Protein AF-0000000080762406 (afdb_homodimer)

Solvent-accessible surface area (backbone atoms only — not comparable to full-atom values): 23949 Å² total; per-residue (Å²): 122,65,41,46,69,64,52,41,53,52,39,44,47,55,69,65,52,70,76,47,74,43,83,53,78,59,88,74,54,48,87,76,41,47,87,57,53,25,30,38,34,28,82,56,33,22,24,35,25,39,33,64,49,85,54,69,55,34,33,81,73,62,34,51,68,57,38,46,39,51,42,36,42,49,47,42,50,46,51,46,35,34,43,58,48,60,27,44,76,73,37,50,56,74,61,28,39,35,31,44,19,54,60,89,80,19,49,40,38,50,52,50,29,37,26,30,42,48,23,43,40,66,70,35,49,38,54,43,47,39,70,77,38,71,88,57,82,84,72,80,40,53,24,21,5,29,17,45,30,48,32,31,42,29,34,53,81,72,47,77,82,65,17,60,35,66,41,30,54,15,54,34,50,5,51,54,44,43,68,61,88,63,87,45,32,26,34,30,30,44,72,29,53,73,60,40,49,64,79,75,42,33,43,74,95,80,56,39,71,43,59,45,84,46,63,36,69,92,57,84,46,40,55,28,32,33,21,73,50,60,40,83,91,121,65,41,47,68,63,52,41,54,52,38,44,46,56,67,66,51,70,75,47,75,44,83,52,77,57,88,75,55,50,88,74,41,48,84,59,53,26,32,38,34,28,82,56,33,21,24,36,25,38,31,63,50,85,54,69,55,35,33,81,73,63,32,50,69,56,38,45,38,52,43,35,42,49,46,42,50,44,51,45,35,34,43,59,49,61,28,43,76,75,38,49,56,75,62,29,40,35,30,42,19,56,61,89,80,19,48,40,39,49,52,50,27,37,26,29,41,48,21,43,39,65,71,34,49,39,54,44,48,40,70,78,37,71,87,55,82,84,72,78,42,52,24,21,5,29,18,44,30,46,33,30,43,29,34,55,80,71,47,76,82,65,16,61,36,67,41,30,53,14,55,35,49,4,51,54,45,42,68,61,87,61,88,46,32,27,33,32,30,44,72,29,54,73,60,40,49,66,76,76,43,30,43,75,96,80,56,39,70,46,60,44,84,47,63,36,69,92,57,84,46,40,57,28,32,33,20,72,50,60,41,84,92

Organism: Caulobacter vibrioides (strain ATCC 19089 / CIP 103742 / CB 15) (NCBI:txid190650)

pLDDT: mean 94.74, std 6.19, range [59.75, 98.94]

InterPro domains:
  IPR001054 Adenylyl cyclase class-3/4/guanylyl cyclase [PS50125] (46-178)
  IPR029787 Nucleotide cyclase [G3DSA:3.30.70.1230] (40-224)
  IPR029787 Nucleotide cyclase [SSF55073] (41-201)

Nearest PDB structures (foldseek):
  7r65-assembly1_A  TM=9.547E-01  e=5.957E-32  Burkholderia cepacia
  6fht-assembly1_A  TM=8.105E-01  e=4.299E-12  unclassified
  2w01-assembly1_B  TM=8.079E-01  e=7.632E-12  Synechocystis sp. PCC 6803
  6fht-assembly1_B  TM=8.136E-01  e=3.527E-11  unclassified
  3uvj-assembly1_A  TM=7.349E-01  e=1.725E-09  Homo sapiens

Sequence (466 aa):
MADAATLKARVAQIFREAWTTREGQKVPDPGDVKLGNDAVEFEKATILYADLSGSTDLVNAHGWTFAAEIYKTYLHCAATIIRDEGGSIVSYDGDRVMGVFIGDPQTTPAARAGLKINYAVQEIINPALKAQYPSNTFVVRQVVGIDTSPIRAARTGVRGDNDLVWVGRAANYAAKLTELKLDERTWITKEAYDRLTDDAKFGGANRTLMWKFYRWSQMNDHPIYGSTWRWSLMADAATLKARVAQIFREAWTTREGQKVPDPGDVKLGNDAVEFEKATILYADLSGSTDLVNAHGWTFAAEIYKTYLHCAATIIRDEGGSIVSYDGDRVMGVFIGDPQTTPAARAGLKINYAVQEIINPALKAQYPSNTFVVRQVVGIDTSPIRAARTGVRGDNDLVWVGRAANYAAKLTELKLDERTWITKEAYDRLTDDAKFGGANRTLMWKFYRWSQMNDHPIYGSTWRWSL

Radius of gyration: 21.7 Å; Cα contacts (8 Å, |Δi|>4): 1025; chains: 2; bounding box: 52×67×47 Å

Structure (mmCIF, N/CA/C/O backbone):
data_AF-0000000080762406-model_v1
#
loop_
_entity.id
_entity.type
_entity.pdbx_description
1 polymer 'Guanylate cyclase domain-containing protein'
#
loop_
_atom_site.group_PDB
_atom_site.id
_atom_site.type_symbol
_atom_site.label_atom_id
_atom_site.label_alt_id
_atom_site.label_comp_id
_atom_site.label_asym_id
_atom_site.label_entity_id
_atom_site.label_seq_id
_atom_site.pdbx_PDB_ins_code
_atom_site.Cartn_x
_atom_site.Cartn_y
_atom_site.Cartn_z
_atom_site.occupancy
_atom_site.B_iso_or_equiv
_atom_site.auth_seq_id
_atom_site.auth_comp_id
_atom_site.auth_asym_id
_atom_site.auth_atom_id
_atom_site.pdbx_PDB_model_num
ATOM 1 N N . MET A 1 1 ? 1.387 -27.375 1.074 1 71.44 1 MET A N 1
ATOM 2 C CA . MET A 1 1 ? 1.361 -26.844 -0.288 1 71.44 1 MET A CA 1
ATOM 3 C C . MET A 1 1 ? -0.001 -26.25 -0.612 1 71.44 1 MET A C 1
ATOM 5 O O . MET A 1 1 ? -1.035 -26.781 -0.214 1 71.44 1 MET A O 1
ATOM 9 N N . ALA A 1 2 ? 0.133 -24.969 -1.067 1 83.19 2 ALA A N 1
ATOM 10 C CA . ALA A 1 2 ? -1.117 -24.406 -1.573 1 83.19 2 ALA A CA 1
ATOM 11 C C . ALA A 1 2 ? -1.722 -25.297 -2.654 1 83.19 2 ALA A C 1
ATOM 13 O O . ALA A 1 2 ? -1.056 -25.641 -3.637 1 83.19 2 ALA A O 1
ATOM 14 N N . ASP A 1 3 ? -2.869 -25.859 -2.406 1 91.88 3 ASP A N 1
ATOM 15 C CA . ASP A 1 3 ? -3.486 -26.719 -3.416 1 91.88 3 ASP A CA 1
ATOM 16 C C . ASP A 1 3 ? -4.852 -26.172 -3.834 1 91.88 3 ASP A C 1
ATOM 18 O O . ASP A 1 3 ? -5.551 -25.547 -3.029 1 91.88 3 ASP A O 1
ATOM 22 N N . ALA A 1 4 ? -5.168 -26.516 -5.062 1 95.94 4 ALA A N 1
ATOM 23 C CA . ALA A 1 4 ? -6.344 -25.938 -5.719 1 95.94 4 ALA A CA 1
ATOM 24 C C . ALA A 1 4 ? -7.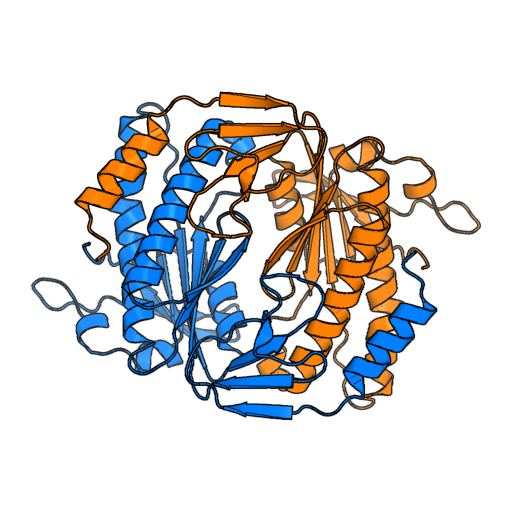617 -26.297 -4.961 1 95.94 4 ALA A C 1
ATOM 26 O O . ALA A 1 4 ? -8.492 -25.453 -4.785 1 95.94 4 ALA A O 1
ATOM 27 N N . ALA A 1 5 ? -7.742 -27.516 -4.516 1 96.31 5 ALA A N 1
ATOM 28 C CA . ALA A 1 5 ? -8.961 -27.969 -3.852 1 96.31 5 ALA A CA 1
ATOM 29 C C . ALA A 1 5 ? -9.203 -27.188 -2.559 1 96.31 5 ALA A C 1
ATOM 31 O O . ALA A 1 5 ? -10.328 -26.781 -2.271 1 96.31 5 ALA A O 1
ATOM 32 N N . THR A 1 6 ? -8.18 -27 -1.749 1 96.19 6 THR A N 1
ATOM 33 C CA . THR A 1 6 ? -8.273 -26.281 -0.485 1 96.19 6 THR A CA 1
ATOM 34 C C . THR A 1 6 ? -8.625 -24.812 -0.724 1 96.19 6 THR A C 1
ATOM 36 O O . THR A 1 6 ? -9.461 -24.25 -0.02 1 96.19 6 THR A O 1
ATOM 39 N N . LEU A 1 7 ? -7.984 -24.188 -1.703 1 97.25 7 LEU A N 1
ATOM 40 C CA . LEU A 1 7 ? -8.281 -22.797 -2.027 1 97.25 7 LEU A CA 1
ATOM 41 C C . LEU A 1 7 ? -9.711 -22.641 -2.533 1 97.25 7 LEU A C 1
ATOM 43 O O . LEU A 1 7 ? -10.414 -21.703 -2.158 1 97.25 7 LEU A O 1
ATOM 47 N N . LYS A 1 8 ? -10.141 -23.625 -3.424 1 97.81 8 LYS A N 1
ATOM 48 C CA . LYS A 1 8 ? -11.5 -23.594 -3.941 1 97.81 8 LYS A CA 1
ATOM 49 C C . LYS A 1 8 ? -12.523 -23.672 -2.809 1 97.81 8 LYS A C 1
ATOM 51 O O . LYS A 1 8 ? -13.508 -22.922 -2.803 1 97.81 8 LYS A O 1
ATOM 56 N N . ALA A 1 9 ? -12.305 -24.531 -1.864 1 96.75 9 ALA A N 1
ATOM 57 C CA . ALA A 1 9 ? -13.227 -24.703 -0.746 1 96.75 9 ALA A CA 1
ATOM 58 C C . ALA A 1 9 ? -13.32 -23.438 0.099 1 96.75 9 ALA A C 1
ATOM 60 O O . ALA A 1 9 ? -14.414 -23.016 0.473 1 96.75 9 ALA A O 1
ATOM 61 N N . ARG A 1 10 ? -12.164 -22.844 0.439 1 95.69 10 ARG A N 1
ATOM 62 C CA . ARG A 1 10 ? -12.148 -21.641 1.261 1 95.69 10 ARG A CA 1
ATOM 63 C C . ARG A 1 10 ? -12.805 -20.469 0.532 1 95.69 10 ARG A C 1
ATOM 65 O O . ARG A 1 10 ? -13.555 -19.703 1.134 1 95.69 10 ARG A O 1
ATOM 72 N N . VAL A 1 11 ? -12.477 -20.281 -0.729 1 97.56 11 VAL A N 1
ATOM 73 C CA . VAL A 1 11 ? -13.039 -19.219 -1.549 1 97.56 11 VAL A CA 1
ATOM 74 C C . VAL A 1 11 ? -14.555 -19.359 -1.607 1 97.56 11 VAL A C 1
ATOM 76 O O . VAL A 1 11 ? -15.281 -18.391 -1.383 1 97.56 11 VAL A O 1
ATOM 79 N N . ALA A 1 12 ? -15.062 -20.562 -1.903 1 97.12 12 ALA A N 1
ATOM 80 C CA . ALA A 1 12 ? -16.5 -20.812 -1.95 1 97.12 12 ALA A CA 1
ATOM 81 C C . ALA A 1 12 ? -17.156 -20.484 -0.612 1 97.12 12 ALA A C 1
ATOM 83 O O . ALA A 1 12 ? -18.25 -19.906 -0.571 1 97.12 12 ALA A O 1
ATOM 84 N N . GLN A 1 13 ? -16.516 -20.906 0.438 1 96.38 13 GLN A N 1
ATOM 85 C CA . GLN A 1 13 ? -17.031 -20.641 1.779 1 96.38 13 GLN A CA 1
ATOM 86 C C . GLN A 1 13 ? -17.172 -19.141 2.037 1 96.38 13 GLN A C 1
ATOM 88 O O . GLN A 1 13 ? -18.188 -18.703 2.594 1 96.38 13 GLN A O 1
ATOM 93 N N . ILE A 1 14 ? -16.188 -18.359 1.713 1 96.25 14 ILE A N 1
ATOM 94 C CA . ILE A 1 14 ? -16.203 -16.922 1.938 1 96.25 14 ILE A CA 1
ATOM 95 C C . ILE A 1 14 ? -17.375 -16.297 1.178 1 96.25 14 ILE A C 1
ATOM 97 O O . ILE A 1 14 ? -18.094 -15.453 1.72 1 96.25 14 ILE A O 1
ATOM 101 N N . PHE A 1 15 ? -17.578 -16.734 -0.079 1 96.56 15 PHE A N 1
ATOM 102 C CA . PHE A 1 15 ? -18.641 -16.172 -0.885 1 96.56 15 PHE A CA 1
ATOM 103 C C . PHE A 1 15 ? -20.016 -16.547 -0.326 1 96.56 15 PHE A C 1
ATOM 105 O O . PHE A 1 15 ? -20.953 -15.766 -0.392 1 96.56 15 PHE A O 1
ATOM 112 N N . ARG A 1 16 ? -20.141 -17.672 0.273 1 95 16 ARG A N 1
ATOM 113 C CA . ARG A 1 16 ? -21.438 -18.203 0.671 1 95 16 ARG A CA 1
ATOM 114 C C . ARG A 1 16 ? -21.812 -17.75 2.08 1 95 16 ARG A C 1
ATOM 116 O O . ARG A 1 16 ? -23 -17.625 2.408 1 95 16 ARG A O 1
ATOM 123 N N . GLU A 1 17 ? -20.859 -17.594 2.914 1 95.5 17 GLU A N 1
ATOM 124 C CA . GLU A 1 17 ? -21.094 -17.312 4.328 1 95.5 17 GLU A CA 1
ATOM 125 C C . GLU A 1 17 ? -21.828 -15.984 4.512 1 95.5 17 GLU A C 1
ATOM 127 O O . GLU A 1 17 ? -21.531 -15.008 3.816 1 95.5 17 GLU A O 1
ATOM 132 N N . ALA A 1 18 ? -22.828 -15.914 5.383 1 95 18 ALA A N 1
ATOM 133 C CA . ALA A 1 18 ? -23.562 -14.688 5.699 1 95 18 ALA A CA 1
ATOM 134 C C . ALA A 1 18 ? -22.703 -13.734 6.527 1 95 18 ALA A C 1
ATOM 136 O O . ALA A 1 18 ? -21.875 -14.172 7.332 1 95 18 ALA A O 1
ATOM 137 N N . TRP A 1 19 ? -22.953 -12.461 6.387 1 96.06 19 TRP A N 1
ATOM 138 C CA . TRP A 1 19 ? -22.219 -11.453 7.133 1 96.06 19 TRP A CA 1
ATOM 139 C C . TRP A 1 19 ? -22.906 -11.141 8.461 1 96.06 19 TRP A C 1
ATOM 141 O O . TRP A 1 19 ? -24.125 -11.055 8.523 1 96.06 19 TRP A O 1
ATOM 151 N N . THR A 1 20 ? -22.156 -11.055 9.461 1 96.38 20 THR A N 1
ATOM 152 C CA . THR A 1 20 ? -22.562 -10.43 10.711 1 96.38 20 THR A CA 1
ATOM 153 C C . THR A 1 20 ? -21.875 -9.086 10.898 1 96.38 20 THR A C 1
ATOM 155 O O . THR A 1 20 ? -20.688 -8.945 10.578 1 96.38 20 THR A O 1
ATOM 158 N N . THR A 1 21 ? -22.641 -8.117 11.406 1 96.25 21 THR A N 1
ATOM 159 C CA . THR A 1 21 ? -22.062 -6.789 11.586 1 96.25 21 THR A CA 1
ATOM 160 C C . THR A 1 21 ? -22.438 -6.227 12.953 1 96.25 21 THR A C 1
ATOM 162 O O . THR A 1 21 ? -23.422 -6.645 13.562 1 96.25 21 THR A O 1
ATOM 165 N N . ARG A 1 22 ? -21.625 -5.426 13.445 1 96.38 22 ARG A N 1
ATOM 166 C CA . ARG A 1 22 ? -21.891 -4.605 14.625 1 96.38 22 ARG A CA 1
ATOM 167 C C . ARG A 1 22 ? -21.344 -3.193 14.445 1 96.38 22 ARG A C 1
ATOM 169 O O . ARG A 1 22 ? -20.375 -2.984 13.719 1 96.38 22 ARG A O 1
ATOM 176 N N . GLU A 1 23 ? -21.969 -2.311 15.148 1 95.94 23 GLU A N 1
ATOM 177 C CA . GLU A 1 23 ? -21.484 -0.933 15.102 1 95.94 23 GLU A CA 1
ATOM 178 C C . GLU A 1 23 ? -20.234 -0.751 15.969 1 95.94 23 GLU A C 1
ATOM 180 O O . GLU A 1 23 ? -20.156 -1.308 17.062 1 95.94 23 GLU A O 1
ATOM 185 N N . GLY A 1 24 ? -19.266 -0.004 15.43 1 93.75 24 GLY A N 1
ATOM 186 C CA . GLY A 1 24 ? -18.062 0.294 16.188 1 93.75 24 GLY A CA 1
ATOM 187 C C . GLY A 1 24 ? -17.906 1.767 16.516 1 93.75 24 GLY A C 1
ATOM 188 O O . GLY A 1 24 ? -18.5 2.621 15.852 1 93.75 24 GLY A O 1
ATOM 189 N N . GLN A 1 25 ? -17.062 2.02 17.594 1 90.81 25 GLN A N 1
ATOM 190 C CA . GLN A 1 25 ? -16.844 3.395 18.031 1 90.81 25 GLN A CA 1
ATOM 191 C C . GLN A 1 25 ? -15.352 3.73 18.031 1 90.81 25 GLN A C 1
ATOM 193 O O . GLN A 1 25 ? -14.969 4.883 18.234 1 90.81 25 GLN A O 1
ATOM 198 N N . LYS A 1 26 ? -14.594 2.756 17.859 1 91.81 26 LYS A N 1
ATOM 199 C CA . LYS A 1 26 ? -13.148 2.916 17.75 1 91.81 26 LYS A CA 1
ATOM 200 C C . LYS A 1 26 ? -12.57 1.942 16.734 1 91.81 26 LYS A C 1
ATOM 202 O O . LYS A 1 26 ? -13.234 0.988 16.328 1 91.81 26 LYS A O 1
ATOM 207 N N . VAL A 1 27 ? -11.398 2.242 16.281 1 91.38 27 VAL A N 1
ATOM 208 C CA . VAL A 1 27 ? -10.711 1.295 15.422 1 91.38 27 VAL A CA 1
ATOM 209 C C . VAL A 1 27 ? -10.508 -0.027 16.156 1 91.38 27 VAL A C 1
ATOM 211 O O . VAL A 1 27 ? -9.852 -0.067 17.203 1 91.38 27 VAL A O 1
ATOM 214 N N . PRO A 1 28 ? -11.023 -1.111 15.68 1 90.75 28 PRO A N 1
ATOM 215 C CA . PRO A 1 28 ? -10.906 -2.383 16.406 1 90.75 28 PRO A CA 1
ATOM 216 C C . PRO A 1 28 ? -9.523 -3.016 16.266 1 90.75 28 PRO A C 1
ATOM 218 O O . PRO A 1 28 ? -8.852 -2.824 15.258 1 90.75 28 PRO A O 1
ATOM 221 N N . ASP A 1 29 ? -9.172 -3.752 17.312 1 86.69 29 ASP A N 1
ATOM 222 C CA . ASP A 1 29 ? -8.07 -4.691 17.156 1 86.69 29 ASP A CA 1
ATOM 223 C C . ASP A 1 29 ? -8.484 -5.891 16.312 1 86.69 29 ASP A C 1
ATOM 225 O O . ASP A 1 29 ? -9.633 -6.32 16.359 1 86.69 29 ASP A O 1
ATOM 229 N N . PRO A 1 30 ? -7.504 -6.383 15.555 1 80.69 30 PRO A N 1
ATOM 230 C CA . PRO A 1 30 ? -7.871 -7.543 14.742 1 80.69 30 PRO A CA 1
ATOM 231 C C . PRO A 1 30 ? -8.539 -8.648 15.562 1 80.69 30 PRO A C 1
ATOM 233 O O . PRO A 1 30 ? -9.477 -9.289 15.086 1 80.69 30 PRO A O 1
ATOM 236 N N . GLY A 1 31 ? -8.141 -8.859 16.75 1 82.75 31 GLY A N 1
ATOM 237 C CA . GLY A 1 31 ? -8.719 -9.875 17.609 1 82.75 31 GLY A CA 1
ATOM 238 C C . GLY A 1 31 ? -10.148 -9.57 18.016 1 82.75 31 GLY A C 1
ATOM 239 O O . GLY A 1 31 ? -10.867 -10.453 18.484 1 82.75 31 GLY A O 1
ATOM 240 N N . ASP A 1 32 ? -10.602 -8.328 17.812 1 85.88 32 ASP A N 1
ATOM 241 C CA . ASP A 1 32 ? -11.961 -7.906 18.141 1 85.88 32 ASP A CA 1
ATOM 242 C C . ASP A 1 32 ? -12.945 -8.32 17.047 1 85.88 32 ASP A C 1
ATOM 244 O O . ASP A 1 32 ? -14.164 -8.234 17.234 1 85.88 32 ASP A O 1
ATOM 248 N N . VAL A 1 33 ? -12.461 -8.68 15.922 1 88.75 33 VAL A N 1
ATOM 249 C CA . VAL A 1 33 ? -13.289 -9.078 14.789 1 88.75 33 VAL A CA 1
ATOM 250 C C . VAL A 1 33 ? -13.141 -10.578 14.547 1 88.75 33 VAL A C 1
ATOM 252 O O . VAL A 1 33 ? -12.023 -11.094 14.492 1 88.75 33 VAL A O 1
ATOM 255 N N . LYS A 1 34 ? -14.289 -11.352 14.445 1 86.06 34 LYS A N 1
ATOM 256 C CA . LYS A 1 34 ? -14.258 -12.797 14.242 1 86.06 34 LYS A CA 1
ATOM 257 C C . LYS A 1 34 ? -13.711 -13.148 12.867 1 86.06 34 LYS A C 1
ATOM 259 O O . LYS A 1 34 ? -13.844 -12.367 11.922 1 86.06 34 LYS A O 1
ATOM 264 N N . LEU A 1 35 ? -13.172 -14.484 13.117 1 82.94 35 LEU A N 1
ATOM 265 C CA . LEU A 1 35 ? -12.789 -15.023 11.812 1 82.94 35 LEU A CA 1
ATOM 266 C C . LEU A 1 35 ? -14.023 -15.344 10.977 1 82.94 35 LEU A C 1
ATOM 268 O O . LEU A 1 35 ? -15.117 -15.539 11.516 1 82.94 35 LEU A O 1
ATOM 272 N N . GLY A 1 36 ? -14.172 -15.156 9.734 1 87.38 36 GLY A N 1
ATOM 273 C CA . GLY A 1 36 ? -15.305 -15.297 8.836 1 87.38 36 GLY A CA 1
ATOM 274 C C . GLY A 1 36 ? -15.805 -13.969 8.297 1 87.38 36 GLY A C 1
ATOM 275 O O . GLY A 1 36 ? -15.031 -13.016 8.18 1 87.38 36 GLY A O 1
ATOM 276 N N . ASN A 1 37 ? -17.109 -14.078 7.906 1 94.38 37 ASN A N 1
ATOM 277 C CA . ASN A 1 37 ? -17.688 -12.852 7.367 1 94.38 37 ASN A CA 1
ATOM 278 C C . ASN A 1 37 ? -18.297 -11.992 8.469 1 94.38 37 ASN A C 1
ATOM 280 O O . ASN A 1 37 ? -19.516 -11.867 8.555 1 94.38 37 ASN A O 1
ATOM 284 N N . ASP A 1 38 ? -17.406 -11.438 9.258 1 94.62 38 ASP A N 1
ATOM 285 C CA . ASP A 1 38 ? -17.703 -10.516 10.352 1 94.62 38 ASP A CA 1
ATOM 286 C C . ASP A 1 38 ? -17.094 -9.141 10.102 1 94.62 38 ASP A C 1
ATOM 288 O O . ASP A 1 38 ? -15.969 -9.039 9.594 1 94.62 38 ASP A O 1
ATOM 292 N N . ALA A 1 39 ? -17.891 -8.094 10.383 1 96.5 39 ALA A N 1
ATOM 293 C CA . ALA A 1 39 ? -17.375 -6.754 10.133 1 96.5 39 ALA A CA 1
ATOM 294 C C . ALA A 1 39 ? -17.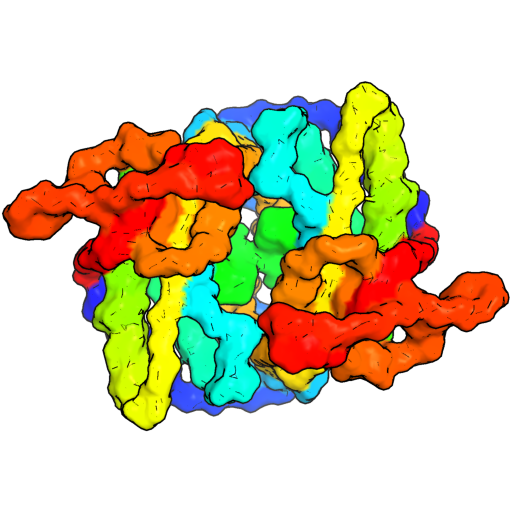844 -5.777 11.211 1 96.5 39 ALA A C 1
ATOM 296 O O . ALA A 1 39 ? -18.906 -5.957 11.797 1 96.5 39 ALA A O 1
ATOM 297 N N . VAL A 1 40 ? -17.047 -4.918 11.562 1 97.25 40 VAL A N 1
ATOM 298 C CA . VAL A 1 40 ? -17.438 -3.752 12.359 1 97.25 40 VAL A CA 1
ATOM 299 C C . VAL A 1 40 ? -17.812 -2.6 11.43 1 97.25 40 VAL A C 1
ATOM 301 O O . VAL A 1 40 ? -17.062 -2.246 10.523 1 97.25 40 VAL A O 1
ATOM 304 N N . GLU A 1 41 ? -18.922 -2.035 11.664 1 97.38 41 GLU A N 1
ATOM 305 C CA . GLU A 1 41 ? -19.469 -0.99 10.805 1 97.38 41 GLU A CA 1
ATOM 306 C C . GLU A 1 41 ? -19.297 0.389 11.438 1 97.38 41 GLU A C 1
ATOM 308 O O . GLU A 1 41 ? -19.531 0.555 12.641 1 97.38 41 GLU A O 1
ATOM 313 N N . PHE A 1 42 ? -18.891 1.265 10.633 1 97.69 42 PHE A N 1
ATOM 314 C CA . PHE A 1 42 ? -18.859 2.678 10.992 1 97.69 42 PHE A CA 1
ATOM 315 C C . PHE A 1 42 ? -19.719 3.5 10.047 1 97.69 42 PHE A C 1
ATOM 317 O O . PHE A 1 42 ? -19.5 3.5 8.836 1 97.69 42 PHE A O 1
ATOM 324 N N . GLU A 1 43 ? -20.703 4.16 10.617 1 96.31 43 GLU A N 1
ATOM 325 C CA . GLU A 1 43 ? -21.562 5.008 9.797 1 96.31 43 GLU A CA 1
ATOM 326 C C . GLU A 1 43 ? -20.75 6.078 9.07 1 96.31 43 GLU A C 1
ATOM 328 O O . GLU A 1 43 ? -21.094 6.48 7.961 1 96.31 43 GLU A O 1
ATOM 333 N N . LYS A 1 44 ? -19.75 6.488 9.75 1 96.88 44 LYS A N 1
ATOM 334 C CA . LYS A 1 44 ? -18.859 7.5 9.195 1 96.88 44 LYS A CA 1
ATOM 335 C C . LYS A 1 44 ? -17.422 7.289 9.68 1 96.88 44 LYS A C 1
ATOM 337 O O . LYS A 1 44 ? -17.188 7.152 10.883 1 96.88 44 LYS A O 1
ATOM 342 N N . ALA A 1 45 ? -16.484 7.246 8.773 1 98.25 45 ALA A N 1
ATOM 343 C CA . ALA A 1 45 ? -15.047 7.27 9.047 1 98.25 45 ALA A CA 1
ATOM 344 C C . ALA A 1 45 ? -14.297 8.078 7.988 1 98.25 45 ALA A C 1
ATOM 346 O O . ALA A 1 45 ? -14.719 8.133 6.828 1 98.25 45 ALA A O 1
ATOM 347 N N . THR A 1 46 ? -13.312 8.773 8.414 1 98.88 46 THR A N 1
ATOM 348 C CA . THR A 1 46 ? -12.469 9.523 7.492 1 98.88 46 THR A CA 1
ATOM 349 C C . THR A 1 46 ? -11.133 8.812 7.293 1 98.88 46 THR A C 1
ATOM 351 O O . THR A 1 46 ? -10.469 8.43 8.266 1 98.88 46 THR A O 1
ATOM 354 N N . ILE A 1 47 ? -10.828 8.562 6.055 1 98.81 47 ILE A N 1
ATOM 355 C CA . ILE A 1 47 ? -9.586 7.898 5.672 1 98.81 47 ILE A CA 1
ATOM 356 C C . ILE A 1 47 ? -8.594 8.922 5.133 1 98.81 47 ILE A C 1
ATOM 358 O O . ILE A 1 47 ? -8.969 9.812 4.359 1 98.81 47 ILE A O 1
ATOM 362 N N . LEU A 1 48 ? -7.379 8.859 5.594 1 98.94 48 LEU A N 1
ATOM 363 C CA . LEU A 1 48 ? -6.27 9.664 5.094 1 98.94 48 LEU A CA 1
ATOM 364 C C . LEU A 1 48 ? -5.145 8.773 4.57 1 98.94 48 LEU A C 1
ATOM 366 O O . LEU A 1 48 ? -4.648 7.91 5.293 1 98.94 48 LEU A O 1
ATOM 370 N N . TYR A 1 49 ? -4.828 8.898 3.301 1 98.81 49 TYR A N 1
ATOM 371 C CA . TYR A 1 49 ? -3.615 8.312 2.736 1 98.81 49 TYR A CA 1
ATOM 372 C C . TYR A 1 49 ? -2.555 9.383 2.506 1 98.81 49 TYR A C 1
ATOM 374 O O . TYR A 1 49 ? -2.844 10.445 1.952 1 98.81 49 TYR A O 1
ATOM 382 N N . ALA A 1 50 ? -1.383 9.172 2.943 1 98.56 50 ALA A N 1
ATOM 383 C CA . ALA A 1 50 ? -0.23 10.039 2.709 1 98.56 50 ALA A CA 1
ATOM 384 C C . ALA A 1 50 ? 0.886 9.289 1.993 1 98.56 50 ALA A C 1
ATOM 386 O O . ALA A 1 50 ? 1.328 8.234 2.457 1 98.56 50 ALA A O 1
ATOM 387 N N . ASP A 1 51 ? 1.363 9.789 0.962 1 97.44 51 ASP A N 1
ATOM 388 C CA . ASP A 1 51 ? 2.332 9.109 0.103 1 97.44 51 ASP A CA 1
ATOM 389 C C . ASP A 1 51 ? 3.361 10.102 -0.443 1 97.44 51 ASP A C 1
ATOM 391 O O . ASP A 1 51 ? 3.07 11.281 -0.602 1 97.44 51 ASP A O 1
ATOM 395 N N . LEU A 1 52 ? 4.594 9.602 -0.665 1 96.69 52 LEU A N 1
ATOM 396 C CA . LEU A 1 52 ? 5.602 10.406 -1.35 1 96.69 52 LEU A CA 1
ATOM 397 C C . LEU A 1 52 ? 5.348 10.43 -2.854 1 96.69 52 LEU A C 1
ATOM 399 O O . LEU A 1 52 ? 4.906 9.438 -3.43 1 96.69 52 LEU A O 1
ATOM 403 N N . SER A 1 53 ? 5.59 11.57 -3.447 1 91.5 53 SER A N 1
ATOM 404 C CA . SER A 1 53 ? 5.477 11.734 -4.895 1 91.5 53 SER A CA 1
ATOM 405 C C . SER A 1 53 ? 6.848 11.695 -5.562 1 91.5 53 SER A C 1
ATOM 407 O O . SER A 1 53 ? 7.789 12.336 -5.09 1 91.5 53 SER A O 1
ATOM 409 N N . GLY A 1 54 ? 6.961 10.922 -6.656 1 83.69 54 GLY A N 1
ATOM 410 C CA . GLY A 1 54 ? 8.203 10.898 -7.402 1 83.69 54 GLY A CA 1
ATOM 411 C C . GLY A 1 54 ? 9.289 10.078 -6.723 1 83.69 54 GLY A C 1
ATOM 412 O O . GLY A 1 54 ? 10.484 10.312 -6.941 1 83.69 54 GLY A O 1
ATOM 413 N N . SER A 1 55 ? 8.938 9.102 -5.977 1 85.56 55 SER A N 1
ATOM 414 C CA . SER A 1 55 ? 9.93 8.367 -5.195 1 85.56 55 SER A CA 1
ATOM 415 C C . SER A 1 55 ? 10.375 7.102 -5.918 1 85.56 55 SER A C 1
ATOM 417 O O . SER A 1 55 ? 11.328 6.441 -5.492 1 85.56 55 SER A O 1
ATOM 419 N N . THR A 1 56 ? 9.75 6.59 -6.941 1 80.75 56 THR A N 1
ATOM 420 C CA . THR A 1 56 ? 9.984 5.301 -7.586 1 80.75 56 THR A CA 1
ATOM 421 C C . THR A 1 56 ? 11.445 5.156 -7.988 1 80.75 56 THR A C 1
ATOM 423 O O . THR A 1 56 ? 12.031 4.078 -7.848 1 80.75 56 THR A O 1
ATOM 426 N N . ASP A 1 57 ? 12.289 6.277 -8.266 1 81.88 57 ASP A N 1
ATOM 427 C CA . ASP A 1 57 ? 13.656 6.09 -8.742 1 81.88 57 ASP A CA 1
ATOM 428 C C . ASP A 1 57 ? 14.664 6.754 -7.809 1 81.88 57 ASP A C 1
ATOM 430 O O . ASP A 1 57 ? 15.742 7.16 -8.234 1 81.88 57 ASP A O 1
ATOM 434 N N . LEU A 1 58 ? 14.258 6.863 -6.582 1 89.56 58 LEU A N 1
ATOM 435 C CA . LEU A 1 58 ? 15.109 7.535 -5.605 1 89.56 58 LEU A CA 1
ATOM 436 C C . LEU A 1 58 ? 16.391 6.742 -5.367 1 89.56 58 LEU A C 1
ATOM 438 O O . LEU A 1 58 ? 17.484 7.32 -5.293 1 89.56 58 LEU A O 1
ATOM 442 N N . VAL A 1 59 ? 16.25 5.445 -5.277 1 90.75 59 VAL A N 1
ATOM 443 C CA . VAL A 1 59 ? 17.391 4.59 -4.965 1 90.75 59 VAL A CA 1
ATOM 444 C C . VAL A 1 59 ? 18.391 4.602 -6.125 1 90.75 59 VAL A C 1
ATOM 446 O O . VAL A 1 59 ? 19.594 4.754 -5.922 1 90.75 59 VAL A O 1
ATOM 449 N N . ASN A 1 60 ? 17.859 4.457 -7.328 1 89.25 60 ASN A N 1
ATOM 450 C CA . ASN A 1 60 ? 18.75 4.441 -8.492 1 89.25 60 ASN A CA 1
ATOM 451 C C . ASN A 1 60 ? 19.406 5.797 -8.711 1 89.25 60 ASN A C 1
ATOM 453 O O . ASN A 1 60 ? 20.578 5.867 -9.086 1 89.25 60 ASN A O 1
ATOM 457 N N . ALA A 1 61 ? 18.734 6.812 -8.43 1 90.69 61 ALA A N 1
ATOM 458 C CA . ALA A 1 61 ? 19.203 8.164 -8.727 1 90.69 61 ALA A CA 1
ATOM 459 C C . ALA A 1 61 ? 20.125 8.672 -7.613 1 90.69 61 ALA A C 1
ATOM 461 O O . ALA A 1 61 ? 21.078 9.414 -7.879 1 90.69 61 ALA A O 1
ATOM 462 N N . HIS A 1 62 ? 19.891 8.266 -6.309 1 93.88 62 HIS A N 1
ATOM 463 C CA . HIS A 1 62 ? 20.578 8.961 -5.219 1 93.88 62 HIS A CA 1
ATOM 464 C C . HIS A 1 62 ? 21.188 7.969 -4.238 1 93.88 62 HIS A C 1
ATOM 466 O O . HIS A 1 62 ? 21.906 8.367 -3.314 1 93.88 62 HIS A O 1
ATOM 472 N N . GLY A 1 63 ? 21.016 6.656 -4.445 1 94.5 63 GLY A N 1
ATOM 473 C CA . GLY A 1 63 ? 21.562 5.656 -3.543 1 94.5 63 GLY A CA 1
ATOM 474 C C . GLY A 1 63 ? 20.594 5.254 -2.441 1 94.5 63 GLY A C 1
ATOM 475 O O . GLY A 1 63 ? 19.641 5.988 -2.141 1 94.5 63 GLY A O 1
ATOM 476 N N . TRP A 1 64 ? 20.844 4.168 -1.79 1 95.81 64 TRP A N 1
ATOM 477 C CA . TRP A 1 64 ? 19.891 3.586 -0.862 1 95.81 64 TRP A CA 1
ATOM 478 C C . TRP A 1 64 ? 19.875 4.348 0.459 1 95.81 64 TRP A C 1
ATOM 480 O O . TRP A 1 64 ? 18.828 4.5 1.086 1 95.81 64 TRP A O 1
ATOM 490 N N . THR A 1 65 ? 21.094 4.824 0.971 1 96.31 65 THR A N 1
ATOM 491 C CA . THR A 1 65 ? 21.109 5.539 2.242 1 96.31 65 THR A CA 1
ATOM 492 C C . THR A 1 65 ? 20.281 6.816 2.164 1 96.31 65 THR A C 1
ATOM 494 O O . THR A 1 65 ? 19.5 7.109 3.068 1 96.31 65 THR A O 1
ATOM 497 N N . PHE A 1 66 ? 20.5 7.547 1.035 1 95.75 66 PHE A N 1
ATOM 498 C CA . PHE A 1 66 ? 19.734 8.758 0.771 1 95.75 66 PHE A CA 1
ATOM 499 C C . PHE A 1 66 ? 18.234 8.469 0.759 1 95.75 66 PHE A C 1
ATOM 501 O O . PHE A 1 66 ? 17.453 9.141 1.433 1 95.75 66 PHE A O 1
ATOM 508 N N . ALA A 1 67 ? 17.812 7.43 0.028 1 96.12 67 ALA A N 1
ATOM 509 C CA . ALA A 1 67 ? 16.406 7.027 -0.051 1 96.12 67 ALA A CA 1
ATOM 510 C C . ALA A 1 67 ? 15.867 6.637 1.323 1 96.12 67 ALA A C 1
ATOM 512 O O . ALA A 1 67 ? 14.773 7.055 1.708 1 96.12 67 ALA A O 1
ATOM 513 N N . ALA A 1 68 ? 16.625 5.879 2.066 1 96.06 68 ALA A N 1
ATOM 514 C CA . ALA A 1 68 ? 16.219 5.41 3.387 1 96.06 68 A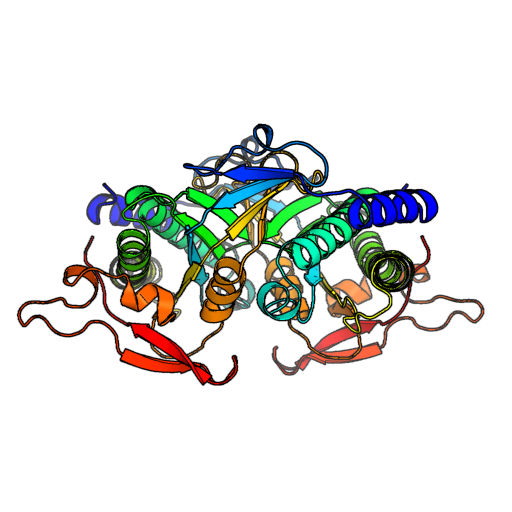LA A CA 1
ATOM 515 C C . ALA A 1 68 ? 15.992 6.582 4.336 1 96.06 68 ALA A C 1
ATOM 517 O O . ALA A 1 68 ? 15.039 6.57 5.125 1 96.06 68 ALA A O 1
ATOM 518 N N . GLU A 1 69 ? 16.891 7.516 4.301 1 97.06 69 GLU A N 1
ATOM 519 C CA . GLU A 1 69 ? 16.766 8.695 5.152 1 97.06 69 GLU A CA 1
ATOM 520 C C . GLU A 1 69 ? 15.477 9.461 4.836 1 97.06 69 GLU A C 1
ATOM 522 O O . GLU A 1 69 ? 14.766 9.883 5.746 1 97.06 69 GLU A O 1
ATOM 527 N N . ILE A 1 70 ? 15.195 9.602 3.559 1 97 70 ILE A N 1
ATOM 528 C CA . ILE A 1 70 ? 13.984 10.289 3.141 1 97 70 ILE A CA 1
ATOM 529 C C . ILE A 1 70 ? 12.758 9.523 3.629 1 97 70 ILE A C 1
ATOM 531 O O . ILE A 1 70 ? 11.836 10.117 4.203 1 97 70 ILE A O 1
ATOM 535 N N . TYR A 1 71 ? 12.711 8.188 3.418 1 96 71 TYR A N 1
ATOM 536 C CA . TYR A 1 71 ? 11.594 7.375 3.879 1 96 71 TYR A CA 1
ATOM 537 C C . TYR A 1 71 ? 11.414 7.504 5.387 1 96 71 TYR A C 1
ATOM 539 O O . TYR A 1 71 ? 10.297 7.695 5.871 1 96 71 TYR A O 1
ATOM 547 N N . LYS A 1 72 ? 12.484 7.41 6.109 1 95.56 72 LYS A N 1
ATOM 548 C CA . LYS A 1 72 ? 12.43 7.438 7.566 1 95.56 72 LYS A CA 1
ATOM 549 C C . LYS A 1 72 ? 11.898 8.773 8.07 1 95.56 72 LYS A C 1
ATOM 551 O O . LYS A 1 72 ? 11.023 8.812 8.945 1 95.56 72 LYS A O 1
ATOM 556 N N . THR A 1 73 ? 12.445 9.875 7.543 1 97.06 73 THR A N 1
ATOM 557 C CA . THR A 1 73 ? 12.031 11.203 7.992 1 97.06 73 THR A CA 1
ATOM 558 C C . THR A 1 73 ? 10.562 11.445 7.656 1 97.06 73 THR A C 1
ATOM 560 O O . THR A 1 73 ? 9.797 11.914 8.5 1 97.06 73 THR A O 1
ATOM 563 N N . TYR A 1 74 ? 10.188 11.086 6.414 1 97.88 74 TYR A N 1
ATOM 564 C CA . TYR A 1 74 ? 8.812 11.32 5.98 1 97.88 74 TYR A CA 1
ATOM 565 C C . TYR A 1 74 ? 7.832 10.508 6.812 1 97.88 74 TYR A C 1
ATOM 567 O O . TYR A 1 74 ? 6.852 11.047 7.332 1 97.88 74 TYR A O 1
ATOM 575 N N . LEU A 1 75 ? 8.109 9.234 6.926 1 96.12 75 LEU A N 1
ATOM 576 C CA . LEU A 1 75 ? 7.215 8.352 7.668 1 96.12 75 LEU A CA 1
ATOM 577 C C . LEU A 1 75 ? 7.109 8.781 9.125 1 96.12 75 LEU A C 1
ATOM 579 O O . LEU A 1 75 ? 6.031 8.727 9.719 1 96.12 75 LEU A O 1
ATOM 583 N N . HIS A 1 76 ? 8.195 9.188 9.742 1 95.56 76 HIS A N 1
ATOM 584 C CA . HIS A 1 76 ? 8.172 9.672 11.117 1 95.56 76 HIS A CA 1
ATOM 585 C C . HIS A 1 76 ? 7.25 10.875 11.266 1 95.56 76 HIS A C 1
ATOM 587 O O . HIS A 1 76 ? 6.398 10.906 12.156 1 95.56 76 HIS A O 1
ATOM 593 N N . CYS A 1 77 ? 7.41 11.805 10.406 1 97.69 77 CYS A N 1
ATOM 594 C CA . CYS A 1 77 ? 6.602 13.016 10.484 1 97.69 77 CYS A CA 1
ATOM 595 C C . CYS A 1 77 ? 5.133 12.703 10.227 1 97.69 77 CYS A C 1
ATOM 597 O O . CYS A 1 77 ? 4.262 13.117 11 1 97.69 77 CYS A O 1
ATOM 599 N N . ALA A 1 78 ? 4.855 11.984 9.109 1 97.75 78 ALA A N 1
ATOM 600 C CA . ALA A 1 78 ? 3.477 11.672 8.742 1 97.75 78 ALA A CA 1
ATOM 601 C C . ALA A 1 78 ? 2.775 10.906 9.859 1 97.75 78 ALA A C 1
ATOM 603 O O . ALA A 1 78 ? 1.669 11.273 10.266 1 97.75 78 ALA A O 1
ATOM 604 N N . ALA A 1 79 ? 3.445 9.898 10.375 1 96.06 79 ALA A N 1
ATOM 605 C CA . ALA A 1 79 ? 2.855 9.078 11.43 1 96.06 79 ALA A CA 1
ATOM 606 C C . ALA A 1 79 ? 2.607 9.898 12.695 1 96.06 79 ALA A C 1
ATOM 608 O O . ALA A 1 79 ? 1.537 9.805 13.297 1 96.06 79 ALA A O 1
ATOM 609 N N . THR A 1 80 ? 3.59 10.68 13.133 1 96.75 80 THR A N 1
ATOM 610 C CA . THR A 1 80 ? 3.475 11.5 14.328 1 96.75 80 THR A CA 1
ATOM 611 C C . THR A 1 80 ? 2.299 12.469 14.211 1 96.75 80 THR A C 1
ATOM 613 O O . THR A 1 80 ? 1.501 12.602 15.141 1 96.75 80 THR A O 1
ATOM 616 N N . ILE A 1 81 ? 2.168 13.07 13.078 1 98.31 81 ILE A N 1
ATOM 617 C CA . ILE A 1 81 ? 1.138 14.078 12.859 1 98.31 81 ILE A CA 1
ATOM 618 C C . ILE A 1 81 ? -0.237 13.414 12.836 1 98.31 81 ILE A C 1
ATOM 620 O O . ILE A 1 81 ? -1.18 13.906 13.461 1 98.31 81 ILE A O 1
ATOM 624 N N . ILE A 1 82 ? -0.397 12.281 12.078 1 98.06 82 ILE A N 1
ATOM 625 C CA . ILE A 1 82 ? -1.663 11.555 12.008 1 98.06 82 ILE A CA 1
ATOM 626 C C . ILE A 1 82 ? -2.111 11.164 13.414 1 98.06 82 ILE A C 1
ATOM 628 O O . ILE A 1 82 ? -3.26 11.398 13.789 1 98.06 82 ILE A O 1
ATOM 632 N N . ARG A 1 83 ? -1.232 10.656 14.203 1 96.56 83 ARG A N 1
ATOM 633 C CA . ARG A 1 83 ? -1.568 10.227 15.555 1 96.56 83 ARG A CA 1
ATOM 634 C C . ARG A 1 83 ? -1.922 11.414 16.438 1 96.56 83 ARG A C 1
ATOM 636 O O . ARG A 1 83 ? -2.865 11.344 17.234 1 96.56 83 ARG A O 1
ATOM 643 N N . ASP A 1 84 ? -1.153 12.453 16.344 1 97.38 84 ASP A N 1
ATOM 644 C CA . ASP A 1 84 ? -1.386 13.648 17.156 1 97.38 84 ASP A CA 1
ATOM 645 C C . ASP A 1 84 ? -2.771 14.227 16.891 1 97.38 84 ASP A C 1
ATOM 647 O O . ASP A 1 84 ? -3.393 14.805 17.781 1 97.38 84 ASP A O 1
ATOM 651 N N . GLU A 1 85 ? -3.252 14.062 15.656 1 97.88 85 GLU A N 1
ATOM 652 C CA . GLU A 1 85 ? -4.57 14.57 15.289 1 97.88 85 GLU A CA 1
ATOM 653 C C . GLU A 1 85 ? -5.66 13.547 15.594 1 97.88 85 GLU A C 1
ATOM 655 O O . GLU A 1 85 ? -6.824 13.758 15.25 1 97.88 85 GLU A O 1
ATOM 660 N N . GLY A 1 86 ? -5.238 12.445 16.188 1 96.75 86 GLY A N 1
ATOM 661 C CA . GLY A 1 86 ? -6.219 11.484 16.672 1 96.75 86 GLY A CA 1
ATOM 662 C C . GLY A 1 86 ? -6.473 10.352 15.695 1 96.75 86 GLY A C 1
ATOM 663 O O . GLY A 1 86 ? -7.391 9.555 15.891 1 96.75 86 GLY A O 1
ATOM 664 N N . GLY A 1 87 ? -5.723 10.266 14.625 1 97.31 87 GLY A N 1
ATOM 665 C CA . GLY A 1 87 ? -5.855 9.18 13.672 1 97.31 87 GLY A CA 1
ATOM 666 C C . GLY A 1 87 ? -5.156 7.906 14.125 1 97.31 87 GLY A C 1
ATOM 667 O O . GLY A 1 87 ? -4.188 7.961 14.883 1 97.31 87 GLY A O 1
ATOM 668 N N . SER A 1 88 ? -5.688 6.785 13.695 1 95.56 88 SER A N 1
ATOM 669 C CA . SER A 1 88 ? -5.035 5.496 13.875 1 95.56 88 SER A CA 1
ATOM 670 C C . SER A 1 88 ? -4.371 5.031 12.578 1 95.56 88 SER A C 1
ATOM 672 O O . SER A 1 88 ? -5.023 4.953 11.531 1 95.56 88 SER A O 1
ATOM 674 N N . ILE A 1 89 ? -3.139 4.777 12.641 1 94 89 ILE A N 1
ATOM 675 C CA . ILE A 1 89 ? -2.463 4.238 11.469 1 94 89 ILE A CA 1
ATOM 676 C C . ILE A 1 89 ? -2.777 2.75 11.328 1 94 89 ILE A C 1
ATOM 678 O O . ILE A 1 89 ? -2.516 1.967 12.242 1 94 89 ILE A O 1
ATOM 682 N N . VAL A 1 90 ? -3.252 2.311 10.211 1 91.81 90 VAL A N 1
ATOM 683 C CA . VAL A 1 90 ? -3.721 0.934 10.094 1 91.81 90 VAL A CA 1
ATOM 684 C C . VAL A 1 90 ? -2.867 0.184 9.07 1 91.81 90 VAL A C 1
ATOM 686 O O . VAL A 1 90 ? -2.889 -1.049 9.023 1 91.81 90 VAL A O 1
ATOM 689 N N . SER A 1 91 ? -2.084 0.922 8.266 1 90.5 91 SER A N 1
ATOM 690 C CA . SER A 1 91 ? -1.183 0.219 7.355 1 90.5 91 SER A CA 1
ATOM 691 C C . SER A 1 91 ? -0.081 1.142 6.844 1 90.5 91 SER A C 1
ATOM 693 O O . SER A 1 91 ? -0.25 2.363 6.816 1 90.5 91 SER A O 1
ATOM 695 N N . TYR A 1 92 ? 1.025 0.525 6.535 1 91.69 92 TYR A N 1
ATOM 696 C CA . TYR A 1 92 ? 2.139 1.1 5.789 1 91.69 92 TYR A CA 1
ATOM 697 C C . TYR A 1 92 ? 2.428 0.287 4.531 1 91.69 92 TYR A C 1
ATOM 699 O O . TYR A 1 92 ? 2.35 -0.944 4.551 1 91.69 92 TYR A O 1
ATOM 707 N N . ASP A 1 93 ? 2.742 0.896 3.531 1 92.31 93 ASP A N 1
ATOM 708 C CA . ASP A 1 93 ? 3.236 0.275 2.307 1 92.31 93 ASP A CA 1
ATOM 709 C C . ASP A 1 93 ? 4.395 1.073 1.715 1 92.31 93 ASP A C 1
ATOM 711 O O . ASP A 1 93 ? 4.195 1.899 0.823 1 92.31 93 ASP A O 1
ATOM 715 N N . GLY A 1 94 ? 5.602 0.699 2.158 1 91.19 94 GLY A N 1
ATOM 716 C CA . GLY A 1 94 ? 6.742 1.54 1.835 1 91.19 94 GLY A CA 1
ATOM 717 C C . GLY A 1 94 ? 6.668 2.916 2.467 1 91.19 94 GLY A C 1
ATOM 718 O O . GLY A 1 94 ? 6.656 3.043 3.693 1 91.19 94 GLY A O 1
ATOM 719 N N . ASP A 1 95 ? 6.586 3.85 1.588 1 93.69 95 ASP A N 1
ATOM 720 C CA . ASP A 1 95 ? 6.535 5.234 2.039 1 93.69 95 ASP A CA 1
ATOM 721 C C . ASP A 1 95 ? 5.094 5.711 2.193 1 93.69 95 ASP A C 1
ATOM 723 O O . ASP A 1 95 ? 4.848 6.867 2.549 1 93.69 95 ASP A O 1
ATOM 727 N N . ARG A 1 96 ? 4.117 4.836 1.936 1 95.94 96 ARG A N 1
ATOM 728 C CA . ARG A 1 96 ? 2.709 5.211 2.027 1 95.94 96 ARG A CA 1
ATOM 729 C C . ARG A 1 96 ? 2.133 4.844 3.391 1 95.94 96 ARG A C 1
ATOM 731 O O . ARG A 1 96 ? 2.418 3.768 3.922 1 95.94 96 ARG A O 1
ATOM 738 N N . VAL A 1 97 ? 1.279 5.73 3.959 1 95.62 97 VAL A N 1
ATOM 739 C CA . VAL A 1 97 ? 0.653 5.539 5.262 1 95.62 97 VAL A CA 1
ATOM 740 C C . VAL A 1 97 ? -0.861 5.688 5.137 1 95.62 97 VAL A C 1
ATOM 742 O O . VAL A 1 97 ? -1.347 6.598 4.461 1 95.62 97 VAL A O 1
ATOM 745 N N . MET A 1 98 ? -1.56 4.793 5.762 1 96.69 98 MET A N 1
ATOM 746 C CA . MET A 1 98 ? -3.012 4.91 5.855 1 96.69 98 MET A CA 1
ATOM 747 C C . MET A 1 98 ? -3.441 5.219 7.285 1 96.69 98 MET A C 1
ATOM 749 O O . MET A 1 98 ? -3.125 4.465 8.211 1 96.69 98 MET A O 1
ATOM 753 N N . GLY A 1 99 ? -4.117 6.27 7.48 1 97.5 99 GLY A N 1
ATOM 754 C CA . GLY A 1 99 ? -4.73 6.637 8.742 1 97.5 99 GLY A CA 1
ATOM 755 C C . GLY A 1 99 ? -6.246 6.598 8.703 1 97.5 99 GLY A C 1
ATOM 756 O O . GLY A 1 99 ? -6.859 6.992 7.711 1 97.5 99 GLY A O 1
ATOM 757 N N . VAL A 1 100 ? -6.84 6.137 9.766 1 98.19 100 VAL A N 1
ATOM 758 C CA . VAL A 1 100 ? -8.289 6.098 9.922 1 98.19 100 VAL A CA 1
ATOM 759 C C . VAL A 1 100 ? -8.703 6.977 11.102 1 98.19 100 VAL A C 1
ATOM 761 O O . VAL A 1 100 ? -8.148 6.867 12.195 1 98.19 100 VAL A O 1
ATOM 764 N N . PHE A 1 101 ? -9.594 7.832 10.867 1 98.5 101 PHE A N 1
ATOM 765 C CA . PHE A 1 101 ? -10.164 8.711 11.883 1 98.5 101 PHE A CA 1
ATOM 766 C C . PHE A 1 101 ? -11.617 8.336 12.164 1 98.5 101 PHE A C 1
ATOM 768 O O . PHE A 1 101 ? -12.453 8.344 11.258 1 98.5 101 PHE A O 1
ATOM 775 N N . ILE A 1 102 ? -11.867 7.973 13.375 1 96.94 102 ILE A N 1
ATOM 776 C CA . ILE A 1 102 ? -13.195 7.605 13.836 1 96.94 102 ILE A CA 1
ATOM 777 C C . ILE A 1 102 ? -13.602 8.508 15 1 96.94 102 ILE A C 1
ATOM 779 O O . ILE A 1 102 ? -12.742 9.031 15.719 1 96.94 102 ILE A O 1
ATOM 783 N N . GLY A 1 103 ? -14.945 8.688 15.156 1 93.12 103 GLY A N 1
ATOM 784 C CA . GLY A 1 103 ? -15.453 9.531 16.219 1 93.12 103 GLY A CA 1
ATOM 785 C C . GLY A 1 103 ? -15.898 10.898 15.75 1 93.12 103 GLY A C 1
ATOM 786 O O . GLY A 1 103 ? -16.031 11.125 14.547 1 93.12 103 GLY A O 1
ATOM 787 N N . ASP A 1 104 ? -16.234 11.781 16.641 1 90.62 104 ASP A N 1
ATOM 788 C CA . ASP A 1 104 ? -16.656 13.156 16.391 1 90.62 104 ASP A CA 1
ATOM 789 C C . ASP A 1 104 ? -15.875 14.133 17.266 1 90.62 104 ASP A C 1
ATOM 791 O O . ASP A 1 104 ? -16.031 14.125 18.5 1 90.62 104 ASP A O 1
ATOM 795 N N . PRO A 1 105 ? -14.977 15 16.594 1 92.62 105 PRO A N 1
ATOM 796 C CA . PRO A 1 105 ? -14.789 15.203 15.156 1 92.62 105 PRO A CA 1
ATOM 797 C C . PRO A 1 105 ? -13.82 14.203 14.531 1 92.62 105 PRO A C 1
ATOM 799 O O . PRO A 1 105 ? -13.031 13.578 15.25 1 92.62 105 PRO A O 1
ATOM 802 N N . GLN A 1 106 ? -13.859 14.031 13.273 1 96.56 106 GLN A N 1
ATOM 803 C CA . GLN A 1 106 ? -12.938 13.125 12.609 1 96.56 106 GLN A CA 1
ATOM 804 C C . GLN A 1 106 ? -12.461 13.695 11.273 1 96.56 106 GLN A C 1
ATOM 806 O O . GLN A 1 106 ? -11.281 13.578 10.93 1 96.56 106 GLN A O 1
ATOM 811 N N . THR A 1 107 ? -13.336 14.375 10.562 1 98.56 107 THR A N 1
ATOM 812 C CA . THR A 1 107 ? -12.945 14.836 9.234 1 98.56 107 THR A CA 1
ATOM 813 C C . THR A 1 107 ? -12.008 16.031 9.336 1 98.56 107 THR A C 1
ATOM 815 O O . THR A 1 107 ? -10.992 16.094 8.641 1 98.56 107 THR A O 1
ATOM 818 N N . THR A 1 108 ? -12.359 16.969 10.188 1 98.81 108 THR A N 1
ATOM 819 C CA . THR A 1 108 ? -11.539 18.156 10.367 1 98.81 108 THR A CA 1
ATOM 820 C C . THR A 1 108 ? -10.141 17.781 10.852 1 98.81 108 THR A C 1
ATOM 822 O O . THR A 1 108 ? -9.148 18.219 10.281 1 98.81 108 THR A O 1
ATOM 825 N N . PRO A 1 109 ? -10.047 16.891 11.906 1 98.56 109 PRO A N 1
ATOM 826 C CA . PRO A 1 109 ? -8.703 16.484 12.312 1 98.56 109 PRO A CA 1
ATOM 827 C C . PRO A 1 109 ? -7.918 15.82 11.18 1 98.56 109 PRO A C 1
ATOM 829 O O . PRO A 1 109 ? -6.703 16.016 11.07 1 98.56 109 PRO A O 1
ATOM 832 N N . ALA A 1 110 ? -8.531 15.008 10.344 1 98.88 110 ALA A N 1
ATOM 833 C CA . ALA A 1 110 ? -7.855 14.375 9.211 1 98.88 110 ALA A CA 1
ATOM 834 C C . ALA A 1 110 ? -7.344 15.414 8.219 1 98.88 110 ALA A C 1
ATOM 836 O O . ALA A 1 110 ? -6.219 15.312 7.73 1 98.88 110 ALA A O 1
ATOM 837 N N . ALA A 1 111 ? -8.203 16.406 7.918 1 98.88 111 ALA A N 1
ATOM 838 C CA . ALA A 1 111 ? -7.797 17.469 7.012 1 98.88 111 ALA A CA 1
ATOM 839 C C . ALA A 1 111 ? -6.609 18.25 7.574 1 98.88 111 ALA A C 1
ATOM 841 O O . ALA A 1 111 ? -5.656 18.547 6.855 1 98.88 111 ALA A O 1
ATOM 842 N N . ARG A 1 112 ? -6.668 18.562 8.859 1 98.62 112 ARG A N 1
ATOM 843 C CA . ARG A 1 112 ? -5.562 19.266 9.516 1 98.62 112 ARG A CA 1
ATOM 844 C C . ARG A 1 112 ? -4.277 18.438 9.43 1 98.62 112 ARG A C 1
ATOM 846 O O . ARG A 1 112 ? -3.203 18.984 9.172 1 98.62 112 ARG A O 1
ATOM 853 N N . ALA A 1 113 ? -4.406 17.156 9.664 1 98.81 113 ALA A N 1
ATOM 854 C CA . ALA A 1 113 ? -3.242 16.281 9.555 1 98.81 113 ALA A CA 1
ATOM 855 C C . ALA A 1 113 ? -2.605 16.391 8.172 1 98.81 113 ALA A C 1
ATOM 857 O O . ALA A 1 113 ? -1.383 16.5 8.047 1 98.81 113 ALA A O 1
ATOM 858 N N . GLY A 1 114 ? -3.443 16.328 7.113 1 98.88 114 GLY A N 1
ATOM 859 C CA . GLY A 1 114 ? -2.93 16.438 5.758 1 98.88 114 GLY A CA 1
ATOM 860 C C . GLY A 1 114 ? -2.182 17.734 5.512 1 98.88 114 GLY A C 1
ATOM 861 O O . GLY A 1 114 ? -1.092 17.734 4.938 1 98.88 114 GLY A O 1
ATOM 862 N N . LEU A 1 115 ? -2.756 18.844 5.945 1 98.81 115 LEU A N 1
ATOM 863 C CA . LEU A 1 115 ? -2.141 20.156 5.758 1 98.81 115 LEU A CA 1
ATOM 864 C C . LEU A 1 115 ? -0.859 20.281 6.578 1 98.81 115 LEU A C 1
ATOM 866 O O . LEU A 1 115 ? 0.109 20.906 6.137 1 98.81 115 LEU A O 1
ATOM 870 N N . LYS A 1 116 ? -0.827 19.703 7.777 1 98.75 116 LYS A N 1
ATOM 871 C CA . LYS A 1 116 ? 0.354 19.703 8.633 1 98.75 116 LYS A CA 1
ATOM 872 C C . LYS A 1 116 ? 1.466 18.844 8.047 1 98.75 116 LYS A C 1
ATOM 874 O O . LYS A 1 116 ? 2.648 19.172 8.188 1 98.75 116 LYS A O 1
ATOM 879 N N . ILE A 1 117 ? 1.117 17.719 7.43 1 98.81 117 ILE A N 1
ATOM 880 C CA . ILE A 1 117 ? 2.111 16.891 6.758 1 98.81 117 ILE A CA 1
ATOM 881 C C . ILE A 1 117 ? 2.785 17.688 5.645 1 98.81 117 ILE A C 1
ATOM 883 O O . ILE A 1 117 ? 4.004 17.625 5.477 1 98.81 117 ILE A O 1
ATOM 887 N N . ASN A 1 118 ? 1.97 18.422 4.895 1 98.75 118 ASN A N 1
ATOM 888 C CA . ASN A 1 118 ? 2.557 19.281 3.873 1 98.75 118 ASN A CA 1
ATOM 889 C C . ASN A 1 118 ? 3.523 20.297 4.484 1 98.75 118 ASN A C 1
ATOM 891 O O . ASN A 1 118 ? 4.605 20.531 3.939 1 98.75 118 ASN A O 1
ATOM 895 N N . TYR A 1 119 ? 3.145 20.875 5.586 1 98.62 119 TYR A N 1
ATOM 896 C CA . TYR A 1 119 ? 4.043 21.766 6.297 1 98.62 119 TYR A CA 1
ATOM 897 C C . TYR A 1 119 ? 5.344 21.062 6.668 1 98.62 119 TYR A C 1
ATOM 899 O O . TYR A 1 119 ? 6.434 21.594 6.43 1 98.62 119 TYR A O 1
ATOM 907 N N . ALA A 1 120 ? 5.238 19.906 7.27 1 98.75 120 ALA A N 1
ATOM 908 C CA . ALA A 1 120 ? 6.41 19.156 7.723 1 98.75 120 ALA A CA 1
ATOM 909 C C . ALA A 1 120 ? 7.371 18.891 6.566 1 98.75 120 ALA A C 1
ATOM 911 O O . ALA A 1 120 ? 8.586 19.031 6.723 1 98.75 120 ALA A O 1
ATOM 912 N N . VAL A 1 121 ? 6.848 18.531 5.418 1 98.62 121 VAL A N 1
ATOM 913 C CA . VAL A 1 121 ? 7.691 18.234 4.266 1 98.62 121 VAL A CA 1
ATOM 914 C C . VAL A 1 121 ? 8.375 19.5 3.779 1 98.62 121 VAL A C 1
ATOM 916 O O . VAL A 1 121 ? 9.586 19.516 3.559 1 98.62 121 VAL A O 1
ATOM 919 N N . GLN A 1 122 ? 7.633 20.594 3.693 1 98.38 122 GLN A N 1
ATOM 920 C CA . GLN A 1 122 ? 8.109 21.828 3.082 1 98.38 122 GLN A CA 1
ATOM 921 C C . GLN A 1 122 ? 9.039 22.578 4.023 1 98.38 122 GLN A C 1
ATOM 923 O O . GLN A 1 122 ? 10.008 23.203 3.58 1 98.38 122 GLN A O 1
ATOM 928 N N . GLU A 1 123 ? 8.742 22.5 5.305 1 98.56 123 GLU A N 1
ATOM 929 C CA . GLU A 1 123 ? 9.398 23.422 6.23 1 98.56 123 GLU A CA 1
ATOM 930 C C . GLU A 1 123 ? 10.344 22.672 7.172 1 98.56 123 GLU A C 1
ATOM 932 O O . GLU A 1 123 ? 11.102 23.297 7.914 1 98.56 123 GLU A O 1
ATOM 937 N N . ILE A 1 124 ? 10.281 21.406 7.176 1 98.69 124 ILE A N 1
ATOM 938 C CA . ILE A 1 124 ? 11.117 20.656 8.109 1 98.69 124 ILE A CA 1
ATOM 939 C C . ILE A 1 124 ? 12.016 19.688 7.336 1 98.69 124 ILE A C 1
ATOM 941 O O . ILE A 1 124 ? 13.234 19.828 7.344 1 98.69 124 ILE A O 1
ATOM 945 N N . ILE A 1 125 ? 11.469 18.797 6.562 1 98.69 125 ILE A N 1
ATOM 946 C CA . ILE A 1 125 ? 12.219 17.734 5.906 1 98.69 125 ILE A CA 1
ATOM 947 C C . ILE A 1 125 ? 13.102 18.328 4.809 1 98.69 125 ILE A C 1
ATOM 949 O O . ILE A 1 125 ? 14.312 18.094 4.773 1 98.69 125 ILE A O 1
ATOM 953 N N . ASN A 1 126 ? 12.508 19.109 3.889 1 98.5 126 ASN A N 1
ATOM 954 C CA . ASN A 1 126 ? 13.258 19.625 2.748 1 98.5 126 ASN A CA 1
ATOM 955 C C . ASN A 1 126 ? 14.391 20.547 3.191 1 98.5 126 ASN A C 1
ATOM 957 O O . ASN A 1 126 ? 15.516 20.438 2.699 1 98.5 126 ASN A O 1
ATOM 961 N N . PRO A 1 127 ? 14.156 21.5 4.145 1 98.31 127 PRO A N 1
ATOM 962 C CA . PRO A 1 127 ? 15.281 22.312 4.617 1 98.31 127 PRO A CA 1
ATOM 963 C C . PRO A 1 127 ? 16.391 21.469 5.246 1 98.31 127 PRO A C 1
ATOM 965 O O . PRO A 1 127 ? 17.578 21.734 5.031 1 98.31 127 PRO A O 1
ATOM 968 N N . ALA A 1 128 ? 16.047 20.453 6.059 1 98.44 128 ALA A N 1
ATOM 969 C CA . ALA A 1 128 ? 17.047 19.578 6.664 1 98.44 128 ALA A CA 1
ATOM 970 C C . ALA A 1 128 ? 17.812 18.797 5.598 1 98.44 128 ALA A C 1
ATOM 972 O O . ALA A 1 128 ? 19.016 18.609 5.719 1 98.44 128 ALA A O 1
ATOM 973 N N . LEU A 1 129 ? 17.094 18.297 4.613 1 97.81 129 LEU A N 1
ATOM 974 C CA . LEU A 1 129 ? 17.703 17.578 3.498 1 97.81 129 LEU A CA 1
ATOM 975 C C . LEU A 1 129 ? 18.734 18.453 2.795 1 97.81 129 LEU A C 1
ATOM 977 O O . LEU A 1 129 ? 19.844 18.016 2.523 1 97.81 129 LEU A O 1
ATOM 981 N N . LYS A 1 130 ? 18.359 19.688 2.492 1 97.38 130 LYS A N 1
ATOM 982 C CA . LYS A 1 130 ? 19.25 20.625 1.817 1 97.38 130 LYS A CA 1
ATOM 983 C C . LYS A 1 130 ? 20.469 20.922 2.668 1 97.38 130 LYS A C 1
ATOM 985 O O . LYS A 1 130 ? 21.578 21.078 2.143 1 97.38 130 LYS A O 1
ATOM 990 N N . ALA A 1 131 ? 20.281 21.094 3.908 1 97.25 131 ALA A N 1
ATOM 991 C CA . ALA A 1 131 ? 21.391 21.375 4.816 1 97.25 131 ALA A CA 1
ATOM 992 C C . ALA A 1 131 ? 22.391 20.219 4.824 1 97.25 131 ALA A C 1
ATOM 994 O O . ALA A 1 131 ? 23.609 20.438 4.875 1 97.25 131 ALA A O 1
ATOM 995 N N . GLN A 1 132 ? 21.922 18.969 4.859 1 96.69 132 GLN A N 1
ATOM 996 C CA . GLN A 1 132 ? 22.781 17.781 4.941 1 96.69 132 GLN A CA 1
ATOM 997 C C . GLN A 1 132 ? 23.422 17.484 3.592 1 96.69 132 GLN A C 1
ATOM 999 O O . GLN A 1 132 ? 24.547 17 3.535 1 96.69 132 GLN A O 1
ATOM 1004 N N . TYR A 1 133 ? 22.656 17.672 2.535 1 96.38 133 TYR A N 1
ATOM 1005 C CA . TYR A 1 133 ? 23.109 17.406 1.177 1 96.38 133 TYR A CA 1
ATOM 1006 C C . TYR A 1 133 ? 23.016 18.656 0.308 1 96.38 133 TYR A C 1
ATOM 1008 O O . TYR A 1 133 ? 22.219 18.703 -0.628 1 96.38 133 TYR A O 1
ATOM 1016 N N . PRO A 1 134 ? 23.922 19.594 0.468 1 95.25 134 PRO A N 1
ATOM 1017 C CA . PRO A 1 134 ? 23.797 20.906 -0.179 1 95.25 134 PRO A CA 1
ATOM 1018 C C . PRO A 1 134 ? 23.906 20.828 -1.7 1 95.25 134 PRO A C 1
ATOM 1020 O O . PRO A 1 134 ? 23.375 21.688 -2.408 1 95.25 134 PRO A O 1
ATOM 1023 N N . SER A 1 135 ? 24.578 19.797 -2.297 1 94.81 135 SER A N 1
ATOM 1024 C CA . SER A 1 135 ? 24.766 19.703 -3.738 1 94.81 135 SER A CA 1
ATOM 1025 C C . SER A 1 135 ? 23.625 18.938 -4.398 1 94.81 135 SER A C 1
ATOM 1027 O O . SER A 1 135 ? 23.531 18.891 -5.629 1 94.81 135 SER A O 1
ATOM 1029 N N . ASN A 1 136 ? 22.812 18.312 -3.553 1 92.38 136 ASN A N 1
ATOM 1030 C CA . ASN A 1 136 ? 21.688 17.562 -4.094 1 92.38 136 ASN A CA 1
ATOM 1031 C C . ASN A 1 136 ? 20.516 18.484 -4.453 1 92.38 136 ASN A C 1
ATOM 1033 O O . ASN A 1 136 ? 20.234 19.438 -3.732 1 92.38 136 ASN A O 1
ATOM 1037 N N . THR A 1 137 ? 19.828 18.203 -5.578 1 92.25 137 THR A N 1
ATOM 1038 C CA . THR A 1 137 ? 18.75 19.062 -6.047 1 92.25 137 THR A CA 1
ATOM 1039 C C . THR A 1 137 ? 17.391 18.406 -5.836 1 92.25 137 THR A C 1
ATOM 1041 O O . THR A 1 137 ? 16.359 18.984 -6.152 1 92.25 137 THR A O 1
ATOM 1044 N N . PHE A 1 138 ? 17.406 17.172 -5.32 1 94.38 138 PHE A N 1
ATOM 1045 C CA . PHE A 1 138 ? 16.141 16.469 -5.082 1 94.38 138 PHE A CA 1
ATOM 1046 C C . PHE A 1 138 ? 15.305 17.203 -4.039 1 94.38 138 PHE A C 1
ATOM 1048 O O . PHE A 1 138 ? 15.836 17.672 -3.025 1 94.38 138 PHE A O 1
ATOM 1055 N N . VAL A 1 139 ? 14.023 17.375 -4.328 1 95.81 139 VAL A N 1
ATOM 1056 C CA . VAL A 1 139 ? 13.07 17.953 -3.391 1 95.81 139 VAL A CA 1
ATOM 1057 C C . VAL A 1 139 ? 11.992 16.922 -3.049 1 95.81 139 VAL A C 1
ATOM 1059 O O . VAL A 1 139 ? 11.352 16.375 -3.941 1 95.81 139 VAL A O 1
ATOM 1062 N N . VAL A 1 140 ? 11.797 16.672 -1.762 1 97.12 140 VAL A N 1
ATOM 1063 C CA . VAL A 1 140 ? 10.766 15.742 -1.312 1 97.12 140 VAL A CA 1
ATOM 1064 C C . VAL A 1 140 ? 9.383 16.328 -1.579 1 97.12 140 VAL A C 1
ATOM 1066 O O . VAL A 1 140 ? 9.125 17.5 -1.253 1 97.12 140 VAL A O 1
ATOM 1069 N N . ARG A 1 141 ? 8.555 15.617 -2.207 1 96.62 141 ARG A N 1
ATOM 1070 C CA . ARG A 1 141 ? 7.16 15.969 -2.438 1 96.62 141 ARG A CA 1
ATOM 1071 C C . ARG A 1 141 ? 6.23 14.859 -1.949 1 96.62 141 ARG A C 1
ATOM 1073 O O . ARG A 1 141 ? 6.551 13.68 -2.061 1 96.62 141 ARG A O 1
ATOM 1080 N N . GLN A 1 142 ? 5.129 15.266 -1.434 1 98.19 142 GLN A N 1
ATOM 1081 C CA . GLN A 1 142 ? 4.141 14.312 -0.95 1 98.19 142 GLN A CA 1
ATOM 1082 C C . GLN A 1 142 ? 2.736 14.68 -1.417 1 98.19 142 GLN A C 1
ATOM 1084 O O . GLN A 1 142 ? 2.496 15.82 -1.836 1 98.19 142 GLN A O 1
ATOM 1089 N N . VAL A 1 143 ? 1.861 13.758 -1.422 1 98.62 143 VAL A N 1
ATOM 1090 C CA . VAL A 1 143 ? 0.442 13.969 -1.685 1 98.62 143 VAL A CA 1
ATOM 1091 C C . VAL A 1 143 ? -0.394 13.25 -0.631 1 98.62 143 VAL A C 1
ATOM 1093 O O . VAL A 1 143 ? -0.077 12.117 -0.247 1 98.62 143 VAL A O 1
ATOM 1096 N N . VAL A 1 144 ? -1.382 13.922 -0.131 1 98.88 144 VAL A N 1
ATOM 1097 C CA . VAL A 1 144 ? -2.324 13.352 0.828 1 98.88 144 VAL A CA 1
ATOM 1098 C C . VAL A 1 144 ? -3.719 13.297 0.211 1 98.88 144 VAL A C 1
ATOM 1100 O O . VAL A 1 144 ? -4.141 14.234 -0.472 1 98.88 144 VAL A O 1
ATOM 1103 N N . GLY A 1 145 ? -4.387 12.188 0.316 1 98.94 145 GLY A N 1
ATOM 1104 C CA . GLY A 1 145 ? -5.781 12.031 -0.061 1 98.94 145 GLY A CA 1
ATOM 1105 C C . GLY A 1 145 ? -6.691 11.758 1.122 1 98.94 145 GLY A C 1
ATOM 1106 O O . GLY A 1 145 ? -6.348 10.977 2.008 1 98.94 145 GLY A O 1
ATOM 1107 N N . ILE A 1 146 ? -7.895 12.43 1.138 1 98.94 146 ILE A N 1
ATOM 1108 C CA . ILE A 1 146 ? -8.812 12.32 2.264 1 98.94 146 ILE A CA 1
ATOM 1109 C C . ILE A 1 146 ? -10.242 12.141 1.747 1 98.94 146 ILE A C 1
ATOM 1111 O O . ILE A 1 146 ? -10.664 12.836 0.829 1 98.94 146 ILE A O 1
ATOM 1115 N N . ASP A 1 147 ? -10.922 11.219 2.281 1 98.75 147 ASP A N 1
ATOM 1116 C CA . ASP A 1 147 ? -12.344 11.039 2.01 1 98.75 147 ASP A CA 1
ATOM 1117 C C . ASP A 1 147 ? -13.078 10.531 3.244 1 98.75 147 ASP A C 1
ATOM 1119 O O . ASP A 1 147 ? -12.461 10 4.168 1 98.75 147 ASP A O 1
ATOM 1123 N N . THR A 1 148 ? -14.367 10.789 3.309 1 98.62 148 THR A N 1
ATOM 1124 C CA . THR A 1 148 ? -15.242 10.352 4.395 1 98.62 148 THR A CA 1
ATOM 1125 C C . THR A 1 148 ? -16.453 9.602 3.848 1 98.62 148 THR A C 1
ATOM 1127 O O . THR A 1 148 ? -17.125 10.078 2.93 1 98.62 148 THR A O 1
ATOM 1130 N N . SER A 1 149 ? -16.703 8.484 4.371 1 97.81 149 SER A N 1
ATOM 1131 C CA . SER A 1 149 ? -17.875 7.688 4.004 1 97.81 149 SER A CA 1
ATOM 1132 C C . SER A 1 149 ? -18.156 6.617 5.051 1 97.81 149 SER A C 1
ATOM 1134 O O . SER A 1 149 ? -17.391 6.434 5.988 1 97.81 149 SER A O 1
ATOM 1136 N N . PRO A 1 150 ? -19.391 5.973 4.996 1 97.25 150 PRO A N 1
ATOM 1137 C CA . PRO A 1 150 ? -19.5 4.719 5.738 1 97.25 150 PRO A CA 1
ATOM 1138 C C . PRO A 1 150 ? -18.422 3.707 5.367 1 97.25 150 PRO A C 1
ATOM 1140 O O . PRO A 1 150 ? -18.016 3.629 4.203 1 97.25 150 PRO A O 1
ATOM 1143 N N . ILE A 1 151 ? -17.875 3.037 6.332 1 97.69 151 ILE A N 1
ATOM 1144 C CA . ILE A 1 151 ? -16.828 2.057 6.082 1 97.69 151 ILE A CA 1
ATOM 1145 C C . ILE A 1 151 ? -17 0.858 7.008 1 97.69 151 ILE A C 1
ATOM 1147 O O . ILE A 1 151 ? -17.672 0.959 8.039 1 97.69 151 ILE A O 1
ATOM 1151 N N . ARG A 1 152 ? -16.547 -0.285 6.656 1 97.5 152 ARG A N 1
ATOM 1152 C CA . ARG A 1 152 ? -16.516 -1.509 7.449 1 97.5 152 ARG A CA 1
ATOM 1153 C C . ARG A 1 152 ? -15.094 -2.041 7.586 1 97.5 152 ARG A C 1
ATOM 1155 O O . ARG A 1 152 ? -14.289 -1.924 6.656 1 97.5 152 ARG A O 1
ATOM 1162 N N . ALA A 1 153 ? -14.797 -2.531 8.688 1 96.19 153 ALA A N 1
ATOM 1163 C CA . ALA A 1 153 ? -13.555 -3.27 8.922 1 96.19 153 ALA A CA 1
ATOM 1164 C C . ALA A 1 153 ? -13.828 -4.77 9.039 1 96.19 153 ALA A C 1
ATOM 1166 O O . ALA A 1 153 ? -14.648 -5.195 9.859 1 96.19 153 ALA A O 1
ATOM 1167 N N . ALA A 1 154 ? -13.195 -5.535 8.234 1 94.62 154 ALA A N 1
ATOM 1168 C CA . ALA A 1 154 ? -13.344 -6.988 8.242 1 94.62 154 ALA A CA 1
ATOM 1169 C C . ALA A 1 154 ? -12 -7.676 8.43 1 94.62 154 ALA A C 1
ATOM 1171 O O . ALA A 1 154 ? -10.969 -7.16 7.992 1 94.62 154 ALA A O 1
ATOM 1172 N N . ARG A 1 155 ? -12.039 -8.781 9.039 1 91.19 155 ARG A N 1
ATOM 1173 C CA . ARG A 1 155 ? -10.812 -9.547 9.227 1 91.19 155 ARG A CA 1
ATOM 1174 C C . ARG A 1 155 ? -10.562 -10.484 8.047 1 91.19 155 ARG A C 1
ATOM 1176 O O . ARG A 1 155 ? -11.469 -11.203 7.617 1 91.19 155 ARG A O 1
ATOM 1183 N N . THR A 1 156 ? -9.414 -10.484 7.508 1 86.62 156 THR A N 1
ATOM 1184 C CA . THR A 1 156 ? -9.102 -11.297 6.34 1 86.62 156 THR A CA 1
ATOM 1185 C C . THR A 1 156 ? -8.586 -12.672 6.766 1 86.62 156 THR A C 1
ATOM 1187 O O . THR A 1 156 ? -8.789 -13.664 6.062 1 86.62 156 THR A O 1
ATOM 1190 N N . GLY A 1 157 ? -7.848 -12.781 7.934 1 78.44 157 GLY A N 1
ATOM 1191 C CA . GLY A 1 157 ? -7.344 -14.039 8.453 1 78.44 157 GLY A CA 1
ATOM 1192 C C . GLY A 1 157 ? -6.012 -14.445 7.852 1 78.44 157 GLY A C 1
ATOM 1193 O O . GLY A 1 157 ? -5.578 -15.586 7.992 1 78.44 157 GLY A O 1
ATOM 1194 N N . VAL A 1 158 ? -5.418 -13.57 7.137 1 71.12 158 VAL A N 1
ATOM 1195 C CA . VAL A 1 158 ? -4.184 -13.938 6.445 1 71.12 158 VAL A CA 1
ATOM 1196 C C . VAL A 1 158 ? -3.012 -13.156 7.031 1 71.12 158 VAL A C 1
ATOM 1198 O O . VAL A 1 158 ? -1.85 -13.492 6.801 1 71.12 158 VAL A O 1
ATOM 1201 N N . ARG A 1 159 ? -3.248 -12.039 7.758 1 62.59 159 ARG A N 1
ATOM 1202 C CA . ARG A 1 159 ? -2.25 -11 8 1 62.59 159 ARG A CA 1
ATOM 1203 C C . ARG A 1 159 ? -1.698 -11.086 9.422 1 62.59 159 ARG A C 1
ATOM 1205 O O . ARG A 1 159 ? -0.926 -10.227 9.844 1 62.59 159 ARG A O 1
ATOM 1212 N N . GLY A 1 160 ? -1.873 -12.039 10.094 1 60.75 160 GLY A N 1
ATOM 1213 C CA . GLY A 1 160 ? -1.385 -11.984 11.461 1 60.75 160 GLY A CA 1
ATOM 1214 C C . GLY A 1 160 ? -1.894 -10.781 12.234 1 60.75 160 GLY A C 1
ATOM 1215 O O . GLY A 1 160 ? -3.104 -10.586 12.352 1 60.75 160 GLY A O 1
ATOM 1216 N N . ASP A 1 161 ? -1.008 -9.695 12.688 1 59.75 161 ASP A N 1
ATOM 1217 C CA . ASP A 1 161 ? -1.3 -8.594 13.602 1 59.75 161 ASP A CA 1
ATOM 1218 C C . ASP A 1 161 ? -2.119 -7.504 12.906 1 59.75 161 ASP A C 1
ATOM 1220 O O . ASP A 1 161 ? -2.9 -6.801 13.555 1 59.75 161 ASP A O 1
ATOM 1224 N N . ASN A 1 162 ? -1.972 -7.262 11.695 1 69.62 162 ASN A N 1
ATOM 1225 C CA . ASN A 1 162 ? -2.744 -6.258 10.969 1 69.62 162 ASN A CA 1
ATOM 1226 C C . ASN A 1 162 ? -3.617 -6.898 9.891 1 69.62 162 ASN A C 1
ATOM 1228 O O . ASN A 1 162 ? -3.561 -6.504 8.727 1 69.62 162 ASN A O 1
ATOM 1232 N N . ASP A 1 163 ? -4.625 -7.578 10.461 1 80.5 163 ASP A N 1
ATOM 1233 C CA . ASP A 1 163 ? -5.375 -8.484 9.609 1 80.5 163 ASP A CA 1
ATOM 1234 C C . ASP A 1 163 ? -6.711 -7.871 9.188 1 80.5 163 ASP A C 1
ATOM 1236 O O . ASP A 1 163 ? -7.664 -8.594 8.883 1 80.5 163 ASP A O 1
ATOM 1240 N N . LEU A 1 164 ? -6.824 -6.523 9.289 1 90.69 164 LEU A N 1
ATOM 1241 C CA . LEU A 1 164 ? -8.086 -5.898 8.914 1 90.69 164 LEU A CA 1
ATOM 1242 C C . LEU A 1 164 ? -8 -5.297 7.516 1 90.69 164 LEU A C 1
ATOM 1244 O O . LEU A 1 164 ? -6.973 -4.727 7.145 1 90.69 164 LEU A O 1
ATOM 1248 N N . VAL A 1 165 ? -9.062 -5.449 6.82 1 93.31 165 VAL A N 1
ATOM 1249 C CA . VAL A 1 165 ? -9.258 -4.723 5.57 1 93.31 165 VAL A CA 1
ATOM 1250 C C . VAL A 1 165 ? -10.422 -3.742 5.723 1 93.31 165 VAL A C 1
ATOM 1252 O O . VAL A 1 165 ? -11.43 -4.059 6.352 1 93.31 165 VAL A O 1
ATOM 1255 N N . TRP A 1 166 ? -10.203 -2.6 5.293 1 95.69 166 TRP A N 1
ATOM 1256 C CA . TRP A 1 166 ? -11.188 -1.527 5.391 1 95.69 166 TRP A CA 1
ATOM 1257 C C . TRP A 1 166 ? -11.953 -1.377 4.082 1 95.69 166 TRP A C 1
ATOM 1259 O O . TRP A 1 166 ? -11.367 -1.115 3.031 1 95.69 166 TRP A O 1
ATOM 1269 N N . VAL A 1 167 ? -13.25 -1.582 4.172 1 96.88 167 VAL A N 1
ATOM 1270 C CA . VAL A 1 167 ? -14.094 -1.665 2.982 1 96.88 167 VAL A CA 1
ATOM 1271 C C . VAL A 1 167 ? -15.07 -0.491 2.957 1 96.88 167 VAL A C 1
ATOM 1273 O O . VAL A 1 167 ? -15.953 -0.392 3.811 1 96.88 167 VAL A O 1
ATOM 1276 N N . GLY A 1 168 ? -14.938 0.348 2.004 1 96.88 168 GLY A N 1
ATOM 1277 C CA . GLY A 1 168 ? -15.75 1.539 1.8 1 96.88 168 GLY A CA 1
ATOM 1278 C C . GLY A 1 168 ? -15.164 2.49 0.774 1 96.88 168 GLY A C 1
ATOM 1279 O O . GLY A 1 168 ? -13.977 2.406 0.448 1 96.88 168 GLY A O 1
ATOM 1280 N N . ARG A 1 169 ? -15.977 3.387 0.277 1 95.94 169 ARG A N 1
ATOM 1281 C CA . ARG A 1 169 ? -15.562 4.332 -0.755 1 95.94 169 ARG A CA 1
ATOM 1282 C C . ARG A 1 169 ? -14.352 5.141 -0.303 1 95.94 169 ARG A C 1
ATOM 1284 O O . ARG A 1 169 ? -13.43 5.379 -1.086 1 95.94 169 ARG A O 1
ATOM 1291 N N . ALA A 1 170 ? -14.391 5.535 1.007 1 97.62 170 ALA A N 1
ATOM 1292 C CA . ALA A 1 170 ? -13.375 6.461 1.509 1 97.62 170 ALA A CA 1
ATOM 1293 C C . ALA A 1 170 ? -11.984 5.855 1.401 1 97.62 170 ALA A C 1
ATOM 1295 O O . ALA A 1 170 ? -11.008 6.562 1.125 1 97.62 170 ALA A O 1
ATOM 1296 N N . ALA A 1 171 ? -11.914 4.547 1.714 1 97.19 171 ALA A N 1
ATOM 1297 C CA . ALA A 1 171 ? -10.609 3.887 1.614 1 97.19 171 ALA A CA 1
ATOM 1298 C C . ALA A 1 171 ? -10.078 3.934 0.184 1 97.19 171 ALA A C 1
ATOM 1300 O O . ALA A 1 171 ? -8.906 4.234 -0.038 1 97.19 171 ALA A O 1
ATOM 1301 N N . ASN A 1 172 ? -10.93 3.738 -0.799 1 95.81 172 ASN A N 1
ATOM 1302 C CA . ASN A 1 172 ? -10.531 3.691 -2.203 1 95.81 172 ASN A CA 1
ATOM 1303 C C . ASN A 1 172 ? -10.273 5.09 -2.758 1 95.81 172 ASN A C 1
ATOM 1305 O O . ASN A 1 172 ? -9.266 5.316 -3.436 1 95.81 172 ASN A O 1
ATOM 1309 N N . TYR A 1 173 ? -11.133 6.031 -2.469 1 97.56 173 TYR A N 1
ATOM 1310 C CA . TYR A 1 173 ? -10.992 7.387 -2.986 1 97.56 173 TYR A CA 1
ATOM 1311 C C . TYR A 1 173 ? -9.773 8.078 -2.383 1 97.56 173 TYR A C 1
ATOM 1313 O O . TYR A 1 173 ? -9.031 8.758 -3.088 1 97.56 173 TYR A O 1
ATOM 1321 N N . ALA A 1 174 ? -9.617 7.91 -1.083 1 98.38 174 ALA A N 1
ATOM 1322 C CA . ALA A 1 174 ? -8.445 8.516 -0.445 1 98.38 174 ALA A CA 1
ATOM 1323 C C . ALA A 1 174 ? -7.156 8.016 -1.082 1 98.38 174 ALA A C 1
ATOM 1325 O O . ALA A 1 174 ? -6.246 8.805 -1.358 1 98.38 174 ALA A O 1
ATOM 1326 N N . ALA A 1 175 ? -7.082 6.719 -1.274 1 97.06 175 ALA A N 1
ATOM 1327 C CA . ALA A 1 175 ? -5.91 6.125 -1.911 1 97.06 175 ALA A CA 1
ATOM 1328 C C . ALA A 1 175 ? -5.715 6.672 -3.322 1 97.06 175 ALA A C 1
ATOM 1330 O O . ALA A 1 175 ? -4.605 7.07 -3.693 1 97.06 175 ALA A O 1
ATOM 1331 N N . LYS A 1 176 ? -6.723 6.746 -4.121 1 96.38 176 LYS A N 1
ATOM 1332 C CA . LYS A 1 176 ? -6.637 7.168 -5.516 1 96.38 176 LYS A CA 1
ATOM 1333 C C . LYS A 1 176 ? -6.285 8.648 -5.625 1 96.38 176 LYS A C 1
ATOM 1335 O O . LYS A 1 176 ? -5.609 9.062 -6.57 1 96.38 176 LYS A O 1
ATOM 1340 N N . LEU A 1 177 ? -6.742 9.414 -4.699 1 97.94 177 LEU A N 1
ATOM 1341 C CA . LEU A 1 177 ? -6.438 10.836 -4.695 1 97.94 177 LEU A CA 1
ATOM 1342 C C . LEU A 1 177 ? -4.93 11.07 -4.609 1 97.94 177 LEU A C 1
ATOM 1344 O O . LEU A 1 177 ? -4.426 12.078 -5.105 1 97.94 177 LEU A O 1
ATOM 1348 N N . THR A 1 178 ? -4.16 10.125 -4 1 97.44 178 THR A N 1
ATOM 1349 C CA . THR A 1 178 ? -2.721 10.312 -3.865 1 97.44 178 THR A CA 1
ATOM 1350 C C . THR A 1 178 ? -2.027 10.148 -5.211 1 97.44 178 THR A C 1
ATOM 1352 O O . THR A 1 178 ? -0.831 10.422 -5.34 1 97.44 178 THR A O 1
ATOM 1355 N N . GLU A 1 179 ? -2.727 9.758 -6.219 1 94.44 179 GLU A N 1
ATOM 1356 C CA . GLU A 1 179 ? -2.143 9.547 -7.539 1 94.44 179 GLU A CA 1
ATOM 1357 C C . GLU A 1 179 ? -2.209 10.812 -8.383 1 94.44 179 GLU A C 1
ATOM 1359 O O . GLU A 1 179 ? -1.624 10.875 -9.469 1 94.44 179 GLU A O 1
ATOM 1364 N N . LEU A 1 180 ? -2.916 11.828 -7.91 1 96.25 180 LEU A N 1
ATOM 1365 C CA . LEU A 1 180 ? -3.021 13.078 -8.656 1 96.25 180 LEU A CA 1
ATOM 1366 C C . LEU A 1 180 ? -1.685 13.812 -8.688 1 96.25 180 LEU A C 1
ATOM 1368 O O . LEU A 1 180 ? -1.02 13.938 -7.652 1 96.25 180 LEU A O 1
ATOM 1372 N N . LYS A 1 181 ? -1.283 14.188 -9.828 1 90.88 181 LYS A N 1
ATOM 1373 C CA . LYS A 1 181 ? 0.01 14.836 -10.016 1 90.88 181 LYS A CA 1
ATOM 1374 C C . LYS A 1 181 ? -0.162 16.312 -10.352 1 90.88 181 LYS A C 1
ATOM 1376 O O . LYS A 1 181 ? 0.146 16.75 -11.469 1 90.88 181 LYS A O 1
ATOM 1381 N N . LEU A 1 182 ? -0.775 17.047 -9.602 1 94.81 182 LEU A N 1
ATOM 1382 C CA . LEU A 1 182 ? -0.918 18.5 -9.703 1 94.81 182 LEU A CA 1
ATOM 1383 C C . LEU A 1 182 ? -0.158 19.203 -8.586 1 94.81 182 LEU A C 1
ATOM 1385 O O . LEU A 1 182 ? 0.688 18.594 -7.926 1 94.81 182 LEU A O 1
ATOM 1389 N N . ASP A 1 183 ? -0.302 20.516 -8.484 1 95.62 183 ASP A N 1
ATOM 1390 C CA . ASP A 1 183 ? 0.508 21.297 -7.551 1 95.62 183 ASP A CA 1
ATOM 1391 C C . ASP A 1 183 ? 0.052 21.078 -6.109 1 95.62 183 ASP A C 1
ATOM 1393 O O . ASP A 1 183 ? 0.84 21.234 -5.176 1 95.62 183 ASP A O 1
ATOM 1397 N N . GLU A 1 184 ? -1.216 20.766 -6.016 1 97.81 184 GLU A N 1
ATOM 1398 C CA . GLU A 1 184 ? -1.791 20.609 -4.684 1 97.81 184 GLU A CA 1
ATOM 1399 C C . GLU A 1 184 ? -1.196 19.391 -3.971 1 97.81 184 GLU A C 1
ATOM 1401 O O . GLU A 1 184 ? -0.882 18.391 -4.605 1 97.81 184 GLU A O 1
ATOM 1406 N N . ARG A 1 185 ? -1.082 19.5 -2.688 1 98.12 185 ARG A N 1
ATOM 1407 C CA . ARG A 1 185 ? -0.399 18.5 -1.887 1 98.12 185 ARG A CA 1
ATOM 1408 C C . ARG A 1 185 ? -1.38 17.75 -0.982 1 98.12 185 ARG A C 1
ATOM 1410 O O . ARG A 1 185 ? -1.058 16.703 -0.441 1 98.12 185 ARG A O 1
ATOM 1417 N N . THR A 1 186 ? -2.518 18.281 -0.768 1 98.88 186 THR A N 1
ATOM 1418 C CA . THR A 1 186 ? -3.59 17.672 0.002 1 98.88 186 THR A CA 1
ATOM 1419 C C . THR A 1 186 ? -4.902 17.703 -0.773 1 98.88 186 THR A C 1
ATOM 1421 O O . THR A 1 186 ? -5.348 18.766 -1.201 1 98.88 186 THR A O 1
ATOM 1424 N N . TRP A 1 187 ? -5.488 16.578 -0.991 1 98.94 187 TRP A N 1
ATOM 1425 C CA . TRP A 1 187 ? -6.754 16.453 -1.706 1 98.94 187 TRP A CA 1
ATOM 1426 C C . TRP A 1 187 ? -7.844 15.914 -0.787 1 98.94 187 TRP A C 1
ATOM 1428 O O . TRP A 1 187 ? -7.594 15.016 0.025 1 98.94 187 TRP A O 1
ATOM 1438 N N . ILE A 1 188 ? -8.992 16.438 -0.92 1 98.94 188 ILE A N 1
ATOM 1439 C CA . ILE A 1 188 ? -10.156 16.031 -0.128 1 98.94 188 ILE A CA 1
ATOM 1440 C C . ILE A 1 188 ? -11.391 15.953 -1.021 1 98.94 188 ILE A C 1
ATOM 1442 O O . ILE A 1 188 ? -11.578 16.797 -1.904 1 98.94 188 ILE A O 1
ATOM 1446 N N . THR A 1 189 ? -12.195 14.922 -0.909 1 98.75 189 THR A N 1
ATOM 1447 C CA . THR A 1 189 ? -13.445 14.859 -1.655 1 98.75 189 THR A CA 1
ATOM 1448 C C . THR A 1 189 ? -14.414 15.938 -1.173 1 98.75 189 THR A C 1
ATOM 1450 O O . THR A 1 189 ? -14.273 16.469 -0.065 1 98.75 189 THR A O 1
ATOM 1453 N N . LYS A 1 190 ? -15.383 16.234 -1.979 1 98.81 190 LYS A N 1
ATOM 1454 C CA . LYS A 1 190 ? -16.406 17.188 -1.573 1 98.81 190 LYS A CA 1
ATOM 1455 C C . LYS A 1 190 ? -17.141 16.719 -0.32 1 98.81 190 LYS A C 1
ATOM 1457 O O . LYS A 1 190 ? -17.438 17.531 0.564 1 98.81 190 LYS A O 1
ATOM 1462 N N . GLU A 1 191 ? -17.453 15.438 -0.261 1 98.19 191 GLU A N 1
ATOM 1463 C CA . GLU A 1 191 ? -18.156 14.875 0.888 1 98.19 191 GLU A CA 1
ATOM 1464 C C . GLU A 1 191 ? -17.406 15.141 2.186 1 98.19 191 GLU A C 1
ATOM 1466 O O . GLU A 1 191 ? -18 15.516 3.195 1 98.19 191 GLU A O 1
ATOM 1471 N N . ALA A 1 192 ? -16.141 14.945 2.146 1 98.81 192 ALA A N 1
ATOM 1472 C CA . ALA A 1 192 ? -15.312 15.227 3.316 1 98.81 192 ALA A CA 1
ATOM 1473 C C . ALA A 1 192 ? -15.188 16.719 3.551 1 98.81 192 ALA A C 1
ATOM 1475 O O . ALA A 1 192 ? -15.328 17.203 4.684 1 98.81 192 ALA A O 1
ATOM 1476 N N . TYR A 1 193 ? -14.961 17.469 2.521 1 98.88 193 TYR A N 1
ATOM 1477 C CA . TYR A 1 193 ? -14.805 18.922 2.609 1 98.88 193 TYR A CA 1
ATOM 1478 C C . TYR A 1 193 ? -16.016 19.562 3.271 1 98.88 193 TYR A C 1
ATOM 1480 O O . TYR A 1 193 ? -15.875 20.453 4.102 1 98.88 193 TYR A O 1
ATOM 1488 N N . ASP A 1 194 ? -17.172 19.125 2.898 1 98.56 194 ASP A N 1
ATOM 1489 C CA . ASP A 1 194 ? -18.406 19.688 3.396 1 98.56 194 ASP A CA 1
ATOM 1490 C C . ASP A 1 194 ? -18.547 19.5 4.906 1 98.56 194 ASP A C 1
ATOM 1492 O O . ASP A 1 194 ? -19.344 20.172 5.555 1 98.56 194 ASP A O 1
ATOM 1496 N N . ARG A 1 195 ? -17.75 18.656 5.473 1 98.12 195 ARG A N 1
ATOM 1497 C CA . ARG A 1 195 ? -17.828 18.344 6.898 1 98.12 195 ARG A CA 1
ATOM 1498 C C . ARG A 1 195 ? -16.797 19.156 7.691 1 98.12 195 ARG A C 1
ATOM 1500 O O . ARG A 1 195 ? -16.797 19.125 8.922 1 98.12 195 ARG A O 1
ATOM 1507 N N . LEU A 1 196 ? -15.961 19.828 7.027 1 98.56 196 LEU A N 1
ATOM 1508 C CA . LEU A 1 196 ? -14.922 20.594 7.707 1 98.56 196 LEU A CA 1
ATOM 1509 C C . LEU A 1 196 ? -15.516 21.766 8.477 1 98.56 196 LEU A C 1
ATOM 1511 O O . LEU A 1 196 ? -16.453 22.406 8 1 98.56 196 LEU A O 1
ATOM 1515 N N . THR A 1 197 ? -14.945 22.047 9.609 1 97.94 197 THR A N 1
ATOM 1516 C CA . THR A 1 197 ? -15.242 23.297 10.297 1 97.94 197 THR A CA 1
ATOM 1517 C C . THR A 1 197 ? -14.57 24.469 9.586 1 97.94 197 THR A C 1
ATOM 1519 O O . THR A 1 197 ? -13.648 24.281 8.797 1 97.94 197 THR A O 1
ATOM 1522 N N . ASP A 1 198 ? -14.945 25.609 9.891 1 96.81 198 ASP A N 1
ATOM 1523 C CA . ASP A 1 198 ? -14.453 26.812 9.219 1 96.81 198 ASP A CA 1
ATOM 1524 C C . ASP A 1 198 ? -12.953 27 9.438 1 96.81 198 ASP A C 1
ATOM 1526 O O . ASP A 1 198 ? -12.25 27.484 8.555 1 96.81 198 ASP A O 1
ATOM 1530 N N . ASP A 1 199 ? -12.5 26.672 10.57 1 95.31 199 ASP A N 1
ATOM 1531 C CA . ASP A 1 199 ? -11.086 26.859 10.891 1 95.31 199 ASP A CA 1
ATOM 1532 C C . ASP A 1 199 ? -10.195 25.984 10.016 1 95.31 199 ASP A C 1
ATOM 1534 O O . ASP A 1 199 ? -9 26.25 9.875 1 95.31 199 ASP A O 1
ATOM 1538 N N . ALA A 1 200 ? -10.789 24.922 9.398 1 97.62 200 ALA A N 1
ATOM 1539 C CA . ALA A 1 200 ? -10.023 24.062 8.5 1 97.62 200 ALA A CA 1
ATOM 1540 C C . ALA A 1 200 ? -10.305 24.406 7.039 1 97.62 200 ALA A C 1
ATOM 1542 O O . ALA A 1 200 ? -9.75 23.781 6.133 1 97.62 200 ALA A O 1
ATOM 1543 N N . LYS A 1 201 ? -11.141 25.312 6.816 1 98.25 201 LYS A N 1
ATOM 1544 C CA . LYS A 1 201 ? -11.414 25.781 5.461 1 98.25 201 LYS A CA 1
ATOM 1545 C C . LYS A 1 201 ? -10.68 27.078 5.172 1 98.25 201 LYS A C 1
ATOM 1547 O O . LYS A 1 201 ? -10.289 27.344 4.031 1 98.25 201 LYS A O 1
ATOM 1552 N N . PHE A 1 202 ? -10.57 27.875 6.219 1 97.5 202 PHE A N 1
ATOM 1553 C CA . PHE A 1 202 ? -9.992 29.203 6.066 1 97.5 202 PHE A CA 1
ATOM 1554 C C . PHE A 1 202 ? -8.773 29.359 6.965 1 97.5 202 PHE A C 1
ATOM 1556 O O . PHE A 1 202 ? -8.734 28.828 8.078 1 97.5 202 PHE A O 1
ATOM 1563 N N . GLY A 1 203 ? -7.734 30.016 6.477 1 94.5 203 GLY A N 1
ATOM 1564 C CA . GLY A 1 203 ? -6.531 30.25 7.258 1 94.5 203 GLY A CA 1
ATOM 1565 C C . GLY A 1 203 ? -5.836 31.547 6.906 1 94.5 203 GLY A C 1
ATOM 1566 O O . GLY A 1 203 ? -6.246 32.25 5.98 1 94.5 203 GLY A O 1
ATOM 1567 N N . GLY A 1 204 ? -4.777 31.844 7.789 1 90.88 204 GLY A N 1
ATOM 1568 C CA . GLY A 1 204 ? -3.977 33.031 7.562 1 90.88 204 GLY A CA 1
ATOM 1569 C C . GLY A 1 204 ? -4.578 34.281 8.18 1 90.88 204 GLY A C 1
ATOM 1570 O O . GLY A 1 204 ? -5.672 34.25 8.75 1 90.88 204 GLY A O 1
ATOM 1571 N N . ALA A 1 205 ? -3.799 35.344 8.039 1 90.19 205 ALA A N 1
ATOM 1572 C CA . ALA A 1 205 ? -4.176 36.594 8.656 1 90.19 205 ALA A CA 1
ATOM 1573 C C . ALA A 1 205 ? -5.453 37.156 8.023 1 90.19 205 ALA A C 1
ATOM 1575 O O . ALA A 1 205 ? -6.27 37.781 8.711 1 90.19 205 ALA A O 1
ATOM 1576 N N . ASN A 1 206 ? -5.715 36.938 6.781 1 91 206 ASN A N 1
ATOM 1577 C CA . ASN A 1 206 ? -6.867 37.5 6.078 1 91 206 ASN A CA 1
ATOM 1578 C C . ASN A 1 206 ? -7.953 36.438 5.863 1 91 206 ASN A C 1
ATOM 1580 O O . ASN A 1 206 ? -8.797 36.594 4.98 1 91 206 ASN A O 1
ATOM 1584 N N . ARG A 1 207 ? -7.906 35.344 6.566 1 91.94 207 ARG A N 1
ATOM 1585 C CA . ARG A 1 207 ? -8.898 34.281 6.48 1 91.94 207 ARG A CA 1
ATOM 1586 C C . ARG A 1 207 ? -9.133 33.844 5.031 1 91.94 207 ARG A C 1
ATOM 1588 O O . ARG A 1 207 ? -10.266 33.844 4.555 1 91.94 207 ARG A O 1
ATOM 1595 N N . THR A 1 208 ? -8.195 33.469 4.418 1 95 208 THR A N 1
ATOM 1596 C CA . THR A 1 208 ? -8.234 33.031 3.021 1 95 208 THR A CA 1
ATOM 1597 C C . THR A 1 208 ? -8.625 31.578 2.916 1 95 208 THR A C 1
ATOM 1599 O O . THR A 1 208 ? -8.242 30.766 3.768 1 95 208 THR A O 1
ATOM 1602 N N . LEU A 1 209 ? -9.406 31.25 1.912 1 97.56 209 LEU A N 1
ATOM 1603 C CA . LEU A 1 209 ? -9.773 29.875 1.654 1 97.56 209 LEU A CA 1
ATOM 1604 C C . LEU A 1 209 ? -8.539 29.031 1.349 1 97.56 209 LEU A C 1
ATOM 1606 O O . LEU A 1 209 ? -7.77 29.344 0.443 1 97.56 209 LEU A O 1
ATOM 1610 N N . MET A 1 210 ? -8.375 27.953 2.062 1 98.44 210 MET A N 1
ATOM 1611 C CA . MET A 1 210 ? -7.172 27.141 1.938 1 98.44 210 MET A CA 1
ATOM 1612 C C . MET A 1 210 ? -7.316 26.109 0.813 1 98.44 210 MET A C 1
ATOM 1614 O O . MET A 1 210 ? -6.355 25.438 0.459 1 98.44 210 MET A O 1
ATOM 1618 N N . TRP A 1 211 ? -8.523 26.016 0.266 1 98.69 211 TRP A N 1
ATOM 1619 C CA . TRP A 1 211 ? -8.852 24.922 -0.644 1 98.69 211 TRP A CA 1
ATOM 1620 C C . TRP A 1 211 ? -9.32 25.453 -1.993 1 98.69 211 TRP A C 1
ATOM 1622 O O . TRP A 1 211 ? -10.023 26.469 -2.057 1 98.69 211 TRP A O 1
ATOM 1632 N N . LYS A 1 212 ? -8.984 24.797 -3.057 1 98.62 212 LYS A N 1
ATOM 1633 C CA . LYS A 1 212 ? -9.406 25.109 -4.418 1 98.62 212 LYS A CA 1
ATOM 1634 C C . LYS A 1 212 ? -10.234 23.969 -5.008 1 98.62 212 LYS A C 1
ATOM 1636 O O . LYS A 1 212 ? -9.883 22.797 -4.863 1 98.62 212 LYS A O 1
ATOM 1641 N N . PHE A 1 213 ? -11.305 24.297 -5.66 1 98.62 213 PHE A N 1
ATOM 1642 C CA . PHE A 1 213 ? -12.234 23.328 -6.23 1 98.62 213 PHE A CA 1
ATOM 1643 C C . PHE A 1 213 ? -11.688 22.75 -7.531 1 98.62 213 PHE A C 1
ATOM 1645 O O . PHE A 1 213 ? -11.109 23.484 -8.344 1 98.62 213 PHE A O 1
ATOM 1652 N N . TYR A 1 214 ? -11.828 21.469 -7.727 1 98.62 214 TYR A N 1
ATOM 1653 C CA . TYR A 1 214 ? -11.469 20.75 -8.945 1 98.62 214 TYR A CA 1
ATOM 1654 C C . TYR A 1 214 ? -12.531 19.734 -9.312 1 98.62 214 TYR A C 1
ATOM 1656 O O . TYR A 1 214 ? -13.328 19.312 -8.469 1 98.62 214 TYR A O 1
ATOM 1664 N N . ARG A 1 215 ? -12.602 19.359 -10.531 1 98.38 215 ARG A N 1
ATOM 1665 C CA . ARG A 1 215 ? -13.312 18.172 -11 1 98.38 215 ARG A CA 1
ATOM 1666 C C . ARG A 1 215 ? -12.352 17.016 -11.258 1 98.38 215 ARG A C 1
ATOM 1668 O O . ARG A 1 215 ? -11.383 17.172 -12.008 1 98.38 215 ARG A O 1
ATOM 1675 N N . TRP A 1 216 ? -12.57 15.914 -10.57 1 97.44 216 TRP A N 1
ATOM 1676 C CA . TRP A 1 216 ? -11.711 14.734 -10.641 1 97.44 216 TRP A CA 1
ATOM 1677 C C . TRP A 1 216 ? -11.969 13.953 -11.93 1 97.44 216 TRP A C 1
ATOM 1679 O O . TRP A 1 216 ? -12.695 12.953 -11.922 1 97.44 216 TRP A O 1
ATOM 1689 N N . SER A 1 217 ? -11.297 14.266 -13.023 1 96.25 217 SER A N 1
ATOM 1690 C CA . SER A 1 217 ? -11.586 13.742 -14.359 1 96.25 217 SER A CA 1
ATOM 1691 C C . SER A 1 217 ? -11.406 12.234 -14.414 1 96.25 217 SER A C 1
ATOM 1693 O O . SER A 1 217 ? -12.133 11.539 -15.133 1 96.25 217 SER A O 1
ATOM 1695 N N . GLN A 1 218 ? -10.477 11.703 -13.625 1 92.38 218 GLN A N 1
ATOM 1696 C CA . GLN A 1 218 ? -10.195 10.273 -13.641 1 92.38 218 GLN A CA 1
ATOM 1697 C C . GLN A 1 218 ? -11.281 9.492 -12.906 1 92.38 218 GLN A C 1
ATOM 1699 O O . GLN A 1 218 ? -11.305 8.266 -12.945 1 92.38 218 GLN A O 1
ATOM 1704 N N . MET A 1 219 ? -12.117 10.18 -12.203 1 94.38 219 MET A N 1
ATOM 1705 C CA . MET A 1 219 ? -13.172 9.547 -11.422 1 94.38 219 MET A CA 1
ATOM 1706 C C . MET A 1 219 ? -14.523 10.203 -11.688 1 94.38 219 MET A C 1
ATOM 1708 O O . MET A 1 219 ? -15.188 10.664 -10.766 1 94.38 219 MET A O 1
ATOM 1712 N N . ASN A 1 220 ? -14.953 10.234 -13.016 1 93.69 220 ASN A N 1
ATOM 1713 C CA . ASN A 1 220 ? -16.25 10.703 -13.477 1 93.69 220 ASN A CA 1
ATOM 1714 C C . ASN A 1 220 ? -16.531 12.141 -13.031 1 93.69 220 ASN A C 1
ATOM 1716 O O . ASN A 1 220 ? -17.625 12.461 -12.578 1 93.69 220 ASN A O 1
ATOM 1720 N N . ASP A 1 221 ? -15.516 13.008 -12.945 1 97.56 221 ASP A N 1
ATOM 1721 C CA . ASP A 1 221 ? -15.578 14.422 -12.609 1 97.56 221 ASP A CA 1
ATOM 1722 C C . ASP A 1 221 ? -16.109 14.625 -11.195 1 97.56 221 ASP A C 1
ATOM 1724 O O . ASP A 1 221 ? -16.781 15.625 -10.922 1 97.56 221 ASP A O 1
ATOM 1728 N N . HIS A 1 222 ? -15.891 13.625 -10.359 1 96.88 222 HIS A N 1
ATOM 1729 C CA . HIS A 1 222 ? -16.266 13.766 -8.953 1 96.88 222 HIS A CA 1
ATOM 1730 C C . HIS A 1 222 ? -15.664 15.031 -8.352 1 96.88 222 HIS A C 1
ATOM 1732 O O . HIS A 1 222 ? -14.492 15.336 -8.562 1 96.88 222 HIS A O 1
ATOM 1738 N N . PRO A 1 223 ? -16.516 15.859 -7.648 1 98.69 223 PRO A N 1
ATOM 1739 C CA . PRO A 1 223 ? -15.984 17.094 -7.078 1 98.69 223 PRO A CA 1
ATOM 1740 C C . PRO A 1 223 ? -14.977 16.844 -5.961 1 98.69 223 PRO A C 1
ATOM 1742 O O . PRO A 1 223 ? -15.242 16.062 -5.043 1 98.69 223 PRO A O 1
ATOM 1745 N N . ILE A 1 224 ? -13.867 17.484 -6.035 1 98.88 224 ILE A N 1
ATOM 1746 C CA . ILE A 1 224 ? -12.812 17.391 -5.023 1 98.88 224 ILE A CA 1
ATOM 1747 C C . ILE A 1 224 ? -12.211 18.766 -4.777 1 98.88 224 ILE A C 1
ATOM 1749 O O . ILE A 1 224 ? -12.5 19.719 -5.512 1 98.88 224 ILE A O 1
ATOM 1753 N N . TYR A 1 225 ? -11.5 18.906 -3.697 1 98.94 225 TYR A N 1
ATOM 1754 C CA . TYR A 1 225 ? -10.742 20.109 -3.385 1 98.94 225 TYR A CA 1
ATOM 1755 C C . TYR A 1 225 ? -9.273 19.797 -3.164 1 98.94 225 TYR A C 1
ATOM 1757 O O . TYR A 1 225 ? -8.93 18.75 -2.607 1 98.94 225 TYR A O 1
ATOM 1765 N N . GLY A 1 226 ? -8.43 20.625 -3.631 1 98.88 226 GLY A N 1
ATOM 1766 C CA . GLY A 1 226 ? -6.988 20.531 -3.428 1 98.88 226 GLY A CA 1
ATOM 1767 C C . GLY A 1 226 ? -6.414 21.703 -2.66 1 98.88 226 GLY A C 1
ATOM 1768 O O . GLY A 1 226 ? -6.969 22.797 -2.686 1 98.88 226 GLY A O 1
ATOM 1769 N N . SER A 1 227 ? -5.328 21.516 -1.922 1 98.81 227 SER A N 1
ATOM 1770 C CA . SER A 1 227 ? -4.727 22.578 -1.121 1 98.81 227 SER A CA 1
ATOM 1771 C C . SER A 1 227 ? -3.203 22.5 -1.162 1 98.81 227 SER A C 1
ATOM 1773 O O . SER A 1 227 ? -2.629 21.406 -1.167 1 98.81 227 SER A O 1
ATOM 1775 N N . THR A 1 228 ? -2.533 23.641 -1.174 1 98.31 228 THR A N 1
ATOM 1776 C CA . THR A 1 228 ? -1.092 23.766 -0.987 1 98.31 228 THR A CA 1
ATOM 1777 C C . THR A 1 228 ? -0.774 24.406 0.362 1 98.31 228 THR A C 1
ATOM 1779 O O . THR A 1 228 ? 0.375 24.766 0.628 1 98.31 228 THR A O 1
ATOM 1782 N N . TRP A 1 229 ? -1.809 24.578 1.162 1 98.06 229 TRP A N 1
ATOM 1783 C CA . TRP A 1 229 ? -1.662 25.281 2.432 1 98.06 229 TRP A CA 1
ATOM 1784 C C . TRP A 1 229 ? -0.713 24.547 3.363 1 98.06 229 TRP A C 1
ATOM 1786 O O . TRP A 1 229 ? -0.736 23.312 3.426 1 98.06 229 TRP A O 1
ATOM 1796 N N . ARG A 1 230 ? 0.094 25.266 4.094 1 97.62 230 ARG A N 1
ATOM 1797 C CA . ARG A 1 230 ? 1.021 24.734 5.09 1 97.62 230 ARG A CA 1
ATOM 1798 C C . ARG A 1 230 ? 0.559 25.062 6.504 1 97.62 230 ARG A C 1
ATOM 1800 O O . ARG A 1 230 ? 0.884 26.141 7.027 1 97.62 230 ARG A O 1
ATOM 1807 N N . TRP A 1 231 ? -0.142 24.156 7.055 1 96.75 231 TRP A N 1
ATOM 1808 C CA . TRP A 1 231 ? -0.627 24.375 8.414 1 96.75 231 TRP A CA 1
ATOM 1809 C C . TRP A 1 231 ? 0.506 24.219 9.422 1 96.75 231 TRP A C 1
ATOM 1811 O O . TRP A 1 231 ? 1.021 23.125 9.633 1 96.75 231 TRP A O 1
ATOM 1821 N N . SER A 1 232 ? 0.812 25.281 10.125 1 94.62 232 SER A N 1
ATOM 1822 C CA . SER A 1 232 ? 2 25.328 10.969 1 94.62 232 SER A CA 1
ATOM 1823 C C . SER A 1 232 ? 1.873 24.391 12.164 1 94.62 232 SER A C 1
ATOM 1825 O O . SER A 1 232 ? 0.788 24.234 12.727 1 94.62 232 SER A O 1
ATOM 1827 N N . LEU A 1 233 ? 2.994 23.672 12.43 1 94.81 233 LEU A N 1
ATOM 1828 C CA . LEU A 1 233 ? 3.121 22.812 13.594 1 94.81 233 LEU A CA 1
ATOM 1829 C C . LEU A 1 233 ? 3.684 23.578 14.789 1 94.81 233 LEU A C 1
ATOM 1831 O O . LEU A 1 233 ? 4.555 24.438 14.625 1 94.81 233 LEU A O 1
ATOM 1835 N N . MET B 1 1 ? 1.664 16.656 21.688 1 71.56 1 MET B N 1
ATOM 1836 C CA . MET B 1 1 ? 1.374 17.344 20.438 1 71.56 1 MET B CA 1
ATOM 1837 C C . MET B 1 1 ? 2.586 17.328 19.516 1 71.56 1 MET B C 1
ATOM 1839 O O . MET B 1 1 ? 3.723 17.484 19.969 1 71.56 1 MET B O 1
ATOM 1843 N N . ALA B 1 2 ? 2.254 16.844 18.312 1 84 2 ALA B N 1
ATOM 1844 C CA . ALA B 1 2 ? 3.326 16.969 17.328 1 84 2 ALA B CA 1
ATOM 1845 C C . ALA B 1 2 ? 3.787 18.422 17.219 1 84 2 ALA B C 1
ATOM 1847 O O . ALA B 1 2 ? 2.977 19.328 16.984 1 84 2 ALA B O 1
ATOM 1848 N N . ASP B 1 3 ? 5.012 18.703 17.594 1 92.31 3 ASP B N 1
ATOM 1849 C CA . ASP B 1 3 ? 5.496 20.078 17.5 1 92.31 3 ASP B CA 1
ATOM 1850 C C . ASP B 1 3 ? 6.699 20.172 16.562 1 92.31 3 ASP B C 1
ATOM 1852 O O . ASP B 1 3 ? 7.488 19.234 16.453 1 92.31 3 ASP B O 1
ATOM 1856 N N . ALA B 1 4 ? 6.801 21.359 16 1 96 4 ALA B N 1
ATOM 1857 C CA . ALA B 1 4 ? 7.77 21.609 14.938 1 96 4 ALA B CA 1
ATOM 1858 C C . ALA B 1 4 ? 9.195 21.375 15.422 1 96 4 ALA B C 1
ATOM 1860 O O . ALA B 1 4 ? 10.008 20.766 14.719 1 96 4 ALA B O 1
ATOM 1861 N N . ALA B 1 5 ? 9.523 21.828 16.609 1 96.38 5 ALA B N 1
ATOM 1862 C CA . ALA B 1 5 ? 10.883 21.719 17.125 1 96.38 5 ALA B CA 1
ATOM 1863 C C . ALA B 1 5 ? 11.297 20.266 17.297 1 96.38 5 ALA B C 1
ATOM 1865 O O . ALA B 1 5 ? 12.422 19.875 16.938 1 96.38 5 ALA B O 1
ATOM 1866 N N . THR B 1 6 ? 10.438 19.438 17.844 1 96.19 6 THR B N 1
ATOM 1867 C CA . THR B 1 6 ? 10.703 18.016 18.062 1 96.19 6 THR B CA 1
ATOM 1868 C C . THR B 1 6 ? 10.867 17.297 16.734 1 96.19 6 THR B C 1
ATOM 1870 O O . THR B 1 6 ? 11.773 16.469 16.578 1 96.19 6 THR B O 1
ATOM 1873 N N . LEU B 1 7 ? 10 17.562 15.758 1 97.25 7 LEU B N 1
ATOM 1874 C CA . LEU B 1 7 ? 10.094 16.938 14.445 1 97.25 7 LEU B CA 1
ATOM 1875 C C . LEU B 1 7 ? 11.383 17.359 13.742 1 97.25 7 LEU B C 1
ATOM 1877 O O . LEU B 1 7 ? 12.055 16.531 13.117 1 97.25 7 LEU B O 1
ATOM 1881 N N . LYS B 1 8 ? 11.719 18.719 13.859 1 97.88 8 LYS B N 1
ATOM 1882 C CA . LYS B 1 8 ? 12.953 19.203 13.242 1 97.88 8 LYS B CA 1
ATOM 1883 C C . LYS B 1 8 ? 14.172 18.484 13.805 1 97.88 8 LYS B C 1
ATOM 1885 O O . LYS B 1 8 ? 15.07 18.109 13.055 1 97.88 8 LYS B O 1
ATOM 1890 N N . ALA B 1 9 ? 14.219 18.297 15.102 1 96.88 9 ALA B N 1
ATOM 1891 C CA . ALA B 1 9 ? 15.352 17.656 15.75 1 96.88 9 ALA B CA 1
ATOM 1892 C C . ALA B 1 9 ? 15.492 16.203 15.289 1 96.88 9 ALA B C 1
ATOM 1894 O O . ALA B 1 9 ? 16.594 15.742 14.984 1 96.88 9 ALA B O 1
ATOM 1895 N N . ARG B 1 10 ? 14.383 15.453 15.258 1 95.75 10 ARG B N 1
ATOM 1896 C CA . ARG B 1 10 ? 14.406 14.055 14.852 1 95.75 10 ARG B CA 1
ATOM 1897 C C . ARG B 1 10 ? 14.797 13.914 13.383 1 95.75 10 ARG B C 1
ATOM 1899 O O . ARG B 1 10 ? 15.578 13.031 13.023 1 95.75 10 ARG B O 1
ATOM 1906 N N . VAL B 1 11 ? 14.219 14.734 12.539 1 97.62 11 VAL B N 1
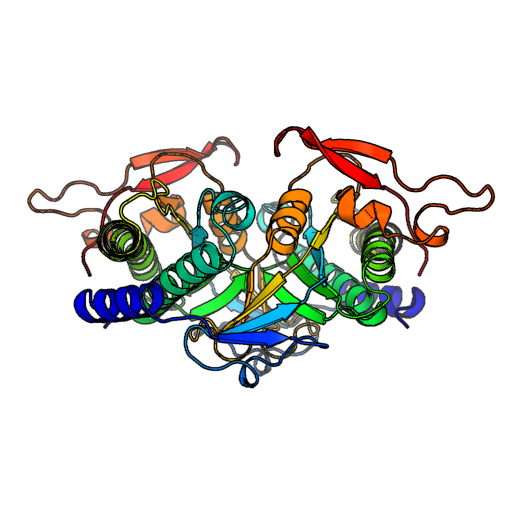ATOM 1907 C CA . VAL B 1 11 ? 14.508 14.719 11.109 1 97.62 11 VAL B CA 1
ATOM 1908 C C . VAL B 1 11 ? 15.992 14.992 10.883 1 97.62 11 VAL B C 1
ATOM 1910 O O . VAL B 1 11 ? 16.656 14.266 10.141 1 97.62 11 VAL B O 1
ATOM 1913 N N . ALA B 1 12 ? 16.531 16.047 11.523 1 97.19 12 ALA B N 1
ATOM 1914 C CA . ALA B 1 12 ? 17.953 16.375 11.398 1 97.19 12 ALA B CA 1
ATOM 1915 C C . ALA B 1 12 ? 18.812 15.203 11.852 1 97.19 12 ALA B C 1
ATOM 1917 O O . ALA B 1 12 ? 19.844 14.906 11.227 1 97.19 12 ALA B O 1
ATOM 1918 N N . GLN B 1 13 ? 18.438 14.609 12.945 1 96.44 13 GLN B N 1
ATOM 1919 C CA . GLN B 1 13 ? 19.172 13.469 13.477 1 96.44 13 GLN B CA 1
ATOM 1920 C C . GLN B 1 13 ? 19.234 12.328 12.461 1 96.44 13 GLN B C 1
ATOM 1922 O O . GLN B 1 13 ? 20.281 11.711 12.273 1 96.44 13 GLN B O 1
ATOM 1927 N N . ILE B 1 14 ? 18.141 11.977 11.859 1 96.25 14 ILE B N 1
ATOM 1928 C CA . ILE B 1 14 ? 18.062 10.883 10.898 1 96.25 14 ILE B CA 1
ATOM 1929 C C . ILE B 1 14 ? 19 11.164 9.719 1 96.25 14 ILE B C 1
ATOM 1931 O O . ILE B 1 14 ? 19.734 10.281 9.273 1 96.25 14 ILE B O 1
ATOM 1935 N N . PHE B 1 15 ? 18.984 12.438 9.25 1 96.56 15 PHE B N 1
ATOM 1936 C CA . PHE B 1 15 ? 19.812 12.781 8.102 1 96.56 15 PHE B CA 1
ATOM 1937 C C . PHE B 1 15 ? 21.297 12.727 8.477 1 96.56 15 PHE B C 1
ATOM 1939 O O . PHE B 1 15 ? 22.141 12.359 7.652 1 96.56 15 PHE B O 1
ATOM 1946 N N . ARG B 1 16 ? 21.656 13 9.664 1 95.19 16 ARG B N 1
ATOM 1947 C CA . ARG B 1 16 ? 23.047 13.164 10.062 1 95.19 16 ARG B CA 1
ATOM 1948 C C . ARG B 1 16 ? 23.656 11.836 10.523 1 95.19 16 ARG B C 1
ATOM 1950 O O . ARG B 1 16 ? 24.859 11.609 10.391 1 95.19 16 ARG B O 1
ATOM 1957 N N . GLU B 1 17 ? 22.875 11.008 11.102 1 95.56 17 GLU B N 1
ATOM 1958 C CA . GLU B 1 17 ? 23.344 9.773 11.711 1 95.56 17 GLU B CA 1
ATOM 1959 C C . GLU B 1 17 ? 23.969 8.844 10.672 1 95.56 17 GLU B C 1
ATOM 1961 O O . GLU B 1 17 ? 23.453 8.719 9.562 1 95.56 17 GLU B O 1
ATOM 1966 N N . ALA B 1 18 ? 25.109 8.227 10.969 1 95.12 18 ALA B N 1
ATOM 1967 C CA . ALA B 1 18 ? 25.781 7.266 10.094 1 95.12 18 ALA B CA 1
ATOM 1968 C C . ALA B 1 18 ? 25.016 5.945 10.047 1 95.12 18 ALA B C 1
ATOM 1970 O O . ALA B 1 18 ? 24.406 5.539 11.039 1 95.12 18 ALA B O 1
ATOM 1971 N N . TRP B 1 19 ? 25.125 5.266 8.938 1 96.12 19 TRP B N 1
ATOM 1972 C CA . TRP B 1 19 ? 24.453 3.979 8.773 1 96.12 19 TRP B CA 1
ATOM 1973 C C . TRP B 1 19 ? 25.359 2.834 9.227 1 96.12 19 TRP B C 1
ATOM 1975 O O . TRP B 1 19 ? 26.562 2.844 8.961 1 96.12 19 TRP B O 1
ATOM 1985 N N . THR B 1 20 ? 24.812 1.95 9.922 1 96.31 20 THR B N 1
ATOM 1986 C CA . THR B 1 20 ? 25.406 0.637 10.133 1 96.31 20 THR B CA 1
ATOM 1987 C C . THR B 1 20 ? 24.641 -0.437 9.375 1 96.31 20 THR B C 1
ATOM 1989 O O . THR B 1 20 ? 23.406 -0.391 9.289 1 96.31 20 THR B O 1
ATOM 1992 N N . THR B 1 21 ? 25.406 -1.368 8.805 1 96.19 21 THR B N 1
ATOM 1993 C CA . THR B 1 21 ? 24.766 -2.414 8.008 1 96.19 21 THR B CA 1
ATOM 1994 C C . THR B 1 21 ? 25.328 -3.785 8.359 1 96.19 21 THR B C 1
ATOM 1996 O O . THR B 1 21 ? 26.453 -3.887 8.859 1 96.19 21 THR B O 1
ATOM 1999 N N . ARG B 1 22 ? 24.562 -4.75 8.203 1 96.38 22 ARG B N 1
ATOM 2000 C CA . ARG B 1 22 ? 24.984 -6.145 8.25 1 96.38 22 ARG B CA 1
ATOM 2001 C C . ARG B 1 22 ? 24.297 -6.969 7.176 1 96.38 22 ARG B C 1
ATOM 2003 O O . ARG B 1 22 ? 23.188 -6.637 6.754 1 96.38 22 ARG B O 1
ATOM 2010 N N . GLU B 1 23 ? 24.938 -8.016 6.82 1 95.94 23 GLU B N 1
ATOM 2011 C CA . GLU B 1 23 ? 24.344 -8.906 5.836 1 95.94 23 GLU B CA 1
ATOM 2012 C C . GLU B 1 23 ? 23.281 -9.789 6.477 1 95.94 23 GLU B C 1
ATOM 2014 O O . GLU B 1 23 ? 23.453 -10.273 7.598 1 95.94 23 GLU B O 1
ATOM 2019 N N . GLY B 1 24 ? 22.156 -9.961 5.762 1 93.81 24 GLY B N 1
ATOM 2020 C CA . GLY B 1 24 ? 21.094 -10.836 6.234 1 93.81 24 GLY B CA 1
ATOM 2021 C C . GLY B 1 24 ? 20.875 -12.047 5.344 1 93.81 24 GLY B C 1
ATOM 2022 O O . GLY B 1 24 ? 21.25 -12.039 4.172 1 93.81 24 GLY B O 1
ATOM 2023 N N . GLN B 1 25 ? 20.234 -13.117 5.988 1 90.81 25 GLN B N 1
ATOM 2024 C CA . GLN B 1 25 ? 19.969 -14.344 5.25 1 90.81 25 GLN B CA 1
ATOM 2025 C C . GLN B 1 25 ? 18.484 -14.688 5.285 1 90.81 25 GLN B C 1
ATOM 2027 O O . GLN B 1 25 ? 18.047 -15.625 4.617 1 90.81 25 GLN B O 1
ATOM 2032 N N . LYS B 1 26 ? 17.797 -14.008 6.066 1 91.81 26 LYS B N 1
ATOM 2033 C CA . LYS B 1 26 ? 16.359 -14.164 6.16 1 91.81 26 LYS B CA 1
ATOM 2034 C C . LYS B 1 26 ? 15.672 -12.812 6.387 1 91.81 26 LYS B C 1
ATOM 2036 O O . LYS B 1 26 ? 16.344 -11.828 6.727 1 91.81 26 LYS B O 1
ATOM 2041 N N . VAL B 1 27 ? 14.422 -12.773 6.117 1 91.38 27 VAL B N 1
ATOM 2042 C CA . VAL B 1 27 ? 13.672 -11.57 6.438 1 91.38 27 VAL B CA 1
ATOM 2043 C C . VAL B 1 27 ? 13.734 -11.297 7.938 1 91.38 27 VAL B C 1
ATOM 2045 O O . VAL B 1 27 ? 13.305 -12.125 8.742 1 91.38 27 VAL B O 1
ATOM 2048 N N . PRO B 1 28 ? 14.258 -10.188 8.367 1 90.94 28 PRO B N 1
ATOM 2049 C CA . PRO B 1 28 ? 14.406 -9.922 9.805 1 90.94 28 PRO B CA 1
ATOM 2050 C C . PRO B 1 28 ? 13.094 -9.547 10.477 1 90.94 28 PRO B C 1
ATOM 2052 O O . PRO B 1 28 ? 12.211 -8.961 9.844 1 90.94 28 PRO B O 1
ATOM 2055 N N . ASP B 1 29 ? 13.008 -9.914 11.758 1 86.69 29 ASP B N 1
ATOM 2056 C CA . ASP B 1 29 ? 11.984 -9.289 12.594 1 86.69 29 ASP B CA 1
ATOM 2057 C C . ASP B 1 29 ? 12.344 -7.84 12.906 1 86.69 29 ASP B C 1
ATOM 2059 O O . ASP B 1 29 ? 13.516 -7.496 13.047 1 86.69 29 ASP B O 1
ATOM 2063 N N . PRO B 1 30 ? 11.281 -7.039 12.992 1 80.69 30 PRO B N 1
ATOM 2064 C CA . PRO B 1 30 ? 11.594 -5.641 13.305 1 80.69 30 PRO B CA 1
ATOM 2065 C C . PRO B 1 30 ? 12.5 -5.496 14.523 1 80.69 30 PRO B C 1
ATOM 2067 O O . PRO B 1 30 ? 13.383 -4.637 14.539 1 80.69 30 PRO B O 1
ATOM 2070 N N . GLY B 1 31 ? 12.359 -6.301 15.5 1 82.69 31 GLY B N 1
ATOM 2071 C CA . GLY B 1 31 ? 13.18 -6.254 16.688 1 82.69 31 GLY B CA 1
ATOM 2072 C C . GLY B 1 31 ? 14.633 -6.617 16.438 1 82.69 31 GLY B C 1
ATOM 2073 O O . GLY B 1 31 ? 15.508 -6.34 17.266 1 82.69 31 GLY B O 1
ATOM 2074 N N . ASP B 1 32 ? 14.922 -7.223 15.266 1 85.56 32 ASP B N 1
ATOM 2075 C CA . ASP B 1 32 ? 16.281 -7.617 14.891 1 85.56 32 ASP B CA 1
ATOM 2076 C C . ASP B 1 32 ? 17.062 -6.43 14.336 1 85.56 32 ASP B C 1
ATOM 2078 O O . ASP B 1 32 ? 18.281 -6.512 14.148 1 85.56 32 ASP B O 1
ATOM 2082 N N . VAL B 1 33 ? 16.406 -5.395 14.016 1 88.75 33 VAL B N 1
ATOM 2083 C CA . VAL B 1 33 ? 17.031 -4.199 13.461 1 88.75 33 VAL B CA 1
ATOM 2084 C C . VAL B 1 33 ? 16.984 -3.066 14.477 1 88.75 33 VAL B C 1
ATOM 2086 O O . VAL B 1 33 ? 15.922 -2.799 15.062 1 88.75 33 VAL B O 1
ATOM 2089 N N . LYS B 1 34 ? 18.156 -2.385 14.773 1 85.94 34 LYS B N 1
ATOM 2090 C CA . LYS B 1 34 ? 18.219 -1.311 15.766 1 85.94 34 LYS B CA 1
ATOM 2091 C C . LYS B 1 34 ? 17.438 -0.082 15.289 1 85.94 34 LYS B C 1
ATOM 2093 O O . LYS B 1 34 ? 17.312 0.148 14.086 1 85.94 34 LYS B O 1
ATOM 2098 N N . LEU B 1 35 ? 17.062 0.53 16.531 1 83.31 35 LEU B N 1
ATOM 2099 C CA . LEU B 1 35 ? 16.5 1.839 16.203 1 83.31 35 LEU B CA 1
ATOM 2100 C C . LEU B 1 35 ? 17.594 2.779 15.688 1 83.31 35 LEU B C 1
ATOM 2102 O O . LEU B 1 35 ? 18.781 2.553 15.922 1 83.31 35 LEU B O 1
ATOM 2106 N N . GLY B 1 36 ? 17.391 3.693 14.805 1 87.38 36 GLY B N 1
ATOM 2107 C CA . GLY B 1 36 ? 18.359 4.547 14.141 1 87.38 36 GLY B CA 1
ATOM 2108 C C . GLY B 1 36 ? 18.625 4.148 12.703 1 87.38 36 GLY B C 1
ATOM 2109 O O . GLY B 1 36 ? 17.766 3.555 12.055 1 87.38 36 GLY B O 1
ATOM 2110 N N . ASN B 1 37 ? 19.844 4.602 12.258 1 94.31 37 ASN B N 1
ATOM 2111 C CA . ASN B 1 37 ? 20.188 4.273 10.883 1 94.31 37 ASN B CA 1
ATOM 2112 C C . ASN B 1 37 ? 20.922 2.939 10.789 1 94.31 37 ASN B C 1
ATOM 2114 O O . ASN B 1 37 ? 22.125 2.906 10.516 1 94.31 37 ASN B O 1
ATOM 2118 N N . ASP B 1 38 ? 20.156 1.903 11.023 1 94.56 38 ASP B N 1
ATOM 2119 C CA . ASP B 1 38 ? 20.594 0.51 10.938 1 94.56 38 ASP B CA 1
ATOM 2120 C C . ASP B 1 38 ? 19.812 -0.238 9.859 1 94.56 38 ASP B C 1
ATOM 2122 O O . ASP B 1 38 ? 18.609 -0.016 9.68 1 94.56 38 ASP B O 1
ATOM 2126 N N . ALA B 1 39 ? 20.562 -1.054 9.086 1 96.5 39 ALA B N 1
ATOM 2127 C CA . ALA B 1 39 ? 19.891 -1.771 8 1 96.5 39 ALA B CA 1
ATOM 2128 C C . ALA B 1 39 ? 20.453 -3.174 7.836 1 96.5 39 ALA B C 1
ATOM 2130 O O . ALA B 1 39 ? 21.625 -3.412 8.133 1 96.5 39 ALA B O 1
ATOM 2131 N N . VAL B 1 40 ? 19.672 -4.062 7.547 1 97.25 40 VAL B N 1
ATOM 2132 C CA . VAL B 1 40 ? 20.094 -5.379 7.078 1 97.25 40 VAL B CA 1
ATOM 2133 C C . VAL B 1 40 ? 20.188 -5.375 5.551 1 97.25 40 VAL B C 1
ATOM 2135 O O . VAL B 1 40 ? 19.234 -4.98 4.871 1 97.25 40 VAL B O 1
ATOM 2138 N N . GLU B 1 41 ? 21.266 -5.82 5.062 1 97.38 41 GLU B N 1
ATOM 2139 C CA . GLU B 1 41 ? 21.531 -5.781 3.627 1 97.38 41 GLU B CA 1
ATOM 2140 C C . GLU B 1 41 ? 21.359 -7.164 3 1 97.38 41 GLU B C 1
ATOM 2142 O O . GLU B 1 41 ? 21.797 -8.164 3.576 1 97.38 41 GLU B O 1
ATOM 2147 N N . PHE B 1 42 ? 20.734 -7.145 1.904 1 97.69 42 PHE B N 1
ATOM 2148 C CA . PHE B 1 42 ? 20.641 -8.328 1.06 1 97.69 42 PHE B CA 1
ATOM 2149 C C . PHE B 1 42 ? 21.234 -8.055 -0.319 1 97.69 42 PHE B C 1
ATOM 2151 O O . PHE B 1 42 ? 20.781 -7.152 -1.024 1 97.69 42 PHE B O 1
ATOM 2158 N N . GLU B 1 43 ? 22.234 -8.836 -0.652 1 96.31 43 GLU B N 1
ATOM 2159 C CA . GLU B 1 43 ? 22.844 -8.68 -1.972 1 96.31 43 GLU B CA 1
ATOM 2160 C C . GLU B 1 43 ? 21.812 -8.891 -3.078 1 96.31 43 GLU B C 1
ATOM 2162 O O . GLU B 1 43 ? 21.891 -8.266 -4.141 1 96.31 43 GLU B O 1
ATOM 2167 N N . LYS B 1 44 ? 20.922 -9.758 -2.777 1 96.81 44 LYS B N 1
ATOM 2168 C CA . LYS B 1 44 ? 19.844 -10.062 -3.719 1 96.81 44 LYS B CA 1
ATOM 2169 C C . LYS B 1 44 ? 18.562 -10.422 -2.984 1 96.81 44 LYS B C 1
ATOM 2171 O O . LYS B 1 44 ? 18.562 -11.273 -2.088 1 96.81 44 LYS B O 1
ATOM 2176 N N . ALA B 1 45 ? 17.469 -9.797 -3.334 1 98.25 45 ALA B N 1
ATOM 2177 C CA . ALA B 1 45 ? 16.109 -10.148 -2.906 1 98.25 45 ALA B CA 1
ATOM 2178 C C . ALA B 1 45 ? 15.109 -9.938 -4.035 1 98.25 45 ALA B C 1
ATOM 2180 O O . ALA B 1 45 ? 15.289 -9.055 -4.879 1 98.25 45 ALA B O 1
ATOM 2181 N N . THR B 1 46 ? 14.172 -10.805 -4.105 1 98.88 46 THR B N 1
ATOM 2182 C CA . THR B 1 46 ? 13.094 -10.656 -5.078 1 98.88 46 THR B CA 1
ATOM 2183 C C . THR B 1 46 ? 11.82 -10.172 -4.402 1 98.88 46 THR B C 1
ATOM 2185 O O . THR B 1 46 ? 11.398 -10.727 -3.383 1 98.88 46 THR B O 1
ATOM 2188 N N . ILE B 1 47 ? 11.297 -9.094 -4.926 1 98.81 47 ILE B N 1
ATOM 2189 C CA . ILE B 1 47 ? 10.07 -8.492 -4.41 1 98.81 47 ILE B CA 1
ATOM 2190 C C . ILE B 1 47 ? 8.906 -8.828 -5.332 1 98.81 47 ILE B C 1
ATOM 2192 O O . ILE B 1 47 ? 9.039 -8.773 -6.559 1 98.81 47 ILE B O 1
ATOM 2196 N N . LEU B 1 48 ? 7.816 -9.25 -4.762 1 98.94 48 LEU B N 1
ATOM 2197 C CA . LEU B 1 48 ? 6.562 -9.484 -5.465 1 98.94 48 LEU B CA 1
ATOM 2198 C C . LEU B 1 48 ? 5.445 -8.617 -4.895 1 98.94 48 LEU B C 1
ATOM 2200 O O . LEU B 1 48 ? 5.184 -8.656 -3.689 1 98.94 48 LEU B O 1
ATOM 2204 N N . TYR B 1 49 ? 4.879 -7.758 -5.707 1 98.81 49 TYR B N 1
ATOM 2205 C CA . TYR B 1 49 ? 3.641 -7.062 -5.379 1 98.81 49 TYR B CA 1
ATOM 2206 C C . TYR B 1 49 ? 2.461 -7.672 -6.129 1 98.81 49 TYR B C 1
ATOM 2208 O O . TYR B 1 49 ? 2.539 -7.902 -7.336 1 98.81 49 TYR B O 1
ATOM 2216 N N . ALA B 1 50 ? 1.416 -7.973 -5.473 1 98.56 50 ALA B N 1
ATOM 2217 C CA . ALA B 1 50 ? 0.166 -8.453 -6.059 1 98.56 50 ALA B CA 1
ATOM 2218 C C . ALA B 1 50 ? -0.995 -7.527 -5.703 1 98.56 50 ALA B C 1
ATOM 2220 O O . ALA B 1 50 ? -1.236 -7.246 -4.527 1 98.56 50 ALA B O 1
ATOM 2221 N N . ASP B 1 51 ? -1.705 -7.105 -6.625 1 97.44 51 ASP B N 1
ATOM 2222 C CA . ASP B 1 51 ? -2.76 -6.113 -6.449 1 97.44 51 ASP B CA 1
ATOM 2223 C C . ASP B 1 51 ? -3.963 -6.426 -7.336 1 97.44 51 ASP B C 1
ATOM 2225 O O . ASP B 1 51 ? -3.816 -7.039 -8.398 1 97.44 51 ASP B O 1
ATOM 2229 N N . LEU B 1 52 ? -5.16 -6.059 -6.859 1 96.75 52 LEU B N 1
ATOM 2230 C CA . LEU B 1 52 ? -6.352 -6.145 -7.695 1 96.75 52 LEU B CA 1
ATOM 2231 C C . LEU B 1 52 ? -6.398 -4.992 -8.695 1 96.75 52 LEU B C 1
ATOM 2233 O O . LEU B 1 52 ? -5.984 -3.875 -8.383 1 96.75 52 LEU B O 1
ATOM 2237 N N . SER B 1 53 ? -6.863 -5.297 -9.883 1 91.56 53 SER B N 1
ATOM 2238 C CA . SER B 1 53 ? -7.051 -4.289 -10.922 1 91.56 53 SER B CA 1
ATOM 2239 C C . SER B 1 53 ? -8.516 -3.885 -11.039 1 91.56 53 SER B C 1
ATOM 2241 O O . SER B 1 53 ? -9.406 -4.738 -11.039 1 91.56 53 SER B O 1
ATOM 2243 N N . GLY B 1 54 ? -8.766 -2.557 -11.109 1 83.88 54 GLY B N 1
ATOM 2244 C CA . GLY B 1 54 ? -10.125 -2.084 -11.305 1 83.88 54 GLY B CA 1
ATOM 2245 C C . GLY B 1 54 ? -10.977 -2.176 -10.055 1 83.88 54 GLY B C 1
ATOM 2246 O O . GLY B 1 54 ? -12.203 -2.266 -10.133 1 83.88 54 GLY B O 1
ATOM 2247 N N . SER B 1 55 ? -10.398 -2.096 -8.922 1 85.88 55 SER B N 1
ATOM 2248 C CA . SER B 1 55 ? -11.141 -2.307 -7.684 1 85.88 55 SER B CA 1
ATOM 2249 C C . SER B 1 55 ? -11.602 -0.984 -7.086 1 85.88 55 SER B C 1
ATOM 2251 O O . SER B 1 55 ? -12.391 -0.969 -6.137 1 85.88 55 SER B O 1
ATOM 2253 N N . THR B 1 56 ? -11.148 0.179 -7.449 1 81.31 56 THR B N 1
ATOM 2254 C CA . THR B 1 56 ? -11.383 1.477 -6.824 1 81.31 56 THR B CA 1
ATOM 2255 C C . THR B 1 56 ? -12.883 1.74 -6.684 1 81.31 56 THR B C 1
ATOM 2257 O O . THR B 1 56 ? -13.328 2.27 -5.664 1 81.31 56 THR B O 1
ATOM 2260 N N . ASP B 1 57 ? -13.859 1.177 -7.555 1 82.12 57 ASP B N 1
ATOM 2261 C CA . ASP B 1 57 ? -15.266 1.531 -7.449 1 82.12 57 ASP B CA 1
ATOM 2262 C C . ASP B 1 57 ? -16.125 0.298 -7.168 1 82.12 57 ASP B C 1
ATOM 2264 O O . ASP B 1 57 ? -17.312 0.261 -7.52 1 82.12 57 ASP B O 1
ATOM 2268 N N . LEU B 1 58 ? -15.5 -0.671 -6.57 1 89.62 58 LEU B N 1
ATOM 2269 C CA . LEU B 1 58 ? -16.188 -1.928 -6.309 1 89.62 58 LEU B CA 1
ATOM 2270 C C . LEU B 1 58 ? -17.328 -1.729 -5.305 1 89.62 58 LEU B C 1
ATOM 2272 O O . LEU B 1 58 ? -18.422 -2.26 -5.484 1 89.62 58 LEU B O 1
ATOM 2276 N N . VAL B 1 59 ? -17.062 -0.943 -4.285 1 90.81 59 VAL B N 1
ATOM 2277 C CA . VAL B 1 59 ? -18.031 -0.747 -3.219 1 90.81 59 VAL B CA 1
ATOM 2278 C C . VAL B 1 59 ? -19.234 0.038 -3.75 1 90.81 59 VAL B C 1
ATOM 2280 O O . VAL B 1 59 ? -20.375 -0.333 -3.504 1 90.81 59 VAL B O 1
ATOM 2283 N N . ASN B 1 60 ? -18.953 1.1 -4.48 1 89.19 60 ASN B N 1
ATOM 2284 C CA . ASN B 1 60 ? -20.031 1.917 -5.016 1 89.19 60 ASN B CA 1
ATOM 2285 C C . ASN B 1 60 ? -20.859 1.155 -6.051 1 89.19 60 ASN B C 1
ATOM 2287 O O . ASN B 1 60 ? -22.078 1.298 -6.109 1 89.19 60 ASN B O 1
ATOM 2291 N N . ALA B 1 61 ? -20.25 0.342 -6.785 1 90.62 61 ALA B N 1
ATOM 2292 C CA . ALA B 1 61 ? -20.891 -0.347 -7.898 1 90.62 61 ALA B CA 1
ATOM 2293 C C . ALA B 1 61 ? -21.625 -1.602 -7.422 1 90.62 61 ALA B C 1
ATOM 2295 O O . ALA B 1 61 ? -22.672 -1.963 -7.961 1 90.62 61 ALA B O 1
ATOM 2296 N N . HIS B 1 62 ? -21.094 -2.303 -6.348 1 93.94 62 HIS B N 1
ATOM 2297 C CA . HIS B 1 62 ? -21.609 -3.641 -6.07 1 93.94 62 HIS B CA 1
ATOM 2298 C C . HIS B 1 62 ? -21.938 -3.807 -4.59 1 93.94 62 HIS B C 1
ATOM 2300 O O . HIS B 1 62 ? -22.5 -4.832 -4.184 1 93.94 62 HIS B O 1
ATOM 2306 N N . GLY B 1 63 ? -21.672 -2.799 -3.754 1 94.5 63 GLY B N 1
ATOM 2307 C CA . GLY B 1 63 ? -21.938 -2.891 -2.326 1 94.5 63 GLY B CA 1
ATOM 2308 C C . GLY B 1 63 ? -20.75 -3.387 -1.527 1 94.5 63 GLY B C 1
ATOM 2309 O O . GLY B 1 63 ? -19.844 -3.998 -2.082 1 94.5 63 GLY B O 1
ATOM 2310 N N . TRP B 1 64 ? -20.766 -3.211 -0.253 1 95.81 64 TRP B N 1
ATOM 2311 C CA . TRP B 1 64 ? -19.594 -3.459 0.575 1 95.81 64 TRP B CA 1
ATOM 2312 C C . TRP B 1 64 ? -19.406 -4.953 0.808 1 95.81 64 TRP B C 1
ATOM 2314 O O . TRP B 1 64 ? -18.266 -5.434 0.875 1 95.81 64 TRP B O 1
ATOM 2324 N N . THR B 1 65 ? -20.531 -5.742 1 1 96.25 65 THR B N 1
ATOM 2325 C CA . THR B 1 65 ? -20.391 -7.172 1.248 1 96.25 65 THR B CA 1
ATOM 2326 C C . THR B 1 65 ? -19.703 -7.859 0.067 1 96.25 65 THR B C 1
ATOM 2328 O O . THR B 1 65 ? -18.781 -8.656 0.252 1 96.25 65 THR B O 1
ATOM 2331 N N . PHE B 1 66 ? -20.203 -7.496 -1.149 1 95.81 66 PHE B N 1
ATOM 2332 C CA . PHE B 1 66 ? -19.609 -8.008 -2.383 1 95.81 66 PHE B CA 1
ATOM 2333 C C . PHE B 1 66 ? -18.125 -7.668 -2.457 1 95.81 66 PHE B C 1
ATOM 2335 O O . PHE B 1 66 ? -17.297 -8.547 -2.707 1 95.81 66 PHE B O 1
ATOM 2342 N N . ALA B 1 67 ? -17.766 -6.406 -2.207 1 96.12 67 ALA B N 1
ATOM 2343 C CA . ALA B 1 67 ? -16.375 -5.957 -2.223 1 96.12 67 ALA B CA 1
ATOM 2344 C C . ALA B 1 67 ? -15.539 -6.707 -1.181 1 96.12 67 ALA B C 1
ATOM 2346 O O . ALA B 1 67 ? -14.438 -7.164 -1.472 1 96.12 67 ALA B O 1
ATOM 2347 N N . ALA B 1 68 ? -16.062 -6.855 0.009 1 96.12 68 ALA B N 1
ATOM 2348 C CA . ALA B 1 68 ? -15.367 -7.523 1.104 1 96.12 68 ALA B CA 1
ATOM 2349 C C . ALA B 1 68 ? -15.062 -8.977 0.756 1 96.12 68 ALA B C 1
ATOM 2351 O O . ALA B 1 68 ? -13.977 -9.484 1.063 1 96.12 68 ALA B O 1
ATOM 2352 N N . GLU B 1 69 ? -16.047 -9.625 0.2 1 97.12 69 GLU B N 1
ATOM 2353 C CA . GLU B 1 69 ? -15.852 -11.016 -0.198 1 97.12 69 GLU B CA 1
ATOM 2354 C C . GLU B 1 69 ? -14.727 -11.148 -1.222 1 97.12 69 GLU B C 1
ATOM 2356 O O . GLU B 1 69 ? -13.891 -12.055 -1.121 1 97.12 69 GLU B O 1
ATOM 2361 N N . ILE B 1 70 ? -14.711 -10.25 -2.188 1 97 70 ILE B N 1
ATOM 2362 C CA . ILE B 1 70 ? -13.672 -10.266 -3.209 1 97 70 ILE B CA 1
ATOM 2363 C C . ILE B 1 70 ? -12.312 -10.039 -2.561 1 97 70 ILE B C 1
ATOM 2365 O O . ILE B 1 70 ? -11.352 -10.766 -2.832 1 97 70 ILE B O 1
ATOM 2369 N N . TYR B 1 71 ? -12.188 -9.008 -1.674 1 96.06 71 TYR B N 1
ATOM 2370 C CA . TYR B 1 71 ? -10.93 -8.727 -0.987 1 96.06 71 TYR B CA 1
ATOM 2371 C C . TYR B 1 71 ? -10.469 -9.938 -0.186 1 96.06 71 TYR B C 1
ATOM 2373 O O . TYR B 1 71 ? -9.305 -10.328 -0.252 1 96.06 71 TYR B O 1
ATOM 2381 N N . LYS B 1 72 ? -11.367 -10.539 0.527 1 95.62 72 LYS B N 1
ATOM 2382 C CA . LYS B 1 72 ? -11.023 -11.664 1.397 1 95.62 72 LYS B CA 1
ATOM 2383 C C . LYS B 1 72 ? -10.531 -12.859 0.588 1 95.62 72 LYS B C 1
ATOM 2385 O O . LYS B 1 72 ? -9.516 -13.469 0.932 1 95.62 72 LYS B O 1
ATOM 2390 N N . THR B 1 73 ? -11.273 -13.211 -0.461 1 97.12 73 THR B N 1
ATOM 2391 C CA . THR B 1 73 ? -10.906 -14.367 -1.274 1 97.12 73 THR B CA 1
ATOM 2392 C C . THR B 1 73 ? -9.562 -14.133 -1.958 1 97.12 73 THR B C 1
ATOM 2394 O O . THR B 1 73 ? -8.688 -15.008 -1.935 1 97.12 73 THR B O 1
ATOM 2397 N N . TYR B 1 74 ? -9.398 -12.922 -2.525 1 97.94 74 TYR B N 1
ATOM 2398 C CA . TYR B 1 74 ? -8.164 -12.617 -3.24 1 97.94 74 TYR B CA 1
ATOM 2399 C C . TYR B 1 74 ? -6.969 -12.633 -2.297 1 97.94 74 TYR B C 1
ATOM 2401 O O . TYR B 1 74 ? -5.961 -13.289 -2.578 1 97.94 74 TYR B O 1
ATOM 2409 N N . LEU B 1 75 ? -7.102 -11.938 -1.198 1 96.19 75 LEU B N 1
ATOM 2410 C CA . LEU B 1 75 ? -6 -11.844 -0.245 1 96.19 75 LEU B CA 1
ATOM 2411 C C . LEU B 1 75 ? -5.656 -13.227 0.314 1 96.19 75 LEU B C 1
ATOM 2413 O O . LEU B 1 75 ? -4.48 -13.539 0.514 1 96.19 75 LEU B O 1
ATOM 2417 N N . HIS B 1 76 ? -6.637 -14.055 0.595 1 95.62 76 HIS B N 1
ATOM 2418 C CA . HIS B 1 76 ? -6.383 -15.406 1.077 1 95.62 76 HIS B CA 1
ATOM 2419 C C . HIS B 1 76 ? -5.566 -16.203 0.07 1 95.62 76 HIS B C 1
ATOM 2421 O O . HIS B 1 76 ? -4.562 -16.828 0.431 1 95.62 76 HIS B O 1
ATOM 2427 N N . CYS B 1 77 ? -5.977 -16.156 -1.134 1 97.75 77 CYS B N 1
ATOM 2428 C CA . CYS B 1 77 ? -5.285 -16.922 -2.168 1 97.75 77 CYS B CA 1
ATOM 2429 C C . CYS B 1 77 ? -3.869 -16.391 -2.379 1 97.75 77 CYS B C 1
ATOM 2431 O O . CYS B 1 77 ? -2.908 -17.172 -2.383 1 97.75 77 CYS B O 1
ATOM 2433 N N . ALA B 1 78 ? -3.748 -15.062 -2.58 1 97.75 78 ALA B N 1
ATOM 2434 C CA . ALA B 1 78 ? -2.443 -14.453 -2.834 1 97.75 78 ALA B CA 1
ATOM 2435 C C . ALA B 1 78 ? -1.471 -14.75 -1.696 1 97.75 78 ALA B C 1
ATOM 2437 O O . ALA B 1 78 ? -0.343 -15.188 -1.934 1 97.75 78 ALA B O 1
ATOM 2438 N N . ALA B 1 79 ? -1.932 -14.555 -0.479 1 96.06 79 ALA B N 1
ATOM 2439 C CA . ALA B 1 79 ? -1.077 -14.781 0.685 1 96.06 79 ALA B CA 1
ATOM 2440 C C . ALA B 1 79 ? -0.661 -16.234 0.791 1 96.06 79 ALA B C 1
ATOM 2442 O O . ALA B 1 79 ? 0.511 -16.547 1.026 1 96.06 79 ALA B O 1
ATOM 2443 N N . THR B 1 80 ? -1.604 -17.156 0.659 1 96.81 80 THR B N 1
ATOM 2444 C CA . THR B 1 80 ? -1.333 -18.594 0.749 1 96.81 80 THR B CA 1
ATOM 2445 C C . THR B 1 80 ? -0.296 -19.016 -0.289 1 96.81 80 THR B C 1
ATOM 2447 O O . THR B 1 80 ? 0.651 -19.734 0.028 1 96.81 80 THR B O 1
ATOM 2450 N N . ILE B 1 81 ? -0.441 -18.531 -1.468 1 98.31 81 ILE B N 1
ATOM 2451 C CA . ILE B 1 81 ? 0.431 -18.906 -2.574 1 98.31 81 ILE B CA 1
ATOM 2452 C C . ILE B 1 81 ? 1.831 -18.344 -2.346 1 98.31 81 ILE B C 1
ATOM 2454 O O . ILE B 1 81 ? 2.828 -19.047 -2.52 1 98.31 81 ILE B O 1
ATOM 2458 N N . ILE B 1 82 ? 1.943 -17.016 -1.987 1 98.06 82 ILE B N 1
ATOM 2459 C CA . ILE B 1 82 ? 3.232 -16.391 -1.729 1 98.06 82 ILE B CA 1
ATOM 2460 C C . ILE B 1 82 ? 3.979 -17.156 -0.646 1 98.06 82 ILE B C 1
ATOM 2462 O O . ILE B 1 82 ? 5.152 -17.5 -0.812 1 98.06 82 ILE B O 1
ATOM 2466 N N . ARG B 1 83 ? 3.326 -17.516 0.401 1 96.56 83 ARG B N 1
ATOM 2467 C CA . ARG B 1 83 ? 3.955 -18.234 1.504 1 96.56 83 ARG B CA 1
ATOM 2468 C C . ARG B 1 83 ? 4.367 -19.641 1.077 1 96.56 83 ARG B C 1
ATOM 2470 O O . ARG B 1 83 ? 5.449 -20.125 1.435 1 96.56 83 ARG B O 1
ATOM 2477 N N . ASP B 1 84 ? 3.498 -20.312 0.385 1 97.38 84 ASP B N 1
ATOM 2478 C CA . ASP B 1 84 ? 3.773 -21.672 -0.071 1 97.38 84 ASP B CA 1
ATOM 2479 C C . ASP B 1 84 ? 5.023 -21.719 -0.947 1 97.38 84 ASP B C 1
ATOM 2481 O O . ASP B 1 84 ? 5.754 -22.703 -0.95 1 97.38 84 ASP B O 1
ATOM 2485 N N . GLU B 1 85 ? 5.262 -20.641 -1.678 1 97.88 85 GLU B N 1
ATOM 2486 C CA . GLU B 1 85 ? 6.43 -20.562 -2.551 1 97.88 85 GLU B CA 1
ATOM 2487 C C . GLU B 1 85 ? 7.648 -20.031 -1.798 1 97.88 85 GLU B C 1
ATOM 2489 O O . GLU B 1 85 ? 8.695 -19.797 -2.396 1 97.88 85 GLU B O 1
ATOM 2494 N N . GLY B 1 86 ? 7.457 -19.812 -0.513 1 96.69 86 GLY B N 1
ATOM 2495 C CA . GLY B 1 86 ? 8.594 -19.469 0.324 1 96.69 86 GLY B CA 1
ATOM 2496 C C . GLY B 1 86 ? 8.766 -17.969 0.535 1 96.69 86 GLY B C 1
ATOM 2497 O O . GLY B 1 86 ? 9.766 -17.531 1.091 1 96.69 86 GLY B O 1
ATOM 2498 N N . GLY B 1 87 ? 7.82 -17.188 0.069 1 97.31 87 GLY B N 1
ATOM 2499 C CA . GLY B 1 87 ? 7.867 -15.742 0.284 1 97.31 87 GLY B CA 1
ATOM 2500 C C . GLY B 1 87 ? 7.383 -15.328 1.661 1 97.31 87 GLY B C 1
ATOM 2501 O O . GLY B 1 87 ? 6.578 -16.031 2.277 1 97.31 87 GLY B O 1
ATOM 2502 N N . SER B 1 88 ? 7.93 -14.234 2.158 1 95.56 88 SER B N 1
ATOM 2503 C CA . SER B 1 88 ? 7.445 -13.602 3.379 1 95.56 88 SER B CA 1
ATOM 2504 C C . SER B 1 88 ? 6.59 -12.375 3.062 1 95.56 88 SER B C 1
ATOM 2506 O O . SER B 1 88 ? 7.035 -11.469 2.354 1 95.56 88 SER B O 1
ATOM 2508 N N . ILE B 1 89 ? 5.414 -12.383 3.523 1 93.94 89 ILE B N 1
ATOM 2509 C CA . ILE B 1 89 ? 4.574 -11.203 3.34 1 93.94 89 ILE B CA 1
ATOM 2510 C C . ILE B 1 89 ? 4.988 -10.117 4.328 1 93.94 89 ILE B C 1
ATOM 2512 O O . ILE B 1 89 ? 4.98 -10.328 5.543 1 93.94 89 ILE B O 1
ATOM 2516 N N . VAL B 1 90 ? 5.289 -8.93 3.883 1 91.88 90 VAL B N 1
ATOM 2517 C CA . VAL B 1 90 ? 5.848 -7.91 4.77 1 91.88 90 VAL B CA 1
ATOM 2518 C C . VAL B 1 90 ? 4.883 -6.73 4.875 1 91.88 90 VAL B C 1
ATOM 2520 O O . VAL B 1 90 ? 5.004 -5.902 5.777 1 91.88 90 VAL B O 1
ATOM 2523 N N . SER B 1 91 ? 3.891 -6.664 3.961 1 90.5 91 SER B N 1
ATOM 2524 C CA . SER B 1 91 ? 2.898 -5.602 4.109 1 90.5 91 SER B CA 1
ATOM 2525 C C . SER B 1 91 ? 1.638 -5.91 3.307 1 90.5 91 SER B C 1
ATOM 2527 O O . SER B 1 91 ? 1.685 -6.656 2.328 1 90.5 91 SER B O 1
ATOM 2529 N N . TYR B 1 92 ? 0.551 -5.383 3.803 1 91.69 92 TYR B N 1
ATOM 2530 C CA . TYR B 1 92 ? -0.734 -5.281 3.121 1 91.69 92 TYR B CA 1
ATOM 2531 C C . TYR B 1 92 ? -1.188 -3.83 3.021 1 91.69 92 TYR B C 1
ATOM 2533 O O . TYR B 1 92 ? -0.996 -3.047 3.955 1 91.69 92 TYR B O 1
ATOM 2541 N N . ASP B 1 93 ? -1.741 -3.482 2.004 1 92.38 93 ASP B N 1
ATOM 2542 C CA . ASP B 1 93 ? -2.406 -2.197 1.819 1 92.38 93 ASP B CA 1
ATOM 2543 C C . ASP B 1 93 ? -3.725 -2.363 1.066 1 92.38 93 ASP B C 1
ATOM 2545 O O . ASP B 1 93 ? -3.777 -2.184 -0.152 1 92.38 93 ASP B O 1
ATOM 2549 N N . GLY B 1 94 ? -4.785 -2.582 1.863 1 91.31 94 GLY B N 1
ATOM 2550 C CA . GLY B 1 94 ? -6.039 -2.977 1.24 1 91.31 94 GLY B CA 1
ATOM 2551 C C . GLY B 1 94 ? -5.965 -4.332 0.564 1 91.31 94 GLY B C 1
ATOM 2552 O O . GLY B 1 94 ? -5.723 -5.348 1.22 1 91.31 94 GLY B O 1
ATOM 2553 N N . ASP B 1 95 ? -6.137 -4.242 -0.707 1 93.81 95 ASP B N 1
ATOM 2554 C CA . ASP B 1 95 ? -6.125 -5.473 -1.497 1 93.81 95 ASP B CA 1
ATOM 2555 C C . ASP B 1 95 ? -4.727 -5.758 -2.045 1 93.81 95 ASP B C 1
ATOM 2557 O O . ASP B 1 95 ? -4.523 -6.742 -2.76 1 93.81 95 ASP B O 1
ATOM 2561 N N . ARG B 1 96 ? -3.752 -4.918 -1.727 1 95.94 96 ARG B N 1
ATOM 2562 C CA . ARG B 1 96 ? -2.393 -5.098 -2.23 1 95.94 96 ARG B CA 1
ATOM 2563 C C . ARG B 1 96 ? -1.53 -5.848 -1.221 1 95.94 96 ARG B C 1
ATOM 2565 O O . ARG B 1 96 ? -1.604 -5.59 -0.018 1 95.94 96 ARG B O 1
ATOM 2572 N N . VAL B 1 97 ? -0.671 -6.777 -1.708 1 95.69 97 VAL B N 1
ATOM 2573 C CA . VAL B 1 97 ? 0.209 -7.59 -0.875 1 95.69 97 VAL B CA 1
ATOM 2574 C C . VAL B 1 97 ? 1.65 -7.457 -1.363 1 95.69 97 VAL B C 1
ATOM 2576 O O . VAL B 1 97 ? 1.91 -7.488 -2.568 1 95.69 97 VAL B O 1
ATOM 2579 N N . MET B 1 98 ? 2.537 -7.301 -0.433 1 96.62 98 MET B N 1
ATOM 2580 C CA . MET B 1 98 ? 3.963 -7.316 -0.745 1 96.62 98 MET B CA 1
ATOM 2581 C C . MET B 1 98 ? 4.633 -8.562 -0.179 1 96.62 98 MET B C 1
ATOM 2583 O O . MET B 1 98 ? 4.574 -8.812 1.026 1 96.62 98 MET B O 1
ATOM 2587 N N . GLY B 1 99 ? 5.242 -9.32 -0.982 1 97.5 99 GLY B N 1
ATOM 2588 C CA . GLY B 1 99 ? 6.055 -10.469 -0.597 1 97.5 99 GLY B CA 1
ATOM 2589 C C . GLY B 1 99 ? 7.531 -10.273 -0.889 1 97.5 99 GLY B C 1
ATOM 2590 O O . GLY B 1 99 ? 7.898 -9.711 -1.921 1 97.5 99 GLY B O 1
ATOM 2591 N N . VAL B 1 100 ? 8.352 -10.727 0.003 1 98.19 100 VAL B N 1
ATOM 2592 C CA . VAL B 1 100 ? 9.805 -10.688 -0.153 1 98.19 100 VAL B CA 1
ATOM 2593 C C . VAL B 1 100 ? 10.359 -12.109 -0.175 1 98.19 100 VAL B C 1
ATOM 2595 O O . VAL B 1 100 ? 10.031 -12.93 0.692 1 98.19 100 VAL B O 1
ATOM 2598 N N . PHE B 1 101 ? 11.109 -12.398 -1.146 1 98.5 101 PHE B N 1
ATOM 2599 C CA . PHE B 1 101 ? 11.789 -13.68 -1.295 1 98.5 101 PHE B CA 1
ATOM 2600 C C . PHE B 1 101 ? 13.289 -13.523 -1.117 1 98.5 101 PHE B C 1
ATOM 2602 O O . PHE B 1 101 ? 13.93 -12.766 -1.845 1 98.5 101 PHE B O 1
ATOM 2609 N N . ILE B 1 102 ? 13.797 -14.188 -0.146 1 96.88 102 ILE B N 1
ATOM 2610 C CA . ILE B 1 102 ? 15.219 -14.188 0.16 1 96.88 102 ILE B CA 1
ATOM 2611 C C . ILE B 1 102 ? 15.758 -15.617 0.11 1 96.88 102 ILE B C 1
ATOM 2613 O O . ILE B 1 102 ? 15.008 -16.578 0.312 1 96.88 102 ILE B O 1
ATOM 2617 N N . GLY B 1 103 ? 17.094 -15.727 -0.193 1 93.12 103 GLY B N 1
ATOM 2618 C CA . GLY B 1 103 ? 17.719 -17.031 -0.273 1 93.12 103 GLY B CA 1
ATOM 2619 C C . GLY B 1 103 ? 17.922 -17.516 -1.698 1 93.12 103 GLY B C 1
ATOM 2620 O O . GLY B 1 103 ? 17.797 -16.719 -2.643 1 93.12 103 GLY B O 1
ATOM 2621 N N . ASP B 1 104 ? 18.344 -18.75 -1.885 1 90.69 104 ASP B N 1
ATOM 2622 C CA . ASP B 1 104 ? 18.578 -19.391 -3.17 1 90.69 104 ASP B CA 1
ATOM 2623 C C . ASP B 1 104 ? 17.906 -20.766 -3.219 1 90.69 104 ASP B C 1
ATOM 2625 O O . ASP B 1 104 ? 18.297 -21.688 -2.494 1 90.69 104 ASP B O 1
ATOM 2629 N N . PRO B 1 105 ? 16.812 -20.875 -4.113 1 92.75 105 PRO B N 1
ATOM 2630 C CA . PRO B 1 105 ? 16.328 -19.938 -5.125 1 92.75 105 PRO B CA 1
ATOM 2631 C C . PRO B 1 105 ? 15.344 -18.906 -4.559 1 92.75 105 PRO B C 1
ATOM 2633 O O . PRO B 1 105 ? 14.773 -19.125 -3.486 1 92.75 105 PRO B O 1
ATOM 2636 N N . GLN B 1 106 ? 15.156 -17.828 -5.219 1 96.56 106 GLN B N 1
ATOM 2637 C CA . GLN B 1 106 ? 14.203 -16.828 -4.754 1 96.56 106 GLN B CA 1
ATOM 2638 C C . GLN B 1 106 ? 13.43 -16.219 -5.922 1 96.56 106 GLN B C 1
ATOM 2640 O O . GLN B 1 106 ? 12.227 -15.984 -5.82 1 96.56 106 GLN B O 1
ATOM 2645 N N . THR B 1 107 ? 14.086 -16.031 -7.055 1 98.56 107 THR B N 1
ATOM 2646 C CA . THR B 1 107 ? 13.406 -15.352 -8.148 1 98.56 107 THR B CA 1
ATOM 2647 C C . THR B 1 107 ? 12.398 -16.281 -8.82 1 98.56 107 THR B C 1
ATOM 2649 O O . THR B 1 107 ? 11.266 -15.883 -9.094 1 98.56 107 THR B O 1
ATOM 2652 N N . THR B 1 108 ? 12.828 -17.484 -9.062 1 98.81 108 THR B N 1
ATOM 2653 C CA . THR B 1 108 ? 11.953 -18.469 -9.695 1 98.81 108 THR B CA 1
ATOM 2654 C C . THR B 1 108 ? 10.719 -18.734 -8.844 1 98.81 108 THR B C 1
ATOM 2656 O O . THR B 1 108 ? 9.594 -18.656 -9.336 1 98.81 108 THR B O 1
ATOM 2659 N N . PRO B 1 109 ? 10.906 -18.969 -7.5 1 98.56 109 PRO B N 1
ATOM 2660 C CA . PRO B 1 109 ? 9.711 -19.141 -6.668 1 98.56 109 PRO B CA 1
ATOM 2661 C C . PRO B 1 109 ? 8.789 -17.922 -6.719 1 98.56 109 PRO B C 1
ATOM 2663 O O . PRO B 1 109 ? 7.562 -18.078 -6.699 1 98.56 109 PRO B O 1
ATOM 2666 N N . ALA B 1 110 ? 9.289 -16.703 -6.738 1 98.88 110 ALA B N 1
ATOM 2667 C CA . ALA B 1 110 ? 8.469 -15.5 -6.82 1 98.88 110 ALA B CA 1
ATOM 2668 C C . ALA B 1 110 ? 7.684 -15.453 -8.125 1 98.88 110 ALA B C 1
ATOM 2670 O O . ALA B 1 110 ? 6.5 -15.125 -8.133 1 98.88 110 ALA B O 1
ATOM 2671 N N . ALA B 1 111 ? 8.375 -15.781 -9.227 1 98.88 111 ALA B N 1
ATOM 2672 C CA . ALA B 1 111 ? 7.703 -15.812 -10.531 1 98.88 111 ALA B CA 1
ATOM 2673 C C . ALA B 1 111 ? 6.586 -16.859 -10.539 1 98.88 111 ALA B C 1
ATOM 2675 O O . ALA B 1 111 ? 5.484 -16.578 -11.031 1 98.88 111 ALA B O 1
ATOM 2676 N N . ARG B 1 112 ? 6.863 -18.031 -10 1 98.62 112 ARG B N 1
ATOM 2677 C CA . ARG B 1 112 ? 5.848 -19.078 -9.906 1 98.62 112 ARG B CA 1
ATOM 2678 C C . ARG B 1 112 ? 4.656 -18.609 -9.086 1 98.62 112 ARG B C 1
ATOM 2680 O O . ARG B 1 112 ? 3.504 -18.859 -9.445 1 98.62 112 ARG B O 1
ATOM 2687 N N . ALA B 1 113 ? 4.93 -17.953 -7.996 1 98.81 113 ALA B N 1
ATOM 2688 C CA . ALA B 1 113 ? 3.854 -17.406 -7.168 1 98.81 113 ALA B CA 1
ATOM 2689 C C . ALA B 1 113 ? 2.955 -16.484 -7.977 1 98.81 113 ALA B C 1
ATOM 2691 O O . ALA B 1 113 ? 1.729 -16.562 -7.898 1 98.81 113 ALA B O 1
ATOM 2692 N N . GLY B 1 114 ? 3.58 -15.562 -8.742 1 98.88 114 GLY B N 1
ATOM 2693 C CA . GLY B 1 114 ? 2.805 -14.648 -9.57 1 98.88 114 GLY B CA 1
ATOM 2694 C C . GLY B 1 114 ? 1.906 -15.359 -10.562 1 98.88 114 GLY B C 1
ATOM 2695 O O . GLY B 1 114 ? 0.73 -15.023 -10.695 1 98.88 114 GLY B O 1
ATOM 2696 N N . LEU B 1 115 ? 2.445 -16.344 -11.25 1 98.81 115 LEU B N 1
ATOM 2697 C CA . LEU B 1 115 ? 1.688 -17.109 -12.234 1 98.81 115 LEU B CA 1
ATOM 2698 C C . LEU B 1 115 ? 0.584 -17.922 -11.57 1 98.81 115 LEU B C 1
ATOM 2700 O O . LEU B 1 115 ? -0.504 -18.078 -12.133 1 98.81 115 LEU B O 1
ATOM 2704 N N . LYS B 1 116 ? 0.841 -18.469 -10.391 1 98.75 116 LYS B N 1
ATOM 2705 C CA . LYS B 1 116 ? -0.144 -19.234 -9.633 1 98.75 116 LYS B CA 1
ATOM 2706 C C . LYS B 1 116 ? -1.266 -18.328 -9.117 1 98.75 116 LYS B C 1
ATOM 2708 O O . LYS B 1 116 ? -2.422 -18.75 -9.047 1 98.75 116 LYS B O 1
ATOM 2713 N N . ILE B 1 117 ? -0.949 -17.109 -8.711 1 98.81 117 ILE B N 1
ATOM 2714 C CA . ILE B 1 117 ? -1.975 -16.156 -8.297 1 98.81 117 ILE B CA 1
ATOM 2715 C C . ILE B 1 117 ? -2.924 -15.883 -9.461 1 98.81 117 ILE B C 1
ATOM 2717 O O . ILE B 1 117 ? -4.141 -15.828 -9.281 1 98.81 117 ILE B O 1
ATOM 2721 N N . ASN B 1 118 ? -2.346 -15.711 -10.656 1 98.75 118 ASN B N 1
ATOM 2722 C CA . ASN B 1 118 ? -3.197 -15.547 -11.836 1 98.75 118 ASN B CA 1
ATOM 2723 C C . ASN B 1 118 ? -4.117 -16.75 -12.031 1 98.75 118 ASN B C 1
ATOM 2725 O O . ASN B 1 118 ? -5.301 -16.594 -12.328 1 98.75 118 ASN B O 1
ATOM 2729 N N . TYR B 1 119 ? -3.578 -17.922 -11.859 1 98.62 119 TYR B N 1
ATOM 2730 C CA . TYR B 1 119 ? -4.398 -19.125 -11.922 1 98.62 119 TYR B CA 1
ATOM 2731 C C . TYR B 1 119 ? -5.531 -19.062 -10.906 1 98.62 119 TYR B C 1
ATOM 2733 O O . TYR B 1 119 ? -6.688 -19.328 -11.234 1 98.62 119 TYR B O 1
ATOM 2741 N N . ALA B 1 120 ? -5.195 -18.766 -9.664 1 98.75 120 ALA B N 1
ATOM 2742 C CA . ALA B 1 120 ? -6.184 -18.75 -8.594 1 98.75 120 ALA B CA 1
ATOM 2743 C C . ALA B 1 120 ? -7.324 -17.781 -8.922 1 98.75 120 ALA B C 1
ATOM 2745 O O . ALA B 1 120 ? -8.492 -18.109 -8.688 1 98.75 120 ALA B O 1
ATOM 2746 N N . VAL B 1 121 ? -7.008 -16.625 -9.453 1 98.62 121 VAL B N 1
ATOM 2747 C CA . VAL B 1 121 ? -8.031 -15.633 -9.766 1 98.62 121 VAL B CA 1
ATOM 2748 C C . VAL B 1 121 ? -8.906 -16.141 -10.906 1 98.62 121 VAL B C 1
ATOM 2750 O O . VAL B 1 121 ? -10.141 -16.094 -10.82 1 98.62 121 VAL B O 1
ATOM 2753 N N . GLN B 1 122 ? -8.305 -16.719 -11.93 1 98.38 122 GLN B N 1
ATOM 2754 C CA . GLN B 1 122 ? -9 -17.094 -13.156 1 98.38 122 GLN B CA 1
ATOM 2755 C C . GLN B 1 122 ? -9.797 -18.375 -12.977 1 98.38 122 GLN B C 1
ATOM 2757 O O . GLN B 1 122 ? -10.883 -18.531 -13.531 1 98.38 122 GLN B O 1
ATOM 2762 N N . GLU B 1 123 ? -9.25 -19.266 -12.18 1 98.56 123 GLU B N 1
ATOM 2763 C CA . GLU B 1 123 ? -9.797 -20.625 -12.18 1 98.56 123 GLU B CA 1
ATOM 2764 C C . GLU B 1 123 ? -10.461 -20.953 -10.844 1 98.56 123 GLU B C 1
ATOM 2766 O O . GLU B 1 123 ? -11.109 -21.984 -10.711 1 98.56 123 GLU B O 1
ATOM 2771 N N . ILE B 1 124 ? -10.281 -20.141 -9.883 1 98.69 124 ILE B N 1
ATOM 2772 C CA . ILE B 1 124 ? -10.852 -20.438 -8.57 1 98.69 124 ILE B CA 1
ATOM 2773 C C . ILE B 1 124 ? -11.781 -19.312 -8.141 1 98.69 124 ILE B C 1
ATOM 2775 O O . ILE B 1 124 ? -12.992 -19.531 -8 1 98.69 124 ILE B O 1
ATOM 2779 N N . ILE B 1 125 ? -11.32 -18.094 -8.047 1 98.69 125 ILE B N 1
ATOM 2780 C CA . ILE B 1 125 ? -12.094 -16.984 -7.5 1 98.69 125 ILE B CA 1
ATOM 2781 C C . ILE B 1 125 ? -13.219 -16.625 -8.461 1 98.69 125 ILE B C 1
ATOM 2783 O O . ILE B 1 125 ? -14.383 -16.547 -8.07 1 98.69 125 ILE B O 1
ATOM 2787 N N . ASN B 1 126 ? -12.891 -16.359 -9.75 1 98.5 126 ASN B N 1
ATOM 2788 C CA . ASN B 1 126 ? -13.891 -15.891 -10.703 1 98.5 126 ASN B CA 1
ATOM 2789 C C . ASN B 1 126 ? -14.992 -16.922 -10.906 1 98.5 126 ASN B C 1
ATOM 2791 O O . ASN B 1 126 ? -16.172 -16.578 -10.914 1 98.5 126 ASN B O 1
ATOM 2795 N N . PRO B 1 127 ? -14.664 -18.234 -11.086 1 98.25 127 PRO B N 1
ATOM 2796 C CA . PRO B 1 127 ? -15.75 -19.219 -11.195 1 98.25 127 PRO B CA 1
ATOM 2797 C C . PRO B 1 127 ? -16.625 -19.266 -9.945 1 98.25 127 PRO B C 1
ATOM 2799 O O . PRO B 1 127 ? -17.859 -19.375 -10.055 1 98.25 127 PRO B O 1
ATOM 2802 N N . ALA B 1 128 ? -16.047 -19.203 -8.742 1 98.38 128 ALA B N 1
ATOM 2803 C CA . ALA B 1 128 ? -16.812 -19.203 -7.508 1 98.38 128 ALA B CA 1
ATOM 2804 C C . ALA B 1 128 ? -17.703 -17.953 -7.426 1 98.38 128 ALA B C 1
ATOM 2806 O O . ALA B 1 128 ? -18.859 -18.031 -6.973 1 98.38 128 ALA B O 1
ATOM 2807 N N . LEU B 1 129 ? -17.141 -16.812 -7.777 1 97.81 129 LEU B N 1
ATOM 2808 C CA . LEU B 1 129 ? -17.891 -15.562 -7.805 1 97.81 129 LEU B CA 1
ATOM 2809 C C . LEU B 1 129 ? -19.109 -15.68 -8.711 1 97.81 129 LEU B C 1
ATOM 2811 O O . LEU B 1 129 ? -20.219 -15.297 -8.32 1 97.81 129 LEU B O 1
ATOM 2815 N N . LYS B 1 130 ? -18.922 -16.203 -9.914 1 97.38 130 LYS B N 1
ATOM 2816 C CA . LYS B 1 130 ? -20 -16.375 -10.875 1 97.38 130 LYS B CA 1
ATOM 2817 C C . LYS B 1 130 ? -21.062 -17.328 -10.352 1 97.38 130 LYS B C 1
ATOM 2819 O O . LYS B 1 130 ? -22.266 -17.125 -10.57 1 97.38 130 LYS B O 1
ATOM 2824 N N . ALA B 1 131 ? -20.656 -18.359 -9.742 1 97.25 131 ALA B N 1
ATOM 2825 C CA . ALA B 1 131 ? -21.594 -19.328 -9.18 1 97.25 131 ALA B CA 1
ATOM 2826 C C . ALA B 1 131 ? -22.469 -18.688 -8.102 1 97.25 131 ALA B C 1
ATOM 2828 O O . ALA B 1 131 ? -23.656 -18.984 -8.008 1 97.25 131 ALA B O 1
ATOM 2829 N N . GLN B 1 132 ? -21.875 -17.875 -7.207 1 96.69 132 GLN B N 1
ATOM 2830 C CA . GLN B 1 132 ? -22.578 -17.266 -6.09 1 96.69 132 GLN B CA 1
ATOM 2831 C C . GLN B 1 132 ? -23.453 -16.094 -6.566 1 96.69 132 GLN B C 1
ATOM 2833 O O . GLN B 1 132 ? -24.531 -15.852 -6.012 1 96.69 132 GLN B O 1
ATOM 2838 N N . TYR B 1 133 ? -22.922 -15.344 -7.523 1 96.31 133 TYR B N 1
ATOM 2839 C CA . TYR B 1 133 ? -23.625 -14.172 -8.062 1 96.31 133 TYR B CA 1
ATOM 2840 C C . TYR B 1 133 ? -23.812 -14.305 -9.57 1 96.31 133 TYR B C 1
ATOM 2842 O O . TYR B 1 133 ? -23.219 -13.555 -10.344 1 96.31 133 TYR B O 1
ATOM 2850 N N . PRO B 1 134 ? -24.75 -15.117 -10.023 1 95.19 134 PRO B N 1
ATOM 2851 C CA . PRO B 1 134 ? -24.891 -15.453 -11.445 1 95.19 134 PRO B CA 1
ATOM 2852 C C . PRO B 1 134 ? -25.281 -14.25 -12.297 1 95.19 134 PRO B C 1
ATOM 2854 O O . PRO B 1 134 ? -24.969 -14.203 -13.492 1 95.19 134 PRO B O 1
ATOM 2857 N N . SER B 1 135 ? -25.938 -13.211 -11.75 1 94.69 135 SER B N 1
ATOM 2858 C CA . SER B 1 135 ? -26.406 -12.062 -12.523 1 94.69 135 SER B CA 1
ATOM 2859 C C . SER B 1 135 ? -25.344 -10.961 -12.578 1 94.69 135 SER B C 1
ATOM 2861 O O . SER B 1 135 ? -25.484 -9.992 -13.32 1 94.69 135 SER B O 1
ATOM 2863 N N . ASN B 1 136 ? -24.328 -11.141 -11.734 1 92.19 136 ASN B N 1
ATOM 2864 C CA . ASN B 1 136 ? -23.266 -10.148 -11.727 1 92.19 136 ASN B CA 1
ATOM 2865 C C . ASN B 1 136 ? -22.281 -10.359 -12.875 1 92.19 136 ASN B C 1
ATOM 2867 O O . ASN B 1 136 ? -21.969 -11.5 -13.219 1 92.19 136 ASN B O 1
ATOM 2871 N N . THR B 1 137 ? -21.797 -9.242 -13.492 1 92.06 137 THR B N 1
ATOM 2872 C CA . THR B 1 137 ? -20.906 -9.344 -14.648 1 92.06 137 THR B CA 1
ATOM 2873 C C . THR B 1 137 ? -19.484 -8.945 -14.273 1 92.06 137 THR B C 1
ATOM 2875 O O . THR B 1 137 ? -18.578 -8.984 -15.117 1 92.06 137 THR B O 1
ATOM 2878 N N . PHE B 1 138 ? -19.281 -8.562 -13.016 1 94.31 138 PHE B N 1
ATOM 2879 C CA . PHE B 1 138 ? -17.953 -8.172 -12.578 1 94.31 138 PHE B CA 1
ATOM 2880 C C . PHE B 1 138 ? -16.984 -9.359 -12.648 1 94.31 138 PHE B C 1
ATOM 2882 O O . PHE B 1 138 ? -17.344 -10.477 -12.273 1 94.31 138 PHE B O 1
ATOM 2889 N N . VAL B 1 139 ? -15.812 -9.133 -13.203 1 95.81 139 VAL B N 1
ATOM 2890 C CA . VAL B 1 139 ? -14.75 -10.133 -13.25 1 95.81 139 VAL B CA 1
ATOM 2891 C C . VAL B 1 139 ? -13.539 -9.633 -12.469 1 95.81 139 VAL B C 1
ATOM 2893 O O . VAL B 1 139 ? -13.031 -8.539 -12.727 1 95.81 139 VAL B O 1
ATOM 2896 N N . VAL B 1 140 ? -13.078 -10.43 -11.516 1 97.19 140 VAL B N 1
ATOM 2897 C CA . VAL B 1 140 ? -11.898 -10.086 -10.734 1 97.19 140 VAL B CA 1
ATOM 2898 C C . VAL B 1 140 ? -10.648 -10.133 -11.617 1 97.19 140 VAL B C 1
ATOM 2900 O O . VAL B 1 140 ? -10.445 -11.102 -12.359 1 97.19 140 VAL B O 1
ATOM 2903 N N . ARG B 1 141 ? -9.875 -9.117 -11.617 1 96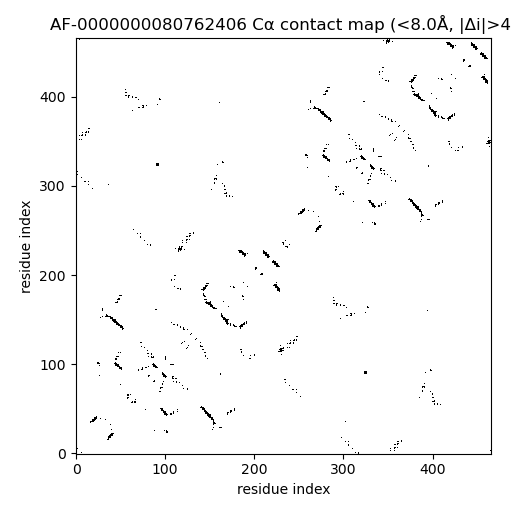.56 141 ARG B N 1
ATOM 2904 C CA . ARG B 1 141 ? -8.594 -9.039 -12.297 1 96.56 141 ARG B CA 1
ATOM 2905 C C . ARG B 1 141 ? -7.484 -8.617 -11.336 1 96.56 141 ARG B C 1
ATOM 2907 O O . ARG B 1 141 ? -7.715 -7.801 -10.445 1 96.56 141 ARG B O 1
ATOM 2914 N N . GLN B 1 142 ? -6.355 -9.164 -11.531 1 98.19 142 GLN B N 1
ATOM 2915 C CA . GLN B 1 142 ? -5.207 -8.828 -10.695 1 98.19 142 GLN B CA 1
ATOM 2916 C C . GLN B 1 142 ? -3.963 -8.578 -11.547 1 98.19 142 GLN B C 1
ATOM 2918 O O . GLN B 1 142 ? -3.912 -8.969 -12.711 1 98.19 142 GLN B O 1
ATOM 2923 N N . VAL B 1 143 ? -3.023 -7.887 -11.023 1 98.62 143 VAL B N 1
ATOM 2924 C CA . VAL B 1 143 ? -1.708 -7.695 -11.625 1 98.62 143 VAL B CA 1
ATOM 2925 C C . VAL B 1 143 ? -0.62 -7.957 -10.586 1 98.62 143 VAL B C 1
ATOM 2927 O O . VAL B 1 143 ? -0.749 -7.551 -9.43 1 98.62 143 VAL B O 1
ATOM 2930 N N . VAL B 1 144 ? 0.378 -8.688 -10.984 1 98.88 144 VAL B N 1
ATOM 2931 C CA . VAL B 1 144 ? 1.536 -8.969 -10.141 1 98.88 144 VAL B CA 1
ATOM 2932 C C . VAL B 1 144 ? 2.785 -8.336 -10.75 1 98.88 144 VAL B C 1
ATOM 2934 O O . VAL B 1 144 ? 2.979 -8.375 -11.969 1 98.88 144 VAL B O 1
ATOM 2937 N N . GLY B 1 145 ? 3.562 -7.629 -9.969 1 98.94 145 GLY B N 1
ATOM 2938 C CA . GLY B 1 145 ? 4.867 -7.117 -10.352 1 98.94 145 GLY B CA 1
ATOM 2939 C C . GLY B 1 145 ? 6.012 -7.766 -9.594 1 98.94 145 GLY B C 1
ATOM 2940 O O . GLY B 1 145 ? 5.922 -7.969 -8.383 1 98.94 145 GLY B O 1
ATOM 2941 N N . ILE B 1 146 ? 7.125 -8.102 -10.328 1 98.94 146 ILE B N 1
ATOM 2942 C CA . ILE B 1 146 ? 8.25 -8.805 -9.719 1 98.94 146 ILE B CA 1
ATOM 2943 C C . ILE B 1 146 ? 9.562 -8.164 -10.18 1 98.94 146 ILE B C 1
ATOM 2945 O O . ILE B 1 146 ? 9.742 -7.875 -11.367 1 98.94 146 ILE B O 1
ATOM 2949 N N . ASP B 1 147 ? 10.422 -7.918 -9.297 1 98.75 147 ASP B N 1
ATOM 2950 C CA . ASP B 1 147 ? 11.773 -7.465 -9.602 1 98.75 147 ASP B CA 1
ATOM 2951 C C . ASP B 1 147 ? 12.781 -8.008 -8.594 1 98.75 147 ASP B C 1
ATOM 2953 O O . ASP B 1 147 ? 12.398 -8.422 -7.492 1 98.75 147 ASP B O 1
ATOM 2957 N N . THR B 1 148 ? 14.023 -8.117 -8.992 1 98.62 148 THR B N 1
ATOM 2958 C CA . THR B 1 148 ? 15.125 -8.586 -8.156 1 98.62 148 THR B CA 1
ATOM 2959 C C . THR B 1 148 ? 16.266 -7.574 -8.156 1 98.62 148 THR B C 1
ATOM 2961 O O . THR B 1 148 ? 16.703 -7.117 -9.219 1 98.62 148 THR B O 1
ATOM 2964 N N . SER B 1 149 ? 16.719 -7.227 -7.031 1 97.81 149 SER B N 1
ATOM 2965 C CA . SER B 1 149 ? 17.859 -6.328 -6.879 1 97.81 149 SER B CA 1
ATOM 2966 C C . SER B 1 149 ? 18.453 -6.41 -5.477 1 97.81 149 SER B C 1
ATOM 2968 O O . SER B 1 149 ? 17.891 -7.074 -4.602 1 97.81 149 SER B O 1
ATOM 2970 N N . PRO B 1 150 ? 19.688 -5.844 -5.258 1 97.25 150 PRO B N 1
ATOM 2971 C CA . PRO B 1 150 ? 20.062 -5.586 -3.865 1 97.25 150 PRO B CA 1
ATOM 2972 C C . PRO B 1 150 ? 19.031 -4.754 -3.119 1 97.25 150 PRO B C 1
ATOM 2974 O O . PRO B 1 150 ? 18.406 -3.855 -3.703 1 97.25 150 PRO B O 1
ATOM 2977 N N . ILE B 1 151 ? 18.734 -5.109 -1.908 1 97.75 151 ILE B N 1
ATOM 2978 C CA . ILE B 1 151 ? 17.75 -4.387 -1.114 1 97.75 151 ILE B CA 1
ATOM 2979 C C . ILE B 1 151 ? 18.219 -4.312 0.34 1 97.75 151 ILE B C 1
ATOM 2981 O O . ILE B 1 151 ? 19.062 -5.102 0.771 1 97.75 151 ILE B O 1
ATOM 2985 N N . ARG B 1 152 ? 17.812 -3.34 1.092 1 97.5 152 ARG B N 1
ATOM 2986 C CA . ARG B 1 152 ? 18.047 -3.166 2.521 1 97.5 152 ARG B CA 1
ATOM 2987 C C . ARG B 1 152 ? 16.734 -3.061 3.285 1 97.5 152 ARG B C 1
ATOM 2989 O O . ARG B 1 152 ? 15.75 -2.506 2.777 1 97.5 152 ARG B O 1
ATOM 2996 N N . ALA B 1 153 ? 16.688 -3.635 4.398 1 96.25 153 ALA B N 1
ATOM 2997 C CA . ALA B 1 153 ? 15.594 -3.453 5.352 1 96.25 153 ALA B CA 1
ATOM 2998 C C . ALA B 1 153 ? 16.016 -2.557 6.512 1 96.25 153 ALA B C 1
ATOM 3000 O O . ALA B 1 153 ? 17.016 -2.83 7.184 1 96.25 153 ALA B O 1
ATOM 3001 N N . ALA B 1 154 ? 15.328 -1.476 6.703 1 94.62 154 ALA B N 1
ATOM 3002 C CA . ALA B 1 154 ? 15.609 -0.537 7.785 1 94.62 154 ALA B CA 1
ATOM 3003 C C . ALA B 1 154 ? 14.398 -0.361 8.688 1 94.62 154 ALA B C 1
ATOM 3005 O O . ALA B 1 154 ? 13.258 -0.442 8.227 1 94.62 154 ALA B O 1
ATOM 3006 N N . ARG B 1 155 ? 14.656 -0.144 9.898 1 91.12 155 ARG B N 1
ATOM 3007 C CA . ARG B 1 155 ? 13.562 0.093 10.836 1 91.12 155 ARG B CA 1
ATOM 3008 C C . ARG B 1 155 ? 13.18 1.569 10.875 1 91.12 155 ARG B C 1
ATOM 3010 O O . ARG B 1 155 ? 14.055 2.439 10.977 1 91.12 155 ARG B O 1
ATOM 3017 N N . THR B 1 156 ? 11.953 1.879 10.758 1 86.44 156 THR B N 1
ATOM 3018 C CA . THR B 1 156 ? 11.492 3.264 10.727 1 86.44 156 THR B CA 1
ATOM 3019 C C . THR B 1 156 ? 11.203 3.775 12.133 1 86.44 156 THR B C 1
ATOM 3021 O O . THR B 1 156 ? 11.375 4.965 12.414 1 86.44 156 THR B O 1
ATOM 3024 N N . GLY B 1 157 ? 10.727 2.895 13.07 1 78.44 157 GLY B N 1
ATOM 3025 C CA . GLY B 1 157 ? 10.461 3.268 14.453 1 78.44 157 GLY B CA 1
ATOM 3026 C C . GLY B 1 157 ? 9.078 3.857 14.648 1 78.44 157 GLY B C 1
ATOM 3027 O O . GLY B 1 157 ? 8.789 4.441 15.695 1 78.44 157 GLY B O 1
ATOM 3028 N N . VAL B 1 158 ? 8.281 3.787 13.664 1 70.88 158 VAL B N 1
ATOM 3029 C CA . VAL B 1 158 ? 6.984 4.445 13.758 1 70.88 158 VAL B CA 1
ATOM 3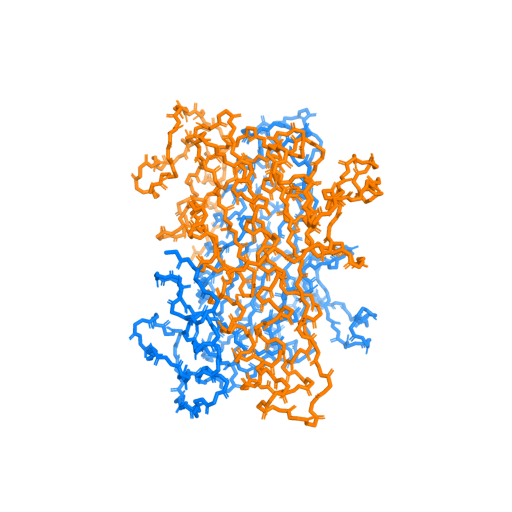030 C C . VAL B 1 158 ? 5.871 3.396 13.742 1 70.88 158 VAL B C 1
ATOM 3032 O O . VAL B 1 158 ? 4.727 3.691 14.086 1 70.88 158 VAL B O 1
ATOM 3035 N N . ARG B 1 159 ? 6.148 2.162 13.305 1 62.69 159 ARG B N 1
ATOM 3036 C CA . ARG B 1 159 ? 5.113 1.235 12.852 1 62.69 159 ARG B CA 1
ATOM 3037 C C . ARG B 1 159 ? 4.852 0.156 13.891 1 62.69 159 ARG B C 1
ATOM 3039 O O . ARG B 1 159 ? 4.137 -0.812 13.625 1 62.69 159 ARG B O 1
ATOM 3046 N N . GLY B 1 160 ? 5.246 0.239 15 1 61.03 160 GLY B N 1
ATOM 3047 C CA . GLY B 1 160 ? 5.016 -0.876 15.906 1 61.03 160 GLY B CA 1
ATOM 3048 C C . GLY B 1 160 ? 5.551 -2.193 15.375 1 61.03 160 GLY B C 1
ATOM 3049 O O . GLY B 1 160 ? 6.738 -2.305 15.055 1 61.03 160 GLY B O 1
ATOM 3050 N N . ASP B 1 161 ? 4.699 -3.307 15.016 1 59.78 161 ASP B N 1
ATOM 3051 C CA . ASP B 1 161 ? 5.066 -4.684 14.695 1 59.78 161 ASP B CA 1
ATOM 3052 C C . ASP B 1 161 ? 5.633 -4.781 13.281 1 59.78 161 ASP B C 1
ATOM 3054 O O . ASP B 1 161 ? 6.465 -5.645 13 1 59.78 161 ASP B O 1
ATOM 3058 N N . ASN B 1 162 ? 5.203 -4.043 12.367 1 69.56 162 ASN B N 1
ATOM 3059 C CA . ASN B 1 162 ? 5.723 -4.07 11.008 1 69.56 162 ASN B CA 1
ATOM 3060 C C . ASN B 1 162 ? 6.426 -2.762 10.648 1 69.56 162 ASN B C 1
ATOM 3062 O O . ASN B 1 162 ? 6.102 -2.135 9.641 1 69.56 162 ASN B O 1
ATOM 3066 N N . ASP B 1 163 ? 7.582 -2.67 11.336 1 80.5 163 ASP B N 1
ATOM 3067 C CA . ASP B 1 163 ? 8.234 -1.362 11.344 1 80.5 163 ASP B CA 1
ATOM 3068 C C . ASP B 1 163 ? 9.398 -1.316 10.359 1 80.5 163 ASP B C 1
ATOM 3070 O O . ASP B 1 163 ? 10.336 -0.542 10.539 1 80.5 163 ASP B O 1
ATOM 3074 N N . LEU B 1 164 ? 9.391 -2.244 9.359 1 90.75 164 LEU B N 1
ATOM 3075 C CA . LEU B 1 164 ? 10.492 -2.242 8.406 1 90.75 164 LEU B CA 1
ATOM 3076 C C . LEU B 1 164 ? 10.078 -1.574 7.098 1 90.75 164 LEU B C 1
ATOM 3078 O O . LEU B 1 164 ? 8.953 -1.751 6.637 1 90.75 164 LEU B O 1
ATOM 3082 N N . VAL B 1 165 ? 11 -0.851 6.574 1 93.44 165 VAL B N 1
ATOM 3083 C CA . VAL B 1 165 ? 10.883 -0.351 5.207 1 93.44 165 VAL B CA 1
ATOM 3084 C C . VAL B 1 165 ? 11.953 -0.992 4.332 1 93.44 165 VAL B C 1
ATOM 3086 O O . VAL B 1 165 ? 13.094 -1.177 4.77 1 93.44 165 VAL B O 1
ATOM 3089 N N . TRP B 1 166 ? 11.562 -1.413 3.238 1 95.75 166 TRP B N 1
ATOM 3090 C CA . TRP B 1 166 ? 12.445 -2.084 2.293 1 95.75 166 TRP B CA 1
ATOM 3091 C C . TRP B 1 166 ? 12.93 -1.113 1.219 1 95.75 166 TRP B C 1
ATOM 3093 O O . TRP B 1 166 ? 12.117 -0.541 0.482 1 95.75 166 TRP B O 1
ATOM 3103 N N . VAL B 1 167 ? 14.219 -0.929 1.179 1 96.94 167 VAL B N 1
ATOM 3104 C CA . VAL B 1 167 ? 14.812 0.107 0.343 1 96.94 167 VAL B CA 1
ATOM 3105 C C . VAL B 1 167 ? 15.656 -0.536 -0.756 1 96.94 167 VAL B C 1
ATOM 3107 O O . VAL B 1 167 ? 16.688 -1.159 -0.475 1 96.94 167 VAL B O 1
ATOM 3110 N N . GLY B 1 168 ? 15.266 -0.364 -1.955 1 96.88 168 GLY B N 1
ATOM 3111 C CA . GLY B 1 168 ? 15.914 -0.899 -3.143 1 96.88 168 GLY B CA 1
ATOM 3112 C C . GLY B 1 168 ? 15.055 -0.779 -4.391 1 96.88 168 GLY B C 1
ATOM 3113 O O . GLY B 1 168 ? 13.844 -0.578 -4.305 1 96.88 168 GLY B O 1
ATOM 3114 N N . ARG B 1 169 ? 15.688 -0.906 -5.535 1 96 169 ARG B N 1
ATOM 3115 C CA . ARG B 1 169 ? 15 -0.767 -6.812 1 96 169 ARG B CA 1
ATOM 3116 C C . ARG B 1 169 ? 13.828 -1.742 -6.918 1 96 169 ARG B C 1
ATOM 3118 O O . ARG B 1 169 ? 12.758 -1.383 -7.406 1 96 169 ARG B O 1
ATOM 3125 N N . ALA B 1 170 ? 14.078 -2.984 -6.426 1 97.69 170 ALA B N 1
ATOM 3126 C CA . ALA B 1 170 ? 13.102 -4.051 -6.621 1 97.69 170 ALA B CA 1
ATOM 3127 C C . ALA B 1 170 ? 11.773 -3.705 -5.957 1 97.69 170 ALA B C 1
ATOM 3129 O O . ALA B 1 170 ? 10.703 -4.031 -6.484 1 97.69 170 ALA B O 1
ATOM 3130 N N . ALA B 1 171 ? 11.883 -3.123 -4.75 1 97.19 171 ALA B N 1
ATOM 3131 C CA . ALA B 1 171 ? 10.656 -2.738 -4.055 1 97.19 171 ALA B CA 1
ATOM 3132 C C . ALA B 1 171 ? 9.859 -1.727 -4.875 1 97.19 171 ALA B C 1
ATOM 3134 O O . ALA B 1 171 ? 8.641 -1.854 -5.016 1 97.19 171 ALA B O 1
ATOM 3135 N N . ASN B 1 172 ? 10.516 -0.777 -5.496 1 95.81 172 ASN B N 1
ATOM 3136 C CA . ASN B 1 172 ? 9.867 0.286 -6.254 1 95.81 172 ASN B CA 1
ATOM 3137 C C . ASN B 1 172 ? 9.375 -0.211 -7.609 1 95.81 172 ASN B C 1
ATOM 3139 O O . ASN B 1 172 ? 8.242 0.071 -8.008 1 95.81 172 ASN B O 1
ATOM 3143 N N . TYR B 1 173 ? 10.18 -0.95 -8.312 1 97.56 173 TYR B N 1
ATOM 3144 C CA . TYR B 1 173 ? 9.82 -1.438 -9.633 1 97.56 173 TYR B CA 1
ATOM 3145 C C . TYR B 1 173 ? 8.688 -2.451 -9.555 1 97.56 173 TYR B C 1
ATOM 3147 O O . TYR B 1 173 ? 7.754 -2.42 -10.359 1 97.56 173 TYR B O 1
ATOM 3155 N N . ALA B 1 174 ? 8.797 -3.354 -8.594 1 98.38 174 ALA B N 1
ATOM 3156 C CA . ALA B 1 174 ? 7.723 -4.332 -8.43 1 98.38 174 ALA B CA 1
ATOM 3157 C C . ALA B 1 174 ? 6.383 -3.645 -8.195 1 98.38 174 ALA B C 1
ATOM 3159 O O . ALA B 1 174 ? 5.367 -4.023 -8.789 1 98.38 174 ALA B O 1
ATOM 3160 N N . ALA B 1 175 ? 6.391 -2.672 -7.312 1 97.06 175 ALA B N 1
ATOM 3161 C CA . ALA B 1 175 ? 5.176 -1.913 -7.027 1 97.06 175 ALA B CA 1
ATOM 3162 C C . ALA B 1 175 ? 4.66 -1.21 -8.281 1 97.06 175 ALA B C 1
ATOM 3164 O O . ALA B 1 175 ? 3.471 -1.284 -8.594 1 97.06 175 ALA B O 1
ATOM 3165 N N . LYS B 1 176 ? 5.48 -0.553 -9.016 1 96.38 176 LYS B N 1
ATOM 3166 C CA . LYS B 1 176 ? 5.086 0.232 -10.188 1 96.38 176 LYS B CA 1
ATOM 3167 C C . LYS B 1 176 ? 4.586 -0.668 -11.312 1 96.38 176 LYS B C 1
ATOM 3169 O O . LYS B 1 176 ? 3.703 -0.281 -12.078 1 96.38 176 LYS B O 1
ATOM 3174 N N . LEU B 1 177 ? 5.137 -1.821 -11.414 1 97.94 177 LEU B N 1
ATOM 3175 C CA . LEU B 1 177 ? 4.711 -2.766 -12.438 1 97.94 177 LEU B CA 1
ATOM 3176 C C . LEU B 1 177 ? 3.236 -3.119 -12.273 1 97.94 177 LEU B C 1
ATOM 3178 O O . LEU B 1 177 ? 2.553 -3.438 -13.25 1 97.94 177 LEU B O 1
ATOM 3182 N N . THR B 1 178 ? 2.688 -3.059 -11.031 1 97.5 178 THR B N 1
ATOM 3183 C CA . THR B 1 178 ? 1.291 -3.414 -10.805 1 97.5 178 THR B CA 1
ATOM 3184 C C . THR B 1 178 ? 0.364 -2.346 -11.375 1 97.5 178 THR B C 1
ATOM 3186 O O . THR B 1 178 ? -0.854 -2.533 -11.43 1 97.5 178 THR B O 1
ATOM 3189 N N . GLU B 1 179 ? 0.89 -1.262 -11.836 1 94.44 179 GLU B N 1
ATOM 3190 C CA . GLU B 1 179 ? 0.081 -0.172 -12.375 1 94.44 179 GLU B CA 1
ATOM 3191 C C . GLU B 1 179 ? -0.136 -0.337 -13.875 1 94.44 179 GLU B C 1
ATOM 3193 O O . GLU B 1 179 ? -0.924 0.394 -14.477 1 94.44 179 GLU B O 1
ATOM 3198 N N . LEU B 1 180 ? 0.545 -1.288 -14.492 1 96.31 180 LEU B N 1
ATOM 3199 C CA . LEU B 1 180 ? 0.385 -1.509 -15.93 1 96.31 180 LEU B CA 1
ATOM 3200 C C . LEU B 1 180 ? -0.995 -2.078 -16.234 1 96.31 180 LEU B C 1
ATOM 3202 O O . LEU B 1 180 ? -1.451 -3.012 -15.57 1 96.31 180 LEU B O 1
ATOM 3206 N N . LYS B 1 181 ? -1.638 -1.463 -17.156 1 91.25 181 LYS B N 1
ATOM 3207 C CA . LYS B 1 181 ? -2.998 -1.85 -17.531 1 91.25 181 LYS B CA 1
ATOM 3208 C C . LYS B 1 181 ? -3.033 -2.527 -18.891 1 91.25 181 LYS B C 1
ATOM 3210 O O . LYS B 1 181 ? -3.604 -1.989 -19.844 1 91.25 181 LYS B O 1
ATOM 3215 N N . LEU B 1 182 ? -2.352 -3.531 -19.094 1 94.94 182 LEU B N 1
ATOM 3216 C CA . LEU B 1 182 ? -2.365 -4.371 -20.281 1 94.94 182 LEU B CA 1
ATOM 3217 C C . LEU B 1 182 ? -2.945 -5.746 -19.984 1 94.94 182 LEU B C 1
ATOM 3219 O O . LEU B 1 182 ? -3.576 -5.938 -18.938 1 94.94 182 LEU B O 1
ATOM 3223 N N . ASP B 1 183 ? -2.926 -6.652 -20.953 1 95.75 183 ASP B N 1
ATOM 3224 C CA . ASP B 1 183 ? -3.602 -7.938 -20.812 1 95.75 183 ASP B CA 1
ATOM 3225 C C . ASP B 1 183 ? -2.852 -8.852 -19.844 1 95.75 183 ASP B C 1
ATOM 3227 O O . ASP B 1 183 ? -3.449 -9.727 -19.219 1 95.75 183 ASP B O 1
ATOM 3231 N N . GLU B 1 184 ? -1.562 -8.617 -19.797 1 97.81 184 GLU B N 1
ATOM 3232 C CA . GLU B 1 184 ? -0.723 -9.469 -18.969 1 97.81 184 GLU B CA 1
ATOM 3233 C C . GLU B 1 184 ? -1.054 -9.297 -17.484 1 97.81 184 GLU B C 1
ATOM 3235 O O . GLU B 1 184 ? -1.377 -8.188 -17.047 1 97.81 184 GLU B O 1
ATOM 3240 N N . ARG B 1 185 ? -0.941 -10.352 -16.75 1 98.06 185 ARG B N 1
ATOM 3241 C CA . ARG B 1 185 ? -1.355 -10.383 -15.352 1 98.06 185 ARG B CA 1
ATOM 3242 C C . ARG B 1 185 ? -0.149 -10.492 -14.422 1 98.06 185 ARG B C 1
ATOM 3244 O O . ARG B 1 185 ? -0.258 -10.25 -13.219 1 98.06 185 ARG B O 1
ATOM 3251 N N . THR B 1 186 ? 0.958 -10.898 -14.922 1 98.88 186 THR B N 1
ATOM 3252 C CA . THR B 1 186 ? 2.211 -10.992 -14.18 1 98.88 186 THR B CA 1
ATOM 3253 C C . THR B 1 186 ? 3.34 -10.305 -14.945 1 98.88 186 THR B C 1
ATOM 3255 O O . THR B 1 186 ? 3.586 -10.617 -16.109 1 98.88 186 THR B O 1
ATOM 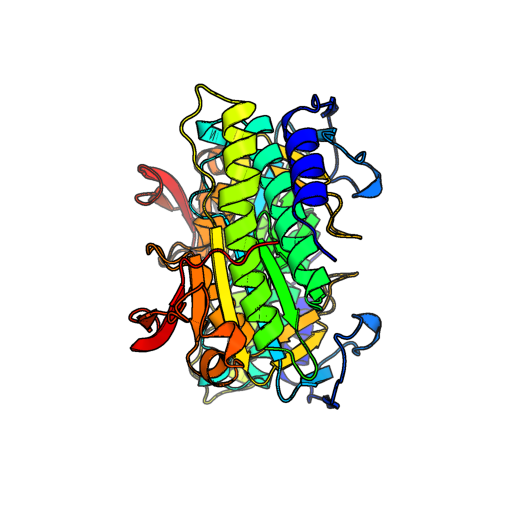3258 N N . TRP B 1 187 ? 3.984 -9.367 -14.344 1 98.94 187 TRP B N 1
ATOM 3259 C CA . TRP B 1 187 ? 5.094 -8.625 -14.93 1 98.94 187 TRP B CA 1
ATOM 3260 C C . TRP B 1 187 ? 6.387 -8.875 -14.164 1 98.94 187 TRP B C 1
ATOM 3262 O O . TRP B 1 187 ? 6.379 -8.938 -12.93 1 98.94 187 TRP B O 1
ATOM 3272 N N . ILE B 1 188 ? 7.43 -9.016 -14.867 1 98.94 188 ILE B N 1
ATOM 3273 C CA . ILE B 1 188 ? 8.75 -9.25 -14.289 1 98.94 188 ILE B CA 1
ATOM 3274 C C . ILE B 1 188 ? 9.789 -8.414 -15.031 1 98.94 188 ILE B C 1
ATOM 3276 O O . ILE B 1 188 ? 9.727 -8.258 -16.25 1 98.94 188 ILE B O 1
ATOM 3280 N N . THR B 1 189 ? 10.695 -7.75 -14.328 1 98.75 189 THR B N 1
ATOM 3281 C CA . THR B 1 189 ? 11.781 -7.031 -14.984 1 98.75 189 THR B CA 1
ATOM 3282 C C . THR B 1 189 ? 12.719 -8 -15.695 1 98.75 189 THR B C 1
ATOM 3284 O O . THR B 1 189 ? 12.75 -9.195 -15.383 1 98.75 189 THR B O 1
ATOM 3287 N N . LYS B 1 190 ? 13.477 -7.488 -16.609 1 98.81 190 LYS B N 1
ATOM 3288 C CA . LYS B 1 190 ? 14.461 -8.32 -17.297 1 98.81 190 LYS B CA 1
ATOM 3289 C C . LYS B 1 190 ? 15.469 -8.906 -16.312 1 98.81 190 LYS B C 1
ATOM 3291 O O . LYS B 1 190 ? 15.867 -10.062 -16.422 1 98.81 190 LYS B O 1
ATOM 3296 N N . GLU B 1 191 ? 15.914 -8.094 -15.352 1 98.19 191 GLU B N 1
ATOM 3297 C CA . GLU B 1 191 ? 16.875 -8.539 -14.352 1 98.19 191 GLU B CA 1
ATOM 3298 C C . GLU B 1 191 ? 16.359 -9.773 -13.602 1 98.19 191 GLU B C 1
ATOM 3300 O O . GLU B 1 191 ? 17.109 -10.727 -13.383 1 98.19 191 GLU B O 1
ATOM 3305 N N . ALA B 1 192 ? 15.148 -9.734 -13.227 1 98.81 192 ALA B N 1
ATOM 3306 C CA . ALA B 1 192 ? 14.547 -10.875 -12.555 1 98.81 192 ALA B CA 1
ATOM 3307 C C . ALA B 1 192 ? 14.328 -12.031 -13.531 1 98.81 192 ALA B C 1
ATOM 3309 O O . ALA B 1 192 ? 14.633 -13.188 -13.211 1 98.81 192 ALA B O 1
ATOM 3310 N N . TYR B 1 193 ? 13.828 -11.742 -14.688 1 98.88 193 TYR B N 1
ATOM 3311 C CA . TYR B 1 193 ? 13.562 -12.75 -15.703 1 98.88 193 TYR B CA 1
ATOM 3312 C C . TYR B 1 193 ? 14.812 -13.555 -16.016 1 98.88 193 TYR B C 1
ATOM 3314 O O . TYR B 1 193 ? 14.758 -14.773 -16.172 1 98.88 193 TYR B O 1
ATOM 3322 N N . ASP B 1 194 ? 15.906 -12.891 -16.141 1 98.56 194 ASP B N 1
ATOM 3323 C CA . ASP B 1 194 ? 17.172 -13.523 -16.516 1 98.56 194 ASP B CA 1
ATOM 3324 C C . ASP B 1 194 ? 17.609 -14.539 -15.461 1 98.56 194 ASP B C 1
ATOM 3326 O O . ASP B 1 194 ? 18.453 -15.391 -15.727 1 98.56 194 ASP B O 1
ATOM 3330 N N . ARG B 1 195 ? 17.016 -14.5 -14.312 1 98.12 195 ARG B N 1
ATOM 3331 C CA . ARG B 1 195 ? 17.391 -15.383 -13.211 1 98.12 195 ARG B CA 1
ATOM 3332 C C . ARG B 1 195 ? 16.469 -16.594 -13.133 1 98.12 195 ARG B C 1
ATOM 3334 O O . ARG B 1 195 ? 16.719 -17.516 -12.352 1 98.12 195 ARG B O 1
ATOM 3341 N N . LEU B 1 196 ? 15.469 -16.609 -13.906 1 98.56 196 LEU B N 1
ATOM 3342 C CA . LEU B 1 196 ? 14.508 -17.703 -13.859 1 98.56 196 LEU B CA 1
ATOM 3343 C C . LEU B 1 196 ? 15.133 -18.984 -14.398 1 98.56 196 LEU B C 1
ATOM 3345 O O . LEU B 1 196 ? 15.898 -18.953 -15.367 1 98.56 196 LEU B O 1
ATOM 3349 N N . THR B 1 197 ? 14.766 -20.078 -13.789 1 97.94 197 THR B N 1
ATOM 3350 C CA . THR B 1 197 ? 15.07 -21.375 -14.375 1 97.94 197 THR B CA 1
ATOM 3351 C C . THR B 1 197 ? 14.172 -21.656 -15.578 1 97.94 197 THR B C 1
ATOM 3353 O O . THR B 1 197 ? 13.133 -21.016 -15.734 1 97.94 197 THR B O 1
ATOM 3356 N N . ASP B 1 198 ? 14.484 -22.594 -16.344 1 96.81 198 ASP B N 1
ATOM 3357 C CA . ASP B 1 198 ? 13.766 -22.891 -17.578 1 96.81 198 ASP B CA 1
ATOM 3358 C C . ASP B 1 198 ? 12.328 -23.312 -17.281 1 96.81 198 ASP B C 1
ATOM 3360 O O . ASP B 1 198 ? 11.422 -23.016 -18.062 1 96.81 198 ASP B O 1
ATOM 3364 N N . ASP B 1 199 ? 12.133 -24 -16.234 1 95.38 199 ASP B N 1
ATOM 3365 C CA . ASP B 1 199 ? 10.805 -24.5 -15.914 1 95.38 199 ASP B CA 1
ATOM 3366 C C . ASP B 1 199 ? 9.844 -23.359 -15.617 1 95.38 199 ASP B C 1
ATOM 3368 O O . ASP B 1 199 ? 8.625 -23.516 -15.68 1 95.38 199 ASP B O 1
ATOM 3372 N N . ALA B 1 200 ? 10.398 -22.141 -15.297 1 97.62 200 ALA B N 1
ATOM 3373 C CA . ALA B 1 200 ? 9.562 -20.984 -15.047 1 97.62 200 ALA B CA 1
ATOM 3374 C C . ALA B 1 200 ? 9.508 -20.062 -16.266 1 97.62 200 ALA B C 1
ATOM 3376 O O . ALA B 1 200 ? 8.852 -19.031 -16.25 1 97.62 200 ALA B O 1
ATOM 3377 N N . LYS B 1 201 ? 10.203 -20.406 -17.266 1 98.25 201 LYS B N 1
ATOM 3378 C CA . LYS B 1 201 ? 10.164 -19.656 -18.516 1 98.25 201 LYS B CA 1
ATOM 3379 C C . LYS B 1 201 ? 9.258 -20.344 -19.531 1 98.25 201 LYS B C 1
ATOM 3381 O O . LYS B 1 201 ? 8.633 -19.672 -20.359 1 98.25 201 LYS B O 1
ATOM 3386 N N . PHE B 1 202 ? 9.297 -21.656 -19.469 1 97.56 202 PHE B N 1
ATOM 3387 C CA . PHE B 1 202 ? 8.578 -22.438 -20.453 1 97.56 202 PHE B CA 1
ATOM 3388 C C . PHE B 1 202 ? 7.551 -23.344 -19.797 1 97.56 202 PHE B C 1
ATOM 3390 O O . PHE B 1 202 ? 7.781 -23.859 -18.688 1 97.56 202 PHE B O 1
ATOM 3397 N N . GLY B 1 203 ? 6.375 -23.469 -20.391 1 94.56 203 GLY B N 1
ATOM 3398 C CA . GLY B 1 203 ? 5.332 -24.328 -19.844 1 94.56 203 GLY B CA 1
ATOM 3399 C C . GLY B 1 203 ? 4.465 -24.953 -20.906 1 94.56 203 GLY B C 1
ATOM 3400 O O . GLY B 1 203 ? 4.613 -24.656 -22.094 1 94.56 203 GLY B O 1
ATOM 3401 N N . GLY B 1 204 ? 3.594 -25.922 -20.391 1 90.94 204 GLY B N 1
ATOM 3402 C CA . GLY B 1 204 ? 2.662 -26.594 -21.281 1 90.94 204 GLY B CA 1
ATOM 3403 C C . GLY B 1 204 ? 3.262 -27.812 -21.969 1 90.94 204 GLY B C 1
ATOM 3404 O O . GLY B 1 204 ? 4.445 -28.109 -21.797 1 90.94 204 GLY B O 1
ATOM 3405 N N . ALA B 1 205 ? 2.381 -28.453 -22.703 1 90.25 205 ALA B N 1
ATOM 3406 C CA . ALA B 1 205 ? 2.76 -29.703 -23.375 1 90.25 205 ALA B CA 1
ATOM 3407 C C . ALA B 1 205 ? 3.838 -29.453 -24.422 1 90.25 205 ALA B C 1
ATOM 3409 O O . ALA B 1 205 ? 4.719 -30.297 -24.625 1 90.25 205 ALA B O 1
ATOM 3410 N N . ASN B 1 206 ? 3.859 -28.328 -25.062 1 91 206 ASN B N 1
ATOM 3411 C CA . ASN B 1 206 ? 4.797 -28.047 -26.141 1 91 206 ASN B CA 1
ATOM 3412 C C . ASN B 1 206 ? 5.91 -27.109 -25.688 1 91 206 ASN B C 1
ATOM 3414 O O . ASN B 1 206 ? 6.562 -26.469 -26.516 1 91 206 ASN B O 1
ATOM 3418 N N . ARG B 1 207 ? 6.09 -26.922 -24.391 1 91.94 207 ARG B N 1
ATOM 3419 C CA . ARG B 1 207 ? 7.145 -26.094 -23.828 1 91.94 207 ARG B CA 1
ATOM 3420 C C . ARG B 1 207 ? 7.125 -24.688 -24.453 1 91.94 207 ARG B C 1
ATOM 3422 O O . ARG B 1 207 ? 8.148 -24.219 -24.953 1 91.94 207 ARG B O 1
ATOM 3429 N N . THR B 1 208 ? 6.105 -24.078 -24.375 1 95.06 208 THR B N 1
ATOM 3430 C CA . THR B 1 208 ? 5.926 -22.75 -24.938 1 95.06 208 THR B CA 1
ATOM 3431 C C . THR B 1 208 ? 6.414 -21.688 -23.953 1 95.06 208 THR B C 1
ATOM 3433 O O . THR B 1 208 ? 6.285 -21.844 -22.734 1 95.06 208 THR B O 1
ATOM 3436 N N . LEU B 1 209 ? 7.02 -20.641 -24.484 1 97.56 209 LEU B N 1
ATOM 3437 C CA . LEU B 1 209 ? 7.453 -19.531 -23.656 1 97.56 209 LEU B CA 1
ATOM 3438 C C . LEU B 1 209 ? 6.262 -18.875 -22.969 1 97.56 209 LEU B C 1
ATOM 3440 O O . LEU B 1 209 ? 5.309 -18.453 -23.625 1 97.56 209 LEU B O 1
ATOM 3444 N N . MET B 1 210 ? 6.34 -18.734 -21.672 1 98.44 210 MET B N 1
ATOM 3445 C CA . MET B 1 210 ? 5.211 -18.234 -20.891 1 98.44 210 MET B CA 1
ATOM 3446 C C . MET B 1 210 ? 5.227 -16.703 -20.844 1 98.44 210 MET B C 1
ATOM 3448 O O . MET B 1 210 ? 4.277 -16.094 -20.359 1 98.44 210 MET B O 1
ATOM 3452 N N . TRP B 1 211 ? 6.305 -16.109 -21.328 1 98.69 211 TRP B N 1
ATOM 3453 C CA . TRP B 1 211 ? 6.547 -14.68 -21.125 1 98.69 211 TRP B CA 1
ATOM 3454 C C . TRP B 1 211 ? 6.695 -13.953 -22.453 1 98.69 211 TRP B C 1
ATOM 3456 O O . TRP B 1 211 ? 7.273 -14.5 -23.391 1 98.69 211 TRP B O 1
ATOM 3466 N N . LYS B 1 212 ? 6.227 -12.758 -22.547 1 98.62 212 LYS B N 1
ATOM 3467 C CA . LYS B 1 212 ? 6.348 -11.883 -23.703 1 98.62 212 LYS B CA 1
ATOM 3468 C C . LYS B 1 212 ? 7.148 -10.625 -23.375 1 98.62 212 LYS B C 1
ATOM 3470 O O . LYS B 1 212 ? 6.941 -10.016 -22.312 1 98.62 212 LYS B O 1
ATOM 3475 N N . PHE B 1 213 ? 8.039 -10.242 -24.234 1 98.62 213 PHE B N 1
ATOM 3476 C CA . PHE B 1 213 ? 8.93 -9.109 -24.031 1 98.62 213 PHE B CA 1
ATOM 3477 C C . PHE B 1 213 ? 8.195 -7.797 -24.297 1 98.62 213 PHE B C 1
ATOM 3479 O O . PHE B 1 213 ? 7.406 -7.695 -25.234 1 98.62 213 PHE B O 1
ATOM 3486 N N . TYR B 1 214 ? 8.414 -6.805 -23.453 1 98.62 214 TYR B N 1
ATOM 3487 C CA . TYR B 1 214 ? 7.895 -5.453 -23.594 1 98.62 214 TYR B CA 1
ATOM 3488 C C . TYR B 1 214 ? 8.953 -4.418 -23.25 1 98.62 214 TYR B C 1
ATOM 3490 O O . TYR B 1 214 ? 9.938 -4.73 -22.578 1 98.62 214 TYR B O 1
ATOM 3498 N N . ARG B 1 215 ? 8.836 -3.244 -23.734 1 98.38 215 ARG B N 1
ATOM 3499 C CA . ARG B 1 215 ? 9.547 -2.062 -23.25 1 98.38 215 ARG B CA 1
ATOM 3500 C C . ARG B 1 215 ? 8.656 -1.212 -22.359 1 98.38 215 ARG B C 1
ATOM 3502 O O . ARG B 1 215 ? 7.559 -0.82 -22.75 1 98.38 215 ARG B O 1
ATOM 3509 N N . TRP B 1 216 ? 9.094 -1.002 -21.125 1 97.44 216 TRP B N 1
ATOM 3510 C CA . TRP B 1 216 ? 8.352 -0.264 -20.109 1 97.44 216 TRP B CA 1
ATOM 3511 C C . TRP B 1 216 ? 8.43 1.238 -20.359 1 97.44 216 TRP B C 1
ATOM 3513 O O . TRP B 1 216 ? 9.234 1.938 -19.734 1 97.44 216 TRP B O 1
ATOM 3523 N N . SER B 1 217 ? 7.531 1.814 -21.141 1 96.19 217 SER B N 1
ATOM 3524 C CA . SER B 1 217 ? 7.609 3.188 -21.625 1 96.19 217 SER B CA 1
ATOM 3525 C C . SER B 1 217 ? 7.559 4.188 -20.469 1 96.19 217 SER B C 1
ATOM 3527 O O . SER B 1 217 ? 8.188 5.242 -20.531 1 96.19 217 SER B O 1
ATOM 3529 N N . GLN B 1 218 ? 6.836 3.832 -19.406 1 92.38 218 GLN B N 1
ATOM 3530 C CA . GLN B 1 218 ? 6.695 4.738 -18.281 1 92.38 218 GLN B CA 1
ATOM 3531 C C . GLN B 1 218 ? 7.969 4.781 -17.438 1 92.38 218 GLN B C 1
ATOM 3533 O O . GLN B 1 218 ? 8.094 5.605 -16.531 1 92.38 218 GLN B O 1
ATOM 3538 N N . MET B 1 219 ? 8.859 3.887 -17.688 1 94.31 219 MET B N 1
ATOM 3539 C CA . MET B 1 219 ? 10.102 3.791 -16.922 1 94.31 219 MET B CA 1
ATOM 3540 C C . MET B 1 219 ? 11.305 3.703 -17.859 1 94.31 219 MET B C 1
ATOM 3542 O O . MET B 1 219 ? 12.102 2.77 -17.75 1 94.31 219 MET B O 1
ATOM 3546 N N . ASN B 1 220 ? 11.477 4.738 -18.781 1 93.62 220 ASN B N 1
ATOM 3547 C CA . ASN B 1 220 ? 12.617 4.91 -19.688 1 93.62 220 ASN B CA 1
ATOM 3548 C C . ASN B 1 220 ? 12.836 3.676 -20.562 1 93.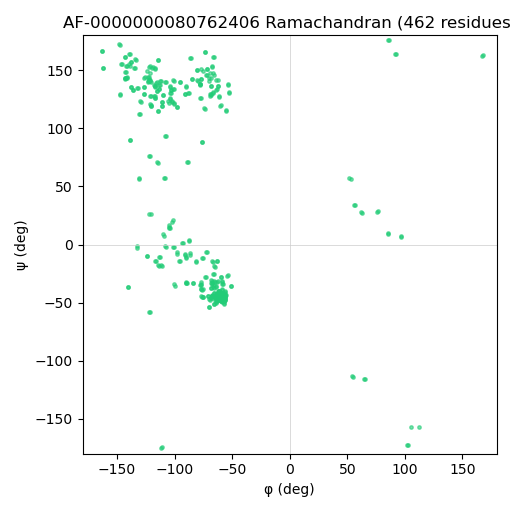62 220 ASN B C 1
ATOM 3550 O O . ASN B 1 220 ? 13.969 3.225 -20.734 1 93.62 220 ASN B O 1
ATOM 3554 N N . ASP B 1 221 ? 11.781 2.959 -20.969 1 97.5 221 ASP B N 1
ATOM 3555 C CA . ASP B 1 221 ? 11.773 1.795 -21.844 1 97.5 221 ASP B CA 1
ATOM 3556 C C . ASP B 1 221 ? 12.555 0.634 -21.234 1 97.5 221 ASP B C 1
ATOM 3558 O O . ASP B 1 221 ? 13.172 -0.154 -21.953 1 97.5 221 ASP B O 1
ATOM 3562 N N . HIS B 1 222 ? 12.586 0.617 -19.906 1 96.81 222 HIS B N 1
ATOM 3563 C CA . HIS B 1 222 ? 13.203 -0.506 -19.219 1 96.81 222 HIS B CA 1
ATOM 3564 C C . HIS B 1 222 ? 12.625 -1.835 -19.688 1 96.81 222 HIS B C 1
ATOM 3566 O O . HIS B 1 222 ? 11.414 -1.975 -19.844 1 96.81 222 HIS B O 1
ATOM 3572 N N . PRO B 1 223 ? 13.531 -2.82 -20.047 1 98.69 223 PRO B N 1
ATOM 3573 C CA . PRO B 1 223 ? 13.008 -4.098 -20.531 1 98.69 223 PRO B CA 1
ATOM 3574 C C . PRO B 1 223 ? 12.258 -4.879 -19.453 1 98.69 223 PRO B C 1
ATOM 3576 O O . PRO B 1 223 ? 12.773 -5.055 -18.344 1 98.69 223 PRO B O 1
ATOM 3579 N N . ILE B 1 224 ? 11.102 -5.332 -19.766 1 98.88 224 ILE B N 1
ATOM 3580 C CA . ILE B 1 224 ? 10.281 -6.137 -18.875 1 98.88 224 ILE B CA 1
ATOM 3581 C C . ILE B 1 224 ? 9.617 -7.266 -19.656 1 98.88 224 ILE B C 1
ATOM 3583 O O . ILE B 1 224 ? 9.664 -7.289 -20.891 1 98.88 224 ILE B O 1
ATOM 3587 N N . TYR B 1 225 ? 9.117 -8.242 -18.953 1 98.94 225 TYR B N 1
ATOM 3588 C CA . TYR B 1 225 ? 8.328 -9.328 -19.531 1 98.94 225 TYR B CA 1
ATOM 3589 C C . TYR B 1 225 ? 6.961 -9.422 -18.875 1 98.94 225 TYR B C 1
ATOM 3591 O O . TYR B 1 225 ? 6.832 -9.211 -17.656 1 98.94 225 TYR B O 1
ATOM 3599 N N . GLY B 1 226 ? 5.969 -9.672 -19.641 1 98.88 226 GLY B N 1
ATOM 3600 C CA . GLY B 1 226 ? 4.613 -9.898 -19.156 1 98.88 226 GLY B CA 1
ATOM 3601 C C . GLY B 1 226 ? 4.09 -11.289 -19.453 1 98.88 226 GLY B C 1
ATOM 3602 O O . GLY B 1 226 ? 4.523 -11.922 -20.422 1 98.88 226 GLY B O 1
ATOM 3603 N N . SER B 1 227 ? 3.186 -11.828 -18.641 1 98.81 227 SER B N 1
ATOM 3604 C CA . SER B 1 227 ? 2.656 -13.172 -18.844 1 98.81 227 SER B CA 1
ATOM 3605 C C . SER B 1 227 ? 1.167 -13.234 -18.516 1 98.81 227 SER B C 1
ATOM 3607 O O . SER B 1 227 ? 0.705 -12.578 -17.578 1 98.81 227 SER B O 1
ATOM 3609 N N . THR B 1 228 ? 0.417 -14.031 -19.266 1 98.31 228 THR B N 1
ATOM 3610 C CA . THR B 1 228 ? -0.965 -14.383 -18.953 1 98.31 228 THR B CA 1
ATOM 3611 C C . THR B 1 228 ? -1.071 -15.852 -18.547 1 98.31 228 THR B C 1
ATOM 3613 O O . THR B 1 228 ? -2.174 -16.391 -18.438 1 98.31 228 THR B O 1
ATOM 3616 N N . TRP B 1 229 ? 0.067 -16.469 -18.375 1 98 229 TRP B N 1
ATOM 3617 C CA . TRP B 1 229 ? 0.106 -17.906 -18.109 1 98 229 TRP B CA 1
ATOM 3618 C C . TRP B 1 229 ? -0.573 -18.234 -16.781 1 98 229 TRP B C 1
ATOM 3620 O O . TRP B 1 229 ? -0.422 -17.484 -15.805 1 98 229 TRP B O 1
ATOM 3630 N N . ARG B 1 230 ? -1.294 -19.312 -16.719 1 97.56 230 ARG B N 1
ATOM 3631 C CA . ARG B 1 230 ? -1.957 -19.828 -15.523 1 97.56 230 ARG B CA 1
ATOM 3632 C C . ARG B 1 230 ? -1.259 -21.078 -14.992 1 97.56 230 ARG B C 1
ATOM 3634 O O . ARG B 1 230 ? -1.57 -22.188 -15.414 1 97.56 230 ARG B O 1
ATOM 3641 N N . TRP B 1 231 ? -0.386 -20.828 -14.102 1 96.62 231 TRP B N 1
ATOM 3642 C CA . TRP B 1 231 ? 0.335 -21.953 -13.516 1 96.62 231 TRP B CA 1
ATOM 3643 C C . TRP B 1 231 ? -0.56 -22.734 -12.555 1 96.62 231 TRP B C 1
ATOM 3645 O O . TRP B 1 231 ? -0.919 -22.234 -11.484 1 96.62 231 TRP B O 1
ATOM 3655 N N . SER B 1 232 ? -0.821 -23.984 -12.875 1 94.56 232 SER B N 1
ATOM 3656 C CA . SER B 1 232 ? -1.819 -24.766 -12.156 1 94.56 232 SER B CA 1
ATOM 3657 C C . SER B 1 232 ? -1.37 -25.062 -10.727 1 94.56 232 SER B C 1
ATOM 3659 O O . SER B 1 232 ? -0.187 -25.312 -10.484 1 94.56 232 SER B O 1
ATOM 3661 N N . LEU B 1 233 ? -2.326 -24.906 -9.797 1 94.69 233 LEU B N 1
ATOM 3662 C CA . LEU B 1 233 ? -2.139 -25.25 -8.391 1 94.69 233 LEU B CA 1
ATOM 3663 C C . LEU B 1 233 ? -2.52 -26.703 -8.133 1 94.69 233 LEU B C 1
ATOM 3665 O O . LEU B 1 233 ? -3.477 -27.219 -8.719 1 94.69 233 LEU B O 1
#

Secondary structure (DSSP, 8-state):
---HHHHHHHHHHHHHSPPEEEE-SSPPPGGGS-SSSEEEEEEEEEEEEEEEES-TTHHHHH-HHHHHHHHHHHHHHHHHHHHHTTPEEEEEETTEEEEEE-SSS-HHHHHHHHHHHHHHIIIIIHHHHHHH-TT-----EEEEEEEEEEEEEEE-SSSGGG-EEEESHHHHHHHHHTT--SS-SEEEEHHHHTT--GGGTEETTTTEE--EEEEEGGGTTEEEEEE------/---HHHHHHHHHHHHHSPPEEEE-SSPPPGGGS-SSSEEEEEEEEEEEEEEEES-TTHHHHH-HHHHHHHHHHHHHHHHHHHHHTTPEEEEEETTEEEEEE-SSS-HHHHHHHHHHHHHHIIIIIHHHHHHH-TT-----EEEEEEEEEEEEEEE-SSSGGG-EEEESHHHHHHHHHTT--SS-SEEEEHHHHTT--GGGTEETTTTEE--EEEEEGGGTTEEEEEE------

Foldseek 3Di:
DDDDVVVVVVVVQLVPDDADEEEDQDDDWLVVFDDHRYKYKDQKKKKKKKAWDPLPCVCVVPNDVLSVVLLVQLQVLLVVLCVVLPWDWQDDDRSMTMTMAGDPPGLQSSLLSQLQSLQCQVPPVQVVSCVVPVPDPDGIAMAMFMEMGIKIWHAQPPPPRRRIDIDDPGVVRRVVRRVDDDPFRYKYFPRSVVSHDLPSQFDDPVGHGQWDWFQPVVVVRGIMIGGSHRNHD/DDDDVVVVVVVVQLVPDDADEEEDQDDDWLVVFDDHRYKYKYQKKKKKKKAWDPLPCVCVVPNDVLSVVLLVQLQVLLVVLCVVLPWDWLDDDRSMTMTMAGDPPGLQSRLLSQLQSLQCQVPPVQVVSCVVPVPDPDGIAMAMFMEMGIKIWHAQPPPPRRRIDIDDPGVVRRVVRRVDDDPFRYKYFPRSVVSHDLPSQFDDPVRHGQWDWFQPVVVVRGIMIGGSHRDHD